Protein AF-0000000087149216 (afdb_homodimer)

Organism: NCBI:txid1816183

InterPro domains:
  IPR004628 Mannonate dehydratase [PF03786] (16-135)
  IPR004628 Mannonate dehydratase [PF03786] (144-316)
  IPR004628 Mannonate dehydratase [PIRSF016049] (10-316)
  IPR004628 Mannonate dehydratase [PTHR30387] (143-315)
  IPR036237 Xylose isomerase-like superfamily [SSF51658] (15-313)

Sequence (634 aa):
MVEPALILPPEPDERWQLAKQMGVTQAVIHPLEIGDGRTQWSFDDLLGLRNWLEDAGLEFAVLEGSVPISDRIRLGREGRDEDIETFKTFLRNCGRVGIPVVCYDWMAGIRWARTGAHVESRGGSYVTGYDDAKLRGGGDGEGITHEQLWEALEHFLEAVVPVAEEAGVKLGLHPDDPPRESVRGTPRIVTSVDAYDRVLDIYDSEYNGITFCQGNFAAMGADIPAAIRRFGDRINFVHFRDVEGDADGFVETWHDDGPTDMLAAMRAYEEVGFDGPMRPDHVPTMAGEDNSNPGYHTLGRLFAVGYMTGLLEAASEMVEPALILPPEPDERWQLAKQMGVTQAVIHPLEIGDGRTQWSFDDLLGLRNWLEDAGLEFAVLEGSVPISDRIRLGREGRDEDIETFKTFLRNCGRVGIPVVCYDWMAGIRWARTGAHVESRGGSYVTGYDDAKLRGGGDGEGITHEQLWEALEHFLEAVVPVAEEAGVKLGLHPDDPPRESVRGTPRIVTSVDAYDRVLDIYDSEYNGITFCQGNFAAMGADIPAAIRRFGDRINFVHFRDVEGDADGFVETWHDDGPTDMLAAMRAYEEVGFDGPMRPDHVPTMAGEDNSNPGYHTLGRLFAVGYMTGLLEAASE

Nearest PDB structures (foldseek):
  3ban-assembly1_B  TM=9.217E-01  e=1.720E-30  Streptococcus suis
  3ban-assembly1_A  TM=9.215E-01  e=4.952E-30  Streptococcus suis
  1tz9-assembly1_B  TM=8.980E-01  e=7.298E-28  Enterococcus faecalis V583
  4eac-assembly1_A  TM=9.128E-01  e=7.650E-27  Escherichia coli K-12
  3lmz-assembly1_A-2  TM=7.712E-01  e=2.008E-08  Parabacteroides distasonis ATCC 8503

Foldseek 3Di:
DEAAEAEDELDDDVLLVVCVVLVHQEYEYECCQPNDNAQADDLCSLLVSQVVSVVSRHHDAEHEASHQQDLCLQQVHPCNVVSLVSRLVVLLSCLVSPHQEYEHESDHDDAADWDAQAPADPPRWGATKDALVNQDDDQPAPPGDLVSSVVSLLVSCVVRLVSNVVSNHAYAYEAGHQLDQDRSNHGGQRRALVSQVVQCVSDPDLSRAHAAEPANHVQSPDQQLVSLLVRQSRHAHYAQFHWPYHSNMIITHQSVPHPHPSLSNLLSCVVSPPYGYYYPQFFIGDPPGDSPNHRRDDPRRSVVSVVSVVSNVVSVD/DEAAEAEDELDDDVLLVVCVVLVHQEYEYECCQPNDNAQADDLCSLLVSQVVSVVSRHGDAEHEASHQQDLCLQQVHPCNVVSLVRRLVVLLSCLVSPHQEYEHESDHDDAADWDAQAPADPPRWGATKDALVVQDDDQPAPPGDLVSSVVSLLVSCVSRLVSNVVSNHAYAYEAGHQLDQDRSNHGGQRRALVSQVVQCVSDPDLSRAHAAEPANHVQSPDQQLVSLLVRQSRHAHYAQFHWPYHSNMIITHQSVPHPHPSLSNLLSCVVSPPYGYYYPQFFIHDPPGDSPNHRRDDPRRSVVSVVSVVSNVVSVD

Solvent-accessible surface area (backbone atoms only — not comparable to full-atom values): 31765 Å² total; per-residue (Å²): 94,73,33,58,25,40,80,41,54,79,58,93,51,64,66,59,42,43,35,32,43,74,70,30,41,31,30,26,38,27,25,68,81,40,65,84,52,54,33,76,73,52,62,64,56,52,42,52,43,44,49,53,34,45,73,71,66,29,39,56,44,30,46,32,71,37,54,58,72,52,64,36,38,49,58,54,37,89,64,19,68,62,46,46,50,53,35,46,52,44,42,42,40,34,22,74,66,57,33,43,29,41,35,41,68,79,52,59,86,71,47,81,62,66,71,36,61,72,41,73,45,62,56,73,20,26,22,39,24,32,43,51,81,77,56,63,67,89,43,66,32,84,78,59,51,56,66,46,38,51,50,18,48,46,55,48,49,67,64,40,37,63,49,22,56,73,31,56,23,29,30,11,45,35,61,31,40,56,22,30,68,49,60,51,51,32,51,40,70,44,33,46,73,66,38,47,51,54,56,38,63,68,46,84,44,68,32,42,24,27,22,47,36,41,28,46,44,40,24,47,66,47,57,62,39,60,51,45,52,69,51,29,76,29,50,50,30,34,30,58,36,32,38,47,60,36,41,62,32,31,33,53,27,53,77,90,62,36,80,67,62,56,57,56,34,50,30,27,40,50,74,48,58,35,55,38,49,32,22,66,57,58,27,40,31,44,76,93,57,85,60,86,50,68,30,66,46,65,66,31,44,38,21,43,52,18,23,48,51,19,30,49,59,55,39,71,104,94,73,32,60,25,40,79,39,54,78,58,92,51,65,65,59,43,43,35,32,43,74,70,30,41,33,30,28,39,29,26,69,83,40,64,85,51,52,36,76,72,52,63,65,56,53,42,52,43,44,48,56,33,45,73,70,65,30,40,56,44,30,47,33,72,39,54,58,73,52,65,38,38,47,57,54,37,88,62,20,68,62,45,48,50,51,36,46,51,44,42,42,40,35,21,74,66,57,34,42,28,38,35,41,67,77,52,58,87,70,49,81,63,65,72,36,61,73,41,73,44,62,55,72,18,25,21,39,26,32,43,50,80,76,56,64,67,89,45,65,31,86,78,59,51,55,65,46,37,51,50,18,48,46,54,47,48,68,64,40,37,62,50,23,54,74,30,55,23,30,30,11,45,35,59,30,40,56,22,29,68,48,60,52,50,31,51,42,71,44,32,45,74,68,40,48,52,53,57,38,62,67,46,84,43,71,33,43,24,27,22,47,38,40,29,46,44,39,22,47,66,48,56,61,38,61,50,44,53,70,50,29,75,31,51,50,30,34,29,58,36,32,38,48,61,34,41,60,33,30,33,53,28,54,77,89,63,35,80,68,63,58,58,57,32,49,30,24,40,50,72,47,58,35,54,39,48,32,23,66,56,59,26,38,32,44,76,94,57,86,60,86,49,66,30,65,47,64,66,31,45,39,21,44,52,18,22,50,52,19,31,49,60,55,41,72,106

Radius of gyration: 28.15 Å; Cα contacts (8 Å, |Δi|>4): 1459; chains: 2; bounding box: 45×88×58 Å

Structure (mmCIF, N/CA/C/O backbone):
data_AF-0000000087149216-model_v1
#
loop_
_entity.id
_entity.type
_entity.pdbx_description
1 polymer 'mannonate dehydratase'
#
loop_
_atom_site.group_PDB
_atom_site.id
_atom_site.type_symbol
_atom_site.label_atom_id
_atom_site.label_alt_id
_atom_site.label_comp_id
_atom_site.label_asym_id
_atom_site.label_entity_id
_atom_site.label_seq_id
_atom_site.pdbx_PDB_ins_code
_atom_site.Cartn_x
_atom_site.Cartn_y
_atom_site.Cartn_z
_atom_site.occupancy
_atom_site.B_iso_or_equiv
_atom_site.auth_seq_id
_atom_site.auth_comp_id
_atom_site.auth_asym_id
_atom_site.auth_atom_id
_atom_site.pdbx_PDB_model_num
ATOM 1 N N . MET A 1 1 ? 15.547 -13.477 2.414 1 83.31 1 MET A N 1
ATOM 2 C CA . MET A 1 1 ? 14.398 -12.641 2.748 1 83.31 1 MET A CA 1
ATOM 3 C C . MET A 1 1 ? 13.422 -12.562 1.577 1 83.31 1 MET A C 1
ATOM 5 O O . MET A 1 1 ? 13.836 -12.609 0.417 1 83.31 1 MET A O 1
ATOM 9 N N . VAL A 1 2 ? 12.109 -12.508 1.821 1 90.81 2 VAL A N 1
ATOM 10 C CA . VAL A 1 2 ? 11.023 -12.438 0.843 1 90.81 2 VAL A CA 1
ATOM 11 C C . VAL A 1 2 ? 11.32 -11.336 -0.172 1 90.81 2 VAL A C 1
ATOM 13 O O . VAL A 1 2 ? 11.75 -10.242 0.198 1 90.81 2 VAL A O 1
ATOM 16 N N . GLU A 1 3 ? 11.156 -11.648 -1.416 1 92.88 3 GLU A N 1
ATOM 17 C CA . GLU A 1 3 ? 11.344 -10.68 -2.496 1 92.88 3 GLU A CA 1
ATOM 18 C C . GLU A 1 3 ? 10.016 -10.336 -3.164 1 92.88 3 GLU A C 1
ATOM 20 O O . GLU A 1 3 ? 9.508 -11.109 -3.979 1 92.88 3 GLU A O 1
ATOM 25 N N . PRO A 1 4 ? 9.562 -9.156 -2.869 1 97.06 4 PRO A N 1
ATOM 26 C CA . PRO A 1 4 ? 8.312 -8.773 -3.541 1 97.06 4 PRO A CA 1
ATOM 27 C C . PRO A 1 4 ? 8.438 -8.773 -5.062 1 97.06 4 PRO A C 1
ATOM 29 O O . PRO A 1 4 ? 9.469 -8.359 -5.602 1 97.06 4 PRO A O 1
ATOM 32 N N . ALA A 1 5 ? 7.453 -9.328 -5.75 1 98.69 5 ALA A N 1
ATOM 33 C CA . ALA A 1 5 ? 7.387 -9.422 -7.207 1 98.69 5 ALA A CA 1
ATOM 34 C C . ALA A 1 5 ? 6.043 -8.922 -7.727 1 98.69 5 ALA A C 1
ATOM 36 O O . ALA A 1 5 ? 5.094 -8.758 -6.953 1 98.69 5 ALA A O 1
ATOM 37 N N . LEU A 1 6 ? 6.008 -8.617 -8.984 1 98.5 6 LEU A N 1
ATOM 38 C CA . LEU A 1 6 ? 4.773 -8.164 -9.617 1 98.5 6 LEU A CA 1
ATOM 39 C C . LEU A 1 6 ? 4.609 -8.781 -11 1 98.5 6 LEU A C 1
ATOM 41 O O . LEU A 1 6 ? 5.582 -8.891 -11.75 1 98.5 6 LEU A O 1
ATOM 45 N N . ILE A 1 7 ? 3.377 -9.172 -11.305 1 98.06 7 ILE A N 1
ATOM 46 C CA . ILE A 1 7 ? 3.09 -9.57 -12.68 1 98.06 7 ILE A CA 1
ATOM 47 C C . ILE A 1 7 ? 3.221 -8.359 -13.602 1 98.06 7 ILE A C 1
ATOM 49 O O . ILE A 1 7 ? 2.66 -7.297 -13.328 1 98.06 7 ILE A O 1
ATOM 53 N N . LEU A 1 8 ? 4 -8.461 -14.594 1 97.81 8 LEU A N 1
ATOM 54 C CA . LEU A 1 8 ? 4.23 -7.387 -15.555 1 97.81 8 LEU A CA 1
ATOM 55 C C . LEU A 1 8 ? 3.992 -7.875 -16.984 1 97.81 8 LEU A C 1
ATOM 57 O O . LEU A 1 8 ? 4.211 -9.055 -17.281 1 97.81 8 LEU A O 1
ATOM 61 N N . PRO A 1 9 ? 3.504 -6.98 -17.875 1 96.5 9 PRO A N 1
ATOM 62 C CA . PRO A 1 9 ? 3.357 -7.379 -19.281 1 96.5 9 PRO A CA 1
ATOM 63 C C . PRO A 1 9 ? 4.695 -7.688 -19.953 1 96.5 9 PRO A C 1
ATOM 65 O O . PRO A 1 9 ? 5.734 -7.18 -19.516 1 96.5 9 PRO A O 1
ATOM 68 N N . PRO A 1 10 ? 4.637 -8.516 -20.953 1 95.06 10 PRO A N 1
ATOM 69 C CA . PRO A 1 10 ? 5.883 -8.906 -21.625 1 95.06 10 PRO A CA 1
ATOM 70 C C . PRO A 1 10 ? 6.48 -7.785 -22.469 1 95.06 10 PRO A C 1
ATOM 72 O O . PRO A 1 10 ? 7.613 -7.902 -22.938 1 95.06 10 PRO A O 1
ATOM 75 N N . GLU A 1 11 ? 5.77 -6.715 -22.625 1 93.88 11 GLU A N 1
ATOM 76 C CA . GLU A 1 11 ? 6.266 -5.516 -23.297 1 93.88 11 GLU A CA 1
ATOM 77 C C . GLU A 1 11 ? 6.301 -4.324 -22.344 1 93.88 11 GLU A C 1
ATOM 79 O O . GLU A 1 11 ? 5.441 -4.199 -21.469 1 93.88 11 GLU A O 1
ATOM 84 N N . PRO A 1 12 ? 7.297 -3.51 -22.609 1 93.25 12 PRO A N 1
ATOM 85 C CA . PRO A 1 12 ? 7.445 -2.375 -21.703 1 93.25 12 PRO A CA 1
ATOM 86 C C . PRO A 1 12 ? 6.25 -1.426 -21.75 1 93.25 12 PRO A C 1
ATOM 88 O O . PRO A 1 12 ? 5.734 -1.12 -22.828 1 93.25 12 PRO A O 1
ATOM 91 N N . ASP A 1 13 ? 5.77 -1.03 -20.609 1 93.75 13 ASP A N 1
ATOM 92 C CA . ASP A 1 13 ? 4.801 0.053 -20.469 1 93.75 13 ASP A CA 1
ATOM 93 C C . ASP A 1 13 ? 4.867 0.669 -19.062 1 93.75 13 ASP A C 1
ATOM 95 O O . ASP A 1 13 ? 5.848 0.475 -18.344 1 93.75 13 ASP A O 1
ATOM 99 N N . GLU A 1 14 ? 3.951 1.493 -18.781 1 94.94 14 GLU A N 1
ATOM 100 C CA . GLU A 1 14 ? 3.957 2.266 -17.547 1 94.94 14 GLU A CA 1
ATOM 101 C C . GLU A 1 14 ? 4.008 1.351 -16.328 1 94.94 14 GLU A C 1
ATOM 103 O O . GLU A 1 14 ? 4.547 1.726 -15.281 1 94.94 14 GLU A O 1
ATOM 108 N N . ARG A 1 15 ? 3.541 0.15 -16.438 1 97.69 15 ARG A N 1
ATOM 109 C CA . ARG A 1 15 ? 3.504 -0.795 -15.32 1 97.69 15 ARG A CA 1
ATOM 110 C C . ARG A 1 15 ? 4.914 -1.206 -14.906 1 97.69 15 ARG A C 1
ATOM 112 O O . ARG A 1 15 ? 5.152 -1.523 -13.734 1 97.69 15 ARG A O 1
ATOM 119 N N . TRP A 1 16 ? 5.824 -1.221 -15.836 1 98.25 16 TRP A N 1
ATOM 120 C CA . TRP A 1 16 ? 7.219 -1.488 -15.492 1 98.25 16 TRP A CA 1
ATOM 121 C C . TRP A 1 16 ? 7.785 -0.387 -14.609 1 98.25 16 TRP A C 1
ATOM 123 O O . TRP A 1 16 ? 8.492 -0.667 -13.633 1 98.25 16 TRP A O 1
ATOM 133 N N . GLN A 1 17 ? 7.484 0.859 -14.938 1 97.88 17 GLN A N 1
ATOM 134 C CA . GLN A 1 17 ? 7.949 1.995 -14.148 1 97.88 17 GLN A CA 1
ATOM 135 C C . GLN A 1 17 ? 7.324 1.989 -12.758 1 97.88 17 GLN A C 1
ATOM 137 O O . GLN A 1 17 ? 8.016 2.215 -11.758 1 97.88 17 GLN A O 1
ATOM 142 N N . LEU A 1 18 ? 6.051 1.743 -12.727 1 98.56 18 LEU A N 1
ATOM 143 C CA . LEU A 1 18 ? 5.336 1.711 -11.453 1 98.56 18 LEU A CA 1
ATOM 144 C C . LEU A 1 18 ? 5.934 0.66 -10.523 1 98.56 18 LEU A C 1
ATOM 146 O O . LEU A 1 18 ? 6.066 0.895 -9.32 1 98.56 18 LEU A O 1
ATOM 150 N N . ALA A 1 19 ? 6.258 -0.502 -11.109 1 98.56 19 ALA A N 1
ATOM 151 C CA . ALA A 1 19 ? 6.863 -1.555 -10.297 1 98.56 19 ALA A CA 1
ATOM 152 C C . ALA A 1 19 ? 8.156 -1.067 -9.648 1 98.56 19 ALA A C 1
ATOM 154 O O . ALA A 1 19 ? 8.312 -1.165 -8.43 1 98.56 19 ALA A O 1
ATOM 155 N N . LYS A 1 20 ? 9.016 -0.489 -10.391 1 98.38 20 LYS A N 1
ATOM 156 C CA . LYS A 1 20 ? 10.281 0.013 -9.875 1 98.38 20 LYS A CA 1
ATOM 157 C C . LYS A 1 20 ? 10.062 1.107 -8.828 1 98.38 20 LYS A C 1
ATOM 159 O O . LYS A 1 20 ? 10.781 1.178 -7.832 1 98.38 20 LYS A O 1
ATOM 164 N N . GLN A 1 21 ? 9.109 1.928 -9.086 1 98.62 21 GLN A N 1
ATOM 165 C CA . GLN A 1 21 ? 8.797 3.021 -8.172 1 98.62 21 GLN A CA 1
ATOM 166 C C . GLN A 1 21 ? 8.305 2.492 -6.832 1 98.62 21 GLN A C 1
ATOM 168 O O . GLN A 1 21 ? 8.555 3.094 -5.785 1 98.62 21 GLN A O 1
ATOM 173 N N . MET A 1 22 ? 7.668 1.366 -6.812 1 98.25 22 MET A N 1
ATOM 174 C CA . MET A 1 22 ? 7.211 0.759 -5.562 1 98.25 22 MET A CA 1
ATOM 175 C C . MET A 1 22 ? 8.328 -0.035 -4.902 1 98.25 22 MET A C 1
ATOM 177 O O . MET A 1 22 ? 8.148 -0.593 -3.818 1 98.25 22 MET A O 1
ATOM 181 N N . GLY A 1 23 ? 9.445 -0.153 -5.539 1 97.56 23 GLY A N 1
ATOM 182 C CA . GLY A 1 23 ? 10.578 -0.879 -4.992 1 97.56 23 GLY A CA 1
ATOM 183 C C . GLY A 1 23 ? 10.602 -2.342 -5.391 1 97.56 23 GLY A C 1
ATOM 184 O O . GLY A 1 23 ? 11.281 -3.152 -4.762 1 97.56 23 GLY A O 1
ATOM 185 N N . VAL A 1 24 ? 9.867 -2.697 -6.402 1 98.31 24 VAL A N 1
ATOM 186 C CA . VAL A 1 24 ? 9.789 -4.078 -6.863 1 98.31 24 VAL A CA 1
ATOM 187 C C . VAL A 1 24 ? 10.578 -4.238 -8.156 1 98.31 24 VAL A C 1
ATOM 189 O O . VAL A 1 24 ? 10.297 -3.564 -9.156 1 98.31 24 VAL A O 1
ATOM 192 N N . THR A 1 25 ? 11.539 -5.133 -8.109 1 97.75 25 THR A N 1
ATOM 193 C CA . THR A 1 25 ? 12.352 -5.312 -9.305 1 97.75 25 THR A CA 1
ATOM 194 C C . THR A 1 25 ? 12.164 -6.715 -9.883 1 97.75 25 THR A C 1
ATOM 196 O O . THR A 1 25 ? 12.633 -7.004 -10.984 1 97.75 25 THR A O 1
ATOM 199 N N . GLN A 1 26 ? 11.477 -7.586 -9.203 1 98.44 26 GLN A N 1
ATOM 200 C CA . GLN A 1 26 ? 11.234 -8.945 -9.664 1 98.44 26 GLN A CA 1
ATOM 201 C C . GLN A 1 26 ? 9.977 -9.016 -10.523 1 98.44 26 GLN A C 1
ATOM 203 O O . GLN A 1 26 ? 8.867 -8.789 -10.031 1 98.44 26 GLN A O 1
ATOM 208 N N . ALA A 1 27 ? 10.164 -9.422 -11.742 1 98.69 27 ALA A N 1
ATOM 209 C CA . ALA A 1 27 ? 9.055 -9.477 -12.695 1 98.69 27 ALA A CA 1
ATOM 210 C C . ALA A 1 27 ? 8.523 -10.898 -12.836 1 98.69 27 ALA A C 1
ATOM 212 O O . ALA A 1 27 ? 9.297 -11.836 -13.047 1 98.69 27 ALA A O 1
ATOM 213 N N . VAL A 1 28 ? 7.289 -11.039 -12.656 1 98.69 28 VAL A N 1
ATOM 214 C CA . VAL A 1 28 ? 6.574 -12.258 -13.016 1 98.69 28 VAL A CA 1
ATOM 215 C C . VAL A 1 28 ? 5.895 -12.086 -14.367 1 98.69 28 VAL A C 1
ATOM 217 O O . VAL A 1 28 ? 5.062 -11.195 -14.547 1 98.69 28 VAL A O 1
ATOM 220 N N . ILE A 1 29 ? 6.281 -12.93 -15.328 1 98.31 29 ILE A N 1
ATOM 221 C CA . ILE A 1 29 ? 5.734 -12.844 -16.672 1 98.31 29 ILE A CA 1
ATOM 222 C C . ILE A 1 29 ? 4.664 -13.914 -16.875 1 98.31 29 ILE A C 1
ATOM 224 O O . ILE A 1 29 ? 4.957 -15.109 -16.781 1 98.31 29 ILE A O 1
ATOM 228 N N . HIS A 1 30 ? 3.455 -13.492 -17.031 1 97.12 30 HIS A N 1
ATOM 229 C CA . HIS A 1 30 ? 2.287 -14.336 -17.266 1 97.12 30 HIS A CA 1
ATOM 230 C C . HIS A 1 30 ? 1.442 -13.812 -18.422 1 97.12 30 HIS A C 1
ATOM 232 O O . HIS A 1 30 ? 0.374 -13.242 -18.203 1 97.12 30 HIS A O 1
ATOM 238 N N . PRO A 1 31 ? 1.795 -14.172 -19.688 1 95.44 31 PRO A N 1
ATOM 239 C CA . PRO A 1 31 ? 1.125 -13.602 -20.844 1 95.44 31 PRO A CA 1
ATOM 240 C C . PRO A 1 31 ? -0.342 -14.016 -20.953 1 95.44 31 PRO A C 1
ATOM 242 O O . PRO A 1 31 ? -1.139 -13.328 -21.594 1 95.44 31 PRO A O 1
ATOM 245 N N . LEU A 1 32 ? -0.698 -15.086 -20.328 1 92 32 LEU A N 1
ATOM 246 C CA . LEU A 1 32 ? -2.092 -15.516 -20.328 1 92 32 LEU A CA 1
ATOM 247 C C . LEU A 1 32 ? -2.969 -14.539 -19.562 1 92 32 LEU A C 1
ATOM 249 O O . LEU A 1 32 ? -4.141 -14.352 -19.891 1 92 32 LEU A O 1
ATOM 253 N N . GLU A 1 33 ? -2.402 -13.914 -18.547 1 90.5 33 GLU A N 1
ATOM 254 C CA . GLU A 1 33 ? -3.154 -12.984 -17.703 1 90.5 33 GLU A CA 1
ATOM 255 C C . GLU A 1 33 ? -2.975 -11.539 -18.172 1 90.5 33 GLU A C 1
ATOM 257 O O . GLU A 1 33 ? -3.928 -10.758 -18.172 1 90.5 33 GLU A O 1
ATOM 262 N N . ILE A 1 34 ? -1.761 -11.219 -18.469 1 92.12 34 ILE A N 1
ATOM 263 C CA . ILE A 1 34 ? -1.456 -9.867 -18.938 1 92.12 34 ILE A CA 1
ATOM 264 C C . ILE A 1 34 ? -0.497 -9.938 -20.125 1 92.12 34 ILE A C 1
ATOM 266 O O . ILE A 1 34 ? 0.716 -10.07 -19.953 1 92.12 34 ILE A O 1
ATOM 270 N N . GLY A 1 35 ? -0.904 -9.922 -21.312 1 91.94 35 GLY A N 1
ATOM 271 C CA . GLY A 1 35 ? -0.032 -9.969 -22.469 1 91.94 35 GLY A CA 1
ATOM 272 C C . GLY A 1 35 ? -0.707 -10.555 -23.703 1 91.94 35 GLY A C 1
ATOM 273 O O . GLY A 1 35 ? -1.86 -10.234 -23.984 1 91.94 35 GLY A O 1
ATOM 274 N N . ASP A 1 36 ? 0.033 -11.406 -24.5 1 90.88 36 ASP A N 1
ATOM 275 C CA . ASP A 1 36 ? -0.438 -11.836 -25.828 1 90.88 36 ASP A CA 1
ATOM 276 C C . ASP A 1 36 ? -0.931 -13.281 -25.797 1 90.88 36 ASP A C 1
ATOM 278 O O . ASP A 1 36 ? -1.229 -13.859 -26.828 1 90.88 36 ASP A O 1
ATOM 282 N N . GLY A 1 37 ? -0.97 -13.922 -24.641 1 91.94 37 GLY A N 1
ATOM 283 C CA . GLY A 1 37 ? -1.512 -15.258 -24.469 1 91.94 37 GLY A CA 1
ATOM 284 C C . GLY A 1 37 ? -0.56 -16.344 -24.922 1 91.94 37 GLY A C 1
ATOM 285 O O . GLY A 1 37 ? -0.911 -17.531 -24.906 1 91.94 37 GLY A O 1
ATOM 286 N N . ARG A 1 38 ? 0.679 -16.062 -25.266 1 91.81 38 ARG A N 1
ATOM 287 C CA . ARG A 1 38 ? 1.639 -17.047 -25.766 1 91.81 38 ARG A CA 1
ATOM 288 C C . ARG A 1 38 ? 1.985 -18.062 -24.672 1 91.81 38 ARG A C 1
ATOM 290 O O . ARG A 1 38 ? 2.143 -17.703 -23.5 1 91.81 38 ARG A O 1
ATOM 297 N N . THR A 1 39 ? 2.168 -19.25 -25.078 1 94.06 39 THR A N 1
ATOM 298 C CA . THR A 1 39 ? 2.568 -20.328 -24.172 1 94.06 39 THR A CA 1
ATOM 299 C C . THR A 1 39 ? 3.783 -21.062 -24.703 1 94.06 39 THR A C 1
ATOM 301 O O . THR A 1 39 ? 4.305 -21.969 -24.047 1 94.06 39 THR A O 1
ATOM 304 N N . GLN A 1 40 ? 4.191 -20.75 -25.859 1 95.38 40 GLN A N 1
ATOM 305 C CA . GLN A 1 40 ? 5.391 -21.312 -26.469 1 95.38 40 GLN A CA 1
ATOM 306 C C . GLN A 1 40 ? 6.508 -20.266 -26.531 1 95.38 40 GLN A C 1
ATOM 308 O O . GLN A 1 40 ? 6.25 -19.094 -26.797 1 95.38 40 GLN A O 1
ATOM 313 N N . TRP A 1 41 ? 7.742 -20.766 -26.297 1 96.94 41 TRP A N 1
ATOM 314 C CA . TRP A 1 41 ? 8.875 -19.859 -26.188 1 96.94 41 TRP A CA 1
ATOM 315 C C . TRP A 1 41 ? 10.078 -20.406 -26.953 1 96.94 41 TRP A C 1
ATOM 317 O O . TRP A 1 41 ? 10.484 -21.547 -26.766 1 96.94 41 TRP A O 1
ATOM 327 N N . SER A 1 42 ? 10.633 -19.578 -27.844 1 97.12 42 SER A N 1
ATOM 328 C CA . SER A 1 42 ? 11.969 -19.844 -28.375 1 97.12 42 SER A CA 1
ATOM 329 C C . SER A 1 42 ? 13.047 -19.281 -27.453 1 97.12 42 SER A C 1
ATOM 331 O O . SER A 1 42 ? 12.75 -18.469 -26.578 1 97.12 42 SER A O 1
ATOM 333 N N . PHE A 1 43 ? 14.219 -19.781 -27.656 1 98.12 43 PHE A N 1
ATOM 334 C CA . PHE A 1 43 ? 15.336 -19.203 -26.922 1 98.12 43 PHE A CA 1
ATOM 335 C C . PHE A 1 43 ? 15.398 -17.688 -27.109 1 98.12 43 PHE A C 1
ATOM 337 O O . PHE A 1 43 ? 15.594 -16.938 -26.156 1 98.12 43 PHE A O 1
ATOM 344 N N . ASP A 1 44 ? 15.164 -17.266 -28.312 1 97.94 44 ASP A N 1
ATOM 345 C CA . ASP A 1 44 ? 15.273 -15.852 -28.656 1 97.94 44 ASP A CA 1
ATOM 346 C C . ASP A 1 44 ? 14.156 -15.039 -27.984 1 97.94 44 ASP A C 1
ATOM 348 O O . ASP A 1 44 ? 14.359 -13.883 -27.609 1 97.94 44 ASP A O 1
ATOM 352 N N . ASP A 1 45 ? 12.977 -15.555 -27.906 1 96.56 45 ASP A N 1
ATOM 353 C CA . ASP A 1 45 ? 11.891 -14.906 -27.188 1 96.56 45 ASP A CA 1
ATOM 354 C C . ASP A 1 45 ? 12.281 -14.617 -25.75 1 96.56 45 ASP A C 1
ATOM 356 O O . ASP A 1 45 ? 12.109 -13.5 -25.266 1 96.56 45 ASP A O 1
ATOM 360 N N . LEU A 1 46 ? 12.781 -15.68 -25.109 1 98.25 46 LEU A N 1
ATOM 361 C CA . LEU A 1 46 ? 13.156 -15.586 -23.703 1 98.25 46 LEU A CA 1
ATOM 362 C C . LEU A 1 46 ? 14.312 -14.602 -23.516 1 98.25 46 LEU A C 1
ATOM 364 O O . LEU A 1 46 ? 14.266 -13.75 -22.625 1 98.25 46 LEU A O 1
ATOM 368 N N . LEU A 1 47 ? 15.281 -14.734 -24.344 1 98.25 47 LEU A N 1
ATOM 369 C CA . LEU A 1 47 ? 16.453 -13.867 -24.281 1 98.25 47 LEU A CA 1
ATOM 370 C C . LEU A 1 47 ? 16.062 -12.414 -24.5 1 98.25 47 LEU A C 1
ATOM 372 O O . LEU A 1 47 ? 16.547 -11.523 -23.797 1 98.25 47 LEU A O 1
ATOM 376 N N . GLY A 1 48 ? 15.297 -12.18 -25.562 1 97.75 48 GLY A N 1
ATOM 377 C CA . GLY A 1 48 ? 14.852 -10.828 -25.844 1 97.75 48 GLY A CA 1
ATOM 378 C C . GLY A 1 48 ? 14.125 -10.18 -24.688 1 97.75 48 GLY A C 1
ATOM 379 O O . GLY A 1 48 ? 14.406 -9.031 -24.328 1 97.75 48 GLY A O 1
ATOM 380 N N . LEU A 1 49 ? 13.203 -10.883 -24.109 1 97.5 49 LEU A N 1
ATOM 381 C CA . LEU A 1 49 ? 12.43 -10.359 -22.984 1 97.5 49 LEU A CA 1
ATOM 382 C C . LEU A 1 49 ? 13.328 -10.133 -21.781 1 97.5 49 LEU A C 1
ATOM 384 O O . LEU A 1 49 ? 13.203 -9.109 -21.094 1 97.5 49 LEU A O 1
ATOM 388 N N . ARG A 1 50 ? 14.18 -11.094 -21.5 1 98.19 50 ARG A N 1
ATOM 389 C CA . ARG A 1 50 ? 15.141 -10.938 -20.406 1 98.19 50 ARG A CA 1
ATOM 390 C C . ARG A 1 50 ? 15.984 -9.68 -20.594 1 98.19 50 ARG A C 1
ATOM 392 O O . ARG A 1 50 ? 16.188 -8.922 -19.641 1 98.19 50 ARG A O 1
ATOM 399 N N . ASN A 1 51 ? 16.406 -9.43 -21.766 1 98.19 51 ASN A N 1
ATOM 400 C CA . ASN A 1 51 ? 17.203 -8.25 -22.062 1 98.19 51 ASN A CA 1
ATOM 401 C C . ASN A 1 51 ? 16.406 -6.965 -21.828 1 98.19 51 ASN A C 1
ATOM 403 O O . ASN A 1 51 ? 16.938 -5.992 -21.281 1 98.19 51 ASN A O 1
ATOM 407 N N . TRP A 1 52 ? 15.188 -6.957 -22.312 1 97.69 52 TRP A N 1
ATOM 408 C CA . TRP A 1 52 ? 14.344 -5.781 -22.125 1 97.69 52 TRP A CA 1
ATOM 409 C C . TRP A 1 52 ? 14.172 -5.469 -20.641 1 97.69 52 TRP A C 1
ATOM 411 O O . TRP A 1 52 ? 14.305 -4.316 -20.219 1 97.69 52 TRP A O 1
ATOM 421 N N . LEU A 1 53 ? 13.828 -6.492 -19.891 1 98.31 53 LEU A N 1
ATOM 422 C CA . LEU A 1 53 ? 13.648 -6.32 -18.453 1 98.31 53 LEU A CA 1
ATOM 423 C C . LEU A 1 53 ? 14.93 -5.809 -17.797 1 98.31 53 LEU A C 1
ATOM 425 O O . LEU A 1 53 ? 14.898 -4.84 -17.031 1 98.31 53 LEU A O 1
ATOM 429 N N . GLU A 1 54 ? 16.031 -6.441 -18.125 1 97.81 54 GLU A N 1
ATOM 430 C CA . GLU A 1 54 ? 17.312 -6.051 -17.547 1 97.81 54 GLU A CA 1
ATOM 431 C C . GLU A 1 54 ? 17.656 -4.598 -17.875 1 97.81 54 GLU A C 1
ATOM 433 O O . GLU A 1 54 ? 18.141 -3.857 -17.031 1 97.81 54 GLU A O 1
ATOM 438 N N . ASP A 1 55 ? 17.406 -4.234 -19.047 1 97.38 55 ASP A N 1
ATOM 439 C CA . ASP A 1 55 ? 17.672 -2.867 -19.5 1 97.38 55 ASP A CA 1
ATOM 440 C C . ASP A 1 55 ? 16.859 -1.861 -18.688 1 97.38 55 ASP A C 1
ATOM 442 O O . ASP A 1 55 ? 17.281 -0.723 -18.484 1 97.38 55 ASP A O 1
ATOM 446 N N . ALA A 1 56 ? 15.734 -2.291 -18.266 1 97.38 56 ALA A N 1
ATOM 447 C CA . ALA A 1 56 ? 14.844 -1.424 -17.5 1 97.38 56 ALA A CA 1
ATOM 448 C C . ALA A 1 56 ? 15.133 -1.531 -16 1 97.38 56 ALA A C 1
ATOM 450 O O . ALA A 1 56 ? 14.445 -0.908 -15.18 1 97.38 56 ALA A O 1
ATOM 451 N N . GLY A 1 57 ? 16.062 -2.314 -15.641 1 97.75 57 GLY A N 1
ATOM 452 C CA . GLY A 1 57 ? 16.391 -2.484 -14.227 1 97.75 57 GLY A CA 1
ATOM 453 C C . GLY A 1 57 ? 15.484 -3.484 -13.531 1 97.75 57 GLY A C 1
ATOM 454 O O . GLY A 1 57 ? 15.312 -3.42 -12.312 1 97.75 57 GLY A O 1
ATOM 455 N N . LEU A 1 58 ? 14.875 -4.332 -14.242 1 98.5 58 LEU A N 1
ATOM 456 C CA . LEU A 1 58 ? 14.023 -5.398 -13.719 1 98.5 58 LEU A CA 1
ATOM 457 C C . LEU A 1 58 ? 14.672 -6.762 -13.93 1 98.5 58 LEU A C 1
ATOM 459 O O . LEU A 1 58 ? 15.578 -6.902 -14.75 1 98.5 58 LEU A O 1
ATOM 463 N N . GLU A 1 59 ? 14.203 -7.695 -13.141 1 98.31 59 GLU A N 1
ATOM 464 C CA . GLU A 1 59 ? 14.695 -9.07 -13.242 1 98.31 59 GLU A CA 1
ATOM 465 C C . GLU A 1 59 ? 13.57 -10.023 -13.633 1 98.31 59 GLU A C 1
ATOM 467 O O . GLU A 1 59 ? 12.461 -9.938 -13.102 1 98.31 59 GLU A O 1
ATOM 472 N N . PHE A 1 60 ? 13.875 -10.844 -14.609 1 98.5 60 PHE A N 1
ATOM 473 C CA . PHE A 1 60 ? 12.945 -11.906 -14.961 1 98.5 60 PHE A CA 1
ATOM 474 C C . PHE A 1 60 ? 12.922 -12.984 -13.883 1 98.5 60 PHE A C 1
ATOM 476 O O . PHE A 1 60 ? 13.656 -13.969 -13.961 1 98.5 60 PHE A O 1
ATOM 483 N N . ALA A 1 61 ? 11.961 -12.883 -12.969 1 98.62 61 ALA A N 1
ATOM 484 C CA . ALA A 1 61 ? 12.023 -13.703 -11.758 1 98.62 61 ALA A CA 1
ATOM 485 C C . ALA A 1 61 ? 11.242 -15 -11.938 1 98.62 61 ALA A C 1
ATOM 487 O O . ALA A 1 61 ? 11.625 -16.047 -11.406 1 98.62 61 ALA A O 1
ATOM 488 N N . VAL A 1 62 ? 10.125 -14.906 -12.602 1 98.81 62 VAL A N 1
ATOM 489 C CA . VAL A 1 62 ? 9.25 -16.062 -12.734 1 98.81 62 VAL A CA 1
ATOM 490 C C . VAL A 1 62 ? 8.562 -16.047 -14.102 1 98.81 62 VAL A C 1
ATOM 492 O O . VAL A 1 62 ? 8.086 -15 -14.547 1 98.81 62 VAL A O 1
ATOM 495 N N . LEU A 1 63 ? 8.586 -17.094 -14.812 1 98.69 63 LEU A N 1
ATOM 496 C CA . LEU A 1 63 ? 7.641 -17.328 -15.906 1 98.69 63 LEU A CA 1
ATOM 497 C C . LEU A 1 63 ? 6.469 -18.188 -15.43 1 98.69 63 LEU A C 1
ATOM 499 O O . LEU A 1 63 ? 6.656 -19.344 -15.047 1 98.69 63 LEU A O 1
ATOM 503 N N . GLU A 1 64 ? 5.258 -17.625 -15.477 1 97.88 64 GLU A N 1
ATOM 504 C CA . GLU A 1 64 ? 4.105 -18.219 -14.812 1 97.88 64 GLU A CA 1
ATOM 505 C C . GLU A 1 64 ? 3 -18.547 -15.812 1 97.88 64 GLU A C 1
ATOM 507 O O . GLU A 1 64 ? 2.553 -17.672 -16.562 1 97.88 64 GLU A O 1
ATOM 512 N N . GLY A 1 65 ? 2.441 -19.781 -15.711 1 93.69 65 GLY A N 1
ATOM 513 C CA . GLY A 1 65 ? 1.245 -20.219 -16.422 1 93.69 65 GLY A CA 1
ATOM 514 C C . GLY A 1 65 ? 1.418 -20.234 -17.922 1 93.69 65 GLY A C 1
ATOM 515 O O . GLY A 1 65 ? 0.645 -20.875 -18.625 1 93.69 65 GLY A O 1
ATOM 516 N N . SER A 1 66 ? 2.268 -19.688 -18.547 1 92.62 66 SER A N 1
ATOM 517 C CA . SER A 1 66 ? 2.564 -19.562 -19.969 1 92.62 66 SER A CA 1
ATOM 518 C C . SER A 1 66 ? 3.703 -20.5 -20.375 1 92.62 66 SER A C 1
ATOM 520 O O . SER A 1 66 ? 4.656 -20.062 -21.031 1 92.62 66 SER A O 1
ATOM 522 N N . VAL A 1 67 ? 3.512 -21.766 -19.984 1 96.25 67 VAL A N 1
ATOM 523 C CA . VAL A 1 67 ? 4.562 -22.734 -20.219 1 96.25 67 VAL A CA 1
ATOM 524 C C . VAL A 1 67 ? 4.055 -23.828 -21.172 1 96.25 67 VAL A C 1
ATOM 526 O O . VAL A 1 67 ? 2.85 -24.062 -21.266 1 96.25 67 VAL A O 1
ATOM 529 N N . PRO A 1 68 ? 4.949 -24.469 -21.922 1 96.38 68 PRO A N 1
ATOM 530 C CA . PRO A 1 68 ? 4.527 -25.453 -22.922 1 96.38 68 PRO A CA 1
ATOM 531 C C . PRO A 1 68 ? 4.199 -26.812 -22.312 1 96.38 68 PRO A C 1
ATOM 533 O O . PRO A 1 68 ? 4.852 -27.812 -22.641 1 96.38 68 PRO A O 1
ATOM 536 N N . ILE A 1 69 ? 3.186 -26.891 -21.547 1 96.56 69 ILE A N 1
ATOM 537 C CA . ILE A 1 69 ? 2.621 -28.141 -21.031 1 96.56 69 ILE A CA 1
ATOM 538 C C . ILE A 1 69 ? 1.252 -28.375 -21.672 1 96.56 69 ILE A C 1
ATOM 540 O O . ILE A 1 69 ? 0.303 -27.625 -21.406 1 96.56 69 ILE A O 1
ATOM 544 N N . SER A 1 70 ? 1.187 -29.375 -22.484 1 94 70 SER A N 1
ATOM 545 C CA . SER A 1 70 ? -0.047 -29.656 -23.203 1 94 70 SER A CA 1
ATOM 546 C C . SER A 1 70 ? -0.966 -30.562 -22.391 1 94 70 SER A C 1
ATOM 548 O O . SER A 1 70 ? -0.535 -31.188 -21.422 1 94 70 SER A O 1
ATOM 550 N N . ASP A 1 71 ? -2.197 -30.672 -22.812 1 92.06 71 ASP A N 1
ATOM 551 C CA . ASP A 1 71 ? -3.129 -31.594 -22.172 1 92.06 71 ASP A CA 1
ATOM 552 C C . ASP A 1 71 ? -2.701 -33.031 -22.406 1 92.06 71 ASP A C 1
ATOM 554 O O . ASP A 1 71 ? -2.998 -33.938 -21.594 1 92.06 71 ASP A O 1
ATOM 558 N N . ARG A 1 72 ? -1.95 -33.281 -23.484 1 94.5 72 ARG A N 1
ATOM 559 C CA . ARG A 1 72 ? -1.409 -34.625 -23.688 1 94.5 72 ARG A CA 1
ATOM 560 C C . ARG A 1 72 ? -0.483 -35.031 -22.547 1 94.5 72 ARG A C 1
ATOM 562 O O . ARG A 1 72 ? -0.493 -36.188 -22.109 1 94.5 72 ARG A O 1
ATOM 569 N N . ILE A 1 73 ? 0.26 -34.094 -22.078 1 96.75 73 ILE A N 1
ATOM 570 C CA . ILE A 1 73 ? 1.157 -34.344 -20.953 1 96.75 73 ILE A CA 1
ATOM 571 C C . ILE A 1 73 ? 0.342 -34.594 -19.688 1 96.75 73 ILE A C 1
ATOM 573 O O . ILE A 1 73 ? 0.485 -35.625 -19.031 1 96.75 73 ILE A O 1
ATOM 577 N N . ARG A 1 74 ? -0.613 -33.719 -19.391 1 95 74 ARG A N 1
ATOM 578 C CA . ARG A 1 74 ? -1.363 -33.75 -18.141 1 95 74 ARG A CA 1
ATOM 579 C C . ARG A 1 74 ? -2.211 -35 -18.047 1 95 74 ARG A C 1
ATOM 581 O O . ARG A 1 74 ? -2.406 -35.562 -16.969 1 95 74 ARG A O 1
ATOM 588 N N . LEU A 1 75 ? -2.66 -35.469 -19.219 1 92.75 75 LEU A N 1
ATOM 589 C CA . LEU A 1 75 ? -3.604 -36.594 -19.234 1 92.75 75 LEU A CA 1
ATOM 590 C C . LEU A 1 75 ? -2.893 -37.906 -19.562 1 92.75 75 LEU A C 1
ATOM 592 O O . LEU A 1 75 ? -3.518 -38.969 -19.578 1 92.75 75 LEU A O 1
ATOM 596 N N . GLY A 1 76 ? -1.633 -37.844 -19.812 1 93.81 76 GLY A N 1
ATOM 597 C CA . GLY A 1 76 ? -0.869 -39.031 -20.125 1 93.81 76 GLY A CA 1
ATOM 598 C C . GLY A 1 76 ? -1.278 -39.688 -21.438 1 93.81 76 GLY A C 1
ATOM 599 O O . GLY A 1 76 ? -1.437 -40.906 -21.516 1 93.81 76 GLY A O 1
ATOM 600 N N . ARG A 1 77 ? -1.517 -38.875 -22.406 1 94.19 77 ARG A N 1
ATOM 601 C CA . ARG A 1 77 ? -1.974 -39.375 -23.688 1 94.19 77 ARG A CA 1
ATOM 602 C C . ARG A 1 77 ? -0.802 -39.594 -24.641 1 94.19 77 ARG A C 1
ATOM 604 O O . ARG A 1 77 ? 0.333 -39.219 -24.328 1 94.19 77 ARG A O 1
ATOM 611 N N . GLU A 1 78 ? -1.181 -40.25 -25.766 1 95.69 78 GLU A N 1
ATOM 612 C CA . GLU A 1 78 ? -0.169 -40.438 -26.812 1 95.69 78 GLU A CA 1
ATOM 613 C C . GLU A 1 78 ? 0.45 -39.125 -27.234 1 95.69 78 GLU A C 1
ATOM 615 O O . GLU A 1 78 ? -0.26 -38.125 -27.422 1 95.69 78 GLU A O 1
ATOM 620 N N . GLY A 1 79 ? 1.823 -39.094 -27.375 1 97.12 79 GLY A N 1
ATOM 621 C CA . GLY A 1 79 ? 2.525 -37.875 -27.766 1 97.12 79 GLY A CA 1
ATOM 622 C C . GLY A 1 79 ? 3.068 -37.094 -26.578 1 97.12 79 GLY A C 1
ATOM 623 O O . GLY A 1 79 ? 3.834 -36.125 -26.75 1 97.12 79 GLY A O 1
ATOM 624 N N . ARG A 1 80 ? 2.752 -37.562 -25.391 1 97.31 80 ARG A N 1
ATOM 625 C CA . ARG A 1 80 ? 3.156 -36.812 -24.188 1 97.31 80 ARG A CA 1
ATOM 626 C C . ARG A 1 80 ? 4.676 -36.75 -24.094 1 97.31 80 ARG A C 1
ATOM 628 O O . ARG A 1 80 ? 5.215 -35.719 -23.656 1 97.31 80 ARG A O 1
ATOM 635 N N . ASP A 1 81 ? 5.371 -37.75 -24.516 1 98.12 81 ASP A N 1
ATOM 636 C CA . ASP A 1 81 ? 6.824 -37.781 -24.359 1 98.12 81 ASP A CA 1
ATOM 637 C C . ASP A 1 81 ? 7.48 -36.75 -25.297 1 98.12 81 ASP A C 1
ATOM 639 O O . ASP A 1 81 ? 8.484 -36.125 -24.938 1 98.12 81 ASP A O 1
ATOM 643 N N . GLU A 1 82 ? 6.895 -36.656 -26.5 1 98.19 82 GLU A N 1
ATOM 644 C CA . GLU A 1 82 ? 7.379 -35.625 -27.391 1 98.19 82 GLU A CA 1
ATOM 645 C C . GLU A 1 82 ? 7.152 -34.25 -26.812 1 98.19 82 GLU A C 1
ATOM 647 O O . GLU A 1 82 ? 8.016 -33.375 -26.906 1 98.19 82 GLU A O 1
ATOM 652 N N . ASP A 1 83 ? 5.992 -34.031 -26.312 1 98.06 83 ASP A N 1
ATOM 653 C CA . ASP A 1 83 ? 5.668 -32.75 -25.672 1 98.06 83 ASP A CA 1
ATOM 654 C C . ASP A 1 83 ? 6.57 -32.5 -24.469 1 98.06 83 ASP A C 1
ATOM 656 O O . ASP A 1 83 ? 6.957 -31.359 -24.219 1 98.06 83 ASP A O 1
ATOM 660 N N . ILE A 1 84 ? 6.871 -33.531 -23.719 1 98.69 84 ILE A N 1
ATOM 661 C CA . ILE A 1 84 ? 7.746 -33.406 -22.562 1 98.69 84 ILE A CA 1
ATOM 662 C C . ILE A 1 84 ? 9.141 -32.969 -23.016 1 98.69 84 ILE A C 1
ATOM 664 O O . ILE A 1 84 ? 9.805 -32.188 -22.344 1 98.69 84 ILE A O 1
ATOM 668 N N . GLU A 1 85 ? 9.57 -33.5 -24.141 1 98.56 85 GLU A N 1
ATOM 669 C CA . GLU A 1 85 ? 10.867 -33.094 -24.672 1 98.56 85 GLU A CA 1
ATOM 670 C C . GLU A 1 85 ? 10.875 -31.594 -25 1 98.56 85 GLU A C 1
ATOM 672 O O . GLU A 1 85 ? 11.875 -30.906 -24.797 1 98.56 85 GLU A O 1
ATOM 677 N N . THR A 1 86 ? 9.773 -31.156 -25.516 1 98.25 86 THR A N 1
ATOM 678 C CA . THR A 1 86 ? 9.633 -29.719 -25.781 1 98.25 86 THR A CA 1
ATOM 679 C C . THR A 1 86 ? 9.75 -28.922 -24.484 1 98.25 86 THR A C 1
ATOM 681 O O . THR A 1 86 ? 10.414 -27.891 -24.453 1 98.25 86 THR A O 1
ATOM 684 N N . PHE A 1 87 ? 9.125 -29.359 -23.469 1 98.56 87 PHE A N 1
ATOM 685 C CA . PHE A 1 87 ? 9.18 -28.688 -22.172 1 98.56 87 PHE A CA 1
ATOM 686 C C . PHE A 1 87 ? 10.602 -28.703 -21.625 1 98.56 87 PHE A C 1
ATOM 688 O O . PHE A 1 87 ? 11.07 -27.703 -21.062 1 98.56 87 PHE A O 1
ATOM 695 N N . LYS A 1 88 ? 11.305 -29.875 -21.766 1 98.75 88 LYS A N 1
ATOM 696 C CA . LYS A 1 88 ? 12.688 -29.969 -21.328 1 98.75 88 LYS A CA 1
ATOM 697 C C . LYS A 1 88 ? 13.57 -28.938 -22.031 1 98.75 88 LYS A C 1
ATOM 699 O O . LYS A 1 88 ? 14.406 -28.297 -21.391 1 98.75 88 LYS A O 1
ATOM 704 N N . THR A 1 89 ? 13.367 -28.812 -23.297 1 98.62 89 THR A N 1
ATOM 705 C CA . THR A 1 89 ? 14.117 -27.828 -24.047 1 98.62 89 THR A CA 1
ATOM 706 C C . THR A 1 89 ? 13.812 -26.422 -23.547 1 98.62 89 THR A C 1
ATOM 708 O O . THR A 1 89 ? 14.719 -25.594 -23.391 1 98.62 89 THR A O 1
ATOM 711 N N . PHE A 1 90 ? 12.578 -26.125 -23.328 1 98.5 90 PHE A N 1
ATOM 712 C CA . PHE A 1 90 ? 12.141 -24.859 -22.75 1 98.5 90 PHE A CA 1
ATOM 713 C C . PHE A 1 90 ? 12.844 -24.594 -21.438 1 98.5 90 PHE A C 1
ATOM 715 O O . PHE A 1 90 ? 13.367 -23.5 -21.219 1 98.5 90 PHE A O 1
ATOM 722 N N . LEU A 1 91 ? 12.938 -25.578 -20.531 1 98.69 91 LEU A N 1
ATOM 723 C CA . LEU A 1 91 ? 13.594 -25.422 -19.25 1 98.69 91 LEU A CA 1
ATOM 724 C C . LEU A 1 91 ? 15.07 -25.078 -19.422 1 98.69 91 LEU A C 1
ATOM 726 O O . LEU A 1 91 ? 15.594 -24.203 -18.734 1 98.69 91 LEU A O 1
ATOM 730 N N . ARG A 1 92 ? 15.703 -25.859 -20.297 1 98.75 92 ARG A N 1
ATOM 731 C CA . ARG A 1 92 ? 17.109 -25.594 -20.562 1 98.75 92 ARG A CA 1
ATOM 732 C C . ARG A 1 92 ? 17.328 -24.172 -21.047 1 98.75 92 ARG A C 1
ATOM 734 O O . ARG A 1 92 ? 18.281 -23.5 -20.656 1 98.75 92 ARG A O 1
ATOM 741 N N . ASN A 1 93 ? 16.422 -23.719 -21.922 1 98.75 93 ASN A N 1
ATOM 742 C CA . ASN A 1 93 ? 16.516 -22.344 -22.406 1 98.75 93 ASN A CA 1
ATOM 743 C C . ASN A 1 93 ? 16.312 -21.328 -21.297 1 98.75 93 ASN A C 1
ATOM 745 O O . ASN A 1 93 ? 17.016 -20.312 -21.234 1 98.75 93 ASN A O 1
ATOM 749 N N . CYS A 1 94 ? 15.336 -21.562 -20.391 1 98.75 94 CYS A N 1
ATOM 750 C CA . CYS A 1 94 ? 15.141 -20.703 -19.234 1 98.75 94 CYS A CA 1
ATOM 751 C C . CYS A 1 94 ? 16.422 -20.594 -18.406 1 98.75 94 CYS A C 1
ATOM 753 O O . CYS A 1 94 ? 16.828 -19.5 -18.031 1 98.75 94 CYS A O 1
ATOM 755 N N . GLY A 1 95 ? 16.984 -21.719 -18.156 1 98.75 95 GLY A N 1
ATOM 756 C CA . GLY A 1 95 ? 18.234 -21.75 -17.422 1 98.75 95 GLY A CA 1
ATOM 757 C C . GLY A 1 95 ? 19.344 -20.953 -18.078 1 98.75 95 GLY A C 1
ATOM 758 O O . GLY A 1 95 ? 20.062 -20.188 -17.422 1 98.75 95 GLY A O 1
ATOM 759 N N . ARG A 1 96 ? 19.469 -21.156 -19.359 1 98.44 96 ARG A N 1
ATOM 760 C CA . ARG A 1 96 ? 20.516 -20.484 -20.125 1 98.44 96 ARG A CA 1
ATOM 761 C C . ARG A 1 96 ? 20.359 -18.969 -20.062 1 98.44 96 ARG A C 1
ATOM 763 O O . ARG A 1 96 ? 21.344 -18.219 -20.062 1 98.44 96 ARG A O 1
ATOM 770 N N . VAL A 1 97 ? 19.109 -18.516 -20.062 1 98.12 97 VAL A N 1
ATOM 771 C CA . VAL A 1 97 ? 18.844 -17.078 -20.078 1 98.12 97 VAL A CA 1
ATOM 772 C C . VAL A 1 97 ? 18.828 -16.547 -18.641 1 98.12 97 VAL A C 1
ATOM 774 O O . VAL A 1 97 ? 18.922 -15.344 -18.422 1 98.12 97 VAL A O 1
ATOM 777 N N . GLY A 1 98 ? 18.719 -17.375 -17.672 1 98.12 98 GLY A N 1
ATOM 778 C CA . GLY A 1 98 ? 18.812 -16.969 -16.281 1 98.12 98 GLY A CA 1
ATOM 779 C C . GLY A 1 98 ? 17.469 -16.797 -15.617 1 98.12 98 GLY A C 1
ATOM 780 O O . GLY A 1 98 ? 17.328 -16 -14.68 1 98.12 98 GLY A O 1
ATOM 781 N N . ILE A 1 99 ? 16.438 -17.344 -16.094 1 98.5 99 ILE A N 1
ATOM 782 C CA . ILE A 1 99 ? 15.133 -17.359 -15.438 1 98.5 99 ILE A CA 1
ATOM 783 C C . ILE A 1 99 ? 15.109 -18.438 -14.352 1 98.5 99 ILE A C 1
ATOM 785 O O . ILE A 1 99 ? 15.18 -19.625 -14.656 1 98.5 99 ILE A O 1
ATOM 789 N N . PRO A 1 100 ? 14.93 -18.062 -13.141 1 98.56 100 PRO A N 1
ATOM 790 C CA . PRO A 1 100 ? 15.219 -19.016 -12.07 1 98.56 100 PRO A CA 1
ATOM 791 C C . PRO A 1 100 ? 14.008 -19.875 -11.695 1 98.56 100 PRO A C 1
ATOM 793 O O . PRO A 1 100 ? 14.156 -20.938 -11.086 1 98.56 100 PRO A O 1
ATOM 796 N N . VAL A 1 101 ? 12.797 -19.406 -11.938 1 98.81 101 VAL A N 1
ATOM 797 C CA . VAL A 1 101 ? 11.609 -20.094 -11.453 1 98.81 101 VAL A CA 1
ATOM 798 C C . VAL A 1 101 ? 10.57 -20.188 -12.578 1 98.81 101 VAL A C 1
ATOM 800 O O . VAL A 1 101 ? 10.328 -19.219 -13.281 1 98.81 101 VAL A O 1
ATOM 803 N N . VAL A 1 102 ? 10.039 -21.328 -12.781 1 98.88 102 VAL A N 1
ATOM 804 C CA . VAL A 1 102 ? 8.906 -21.578 -13.664 1 98.88 102 VAL A CA 1
ATOM 805 C C . VAL A 1 102 ? 7.719 -22.078 -12.852 1 98.88 102 VAL A C 1
ATOM 807 O O . VAL A 1 102 ? 7.84 -23.062 -12.109 1 98.88 102 VAL A O 1
ATOM 810 N N . CYS A 1 103 ? 6.617 -21.375 -12.93 1 98.75 103 CYS A N 1
ATOM 811 C CA . CYS A 1 103 ? 5.375 -21.781 -12.281 1 98.75 103 CYS A CA 1
ATOM 812 C C . CYS A 1 103 ? 4.445 -22.469 -13.273 1 98.75 103 CYS A C 1
ATOM 814 O O . CYS A 1 103 ? 4.176 -21.938 -14.352 1 98.75 103 CYS A O 1
ATOM 816 N N . TYR A 1 104 ? 4.004 -23.625 -12.914 1 98 104 TYR A N 1
ATOM 817 C CA . TYR A 1 104 ? 3.107 -24.391 -13.773 1 98 104 TYR A CA 1
ATOM 818 C C . TYR A 1 104 ? 1.93 -24.938 -12.977 1 98 104 TYR A C 1
ATOM 820 O O . TYR A 1 104 ? 1.856 -24.75 -11.758 1 98 104 TYR A O 1
ATOM 828 N N . ASP A 1 105 ? 0.941 -25.406 -13.633 1 96.56 105 ASP A N 1
ATOM 829 C CA . ASP A 1 105 ? -0.207 -26.047 -13 1 96.56 105 ASP A CA 1
ATOM 830 C C . ASP A 1 105 ? -0.525 -27.391 -13.664 1 96.56 105 ASP A C 1
ATOM 832 O O . ASP A 1 105 ? 0.067 -27.734 -14.688 1 96.56 105 ASP A O 1
ATOM 836 N N . TRP A 1 106 ? -1.368 -28.141 -13.016 1 96.81 106 TRP A N 1
ATOM 837 C CA . TRP A 1 106 ? -1.726 -29.453 -13.547 1 96.81 106 TRP A CA 1
ATOM 838 C C . TRP A 1 106 ? -3.232 -29.562 -13.758 1 96.81 106 TRP A C 1
ATOM 840 O O . TRP A 1 106 ? -3.811 -30.641 -13.586 1 96.81 106 TRP A O 1
ATOM 850 N N . MET A 1 107 ? -3.865 -28.422 -13.961 1 92.62 107 MET A N 1
ATOM 851 C CA . MET A 1 107 ? -5.301 -28.359 -14.219 1 92.62 107 MET A CA 1
ATOM 852 C C . MET A 1 107 ? -5.605 -28.703 -15.672 1 92.62 107 MET A C 1
ATOM 854 O O . MET A 1 107 ? -5.281 -27.922 -16.578 1 92.62 107 MET A O 1
ATOM 858 N N . ALA A 1 108 ? -6.215 -29.844 -15.852 1 86.69 108 ALA A N 1
ATOM 859 C CA . ALA A 1 108 ? -6.602 -30.234 -17.203 1 86.69 108 ALA A CA 1
ATOM 860 C C . ALA A 1 108 ? -7.957 -29.656 -17.578 1 86.69 108 ALA A C 1
ATOM 862 O O . ALA A 1 108 ? -8.867 -29.594 -16.75 1 86.69 108 ALA A O 1
ATOM 863 N N . GLY A 1 109 ? -8.133 -29.297 -18.75 1 81.19 109 GLY A N 1
ATOM 864 C CA . GLY A 1 109 ? -9.391 -28.703 -19.172 1 81.19 109 GLY A CA 1
ATOM 865 C C . GLY A 1 109 ? -9.578 -27.281 -18.703 1 81.19 109 GLY A C 1
ATOM 866 O O . GLY A 1 109 ? -8.852 -26.375 -19.125 1 81.19 109 GLY A O 1
ATOM 867 N N . ILE A 1 110 ? -10.5 -27.188 -17.734 1 80.31 110 ILE A N 1
ATOM 868 C CA . ILE A 1 110 ? -10.742 -25.875 -17.156 1 80.31 110 ILE A CA 1
ATOM 869 C C . ILE A 1 110 ? -9.641 -25.531 -16.156 1 80.31 110 ILE A C 1
ATOM 871 O O . ILE A 1 110 ? -9.492 -26.219 -15.141 1 80.31 110 ILE A O 1
ATOM 875 N N . ARG A 1 111 ? -8.945 -24.516 -16.422 1 83.19 111 ARG A N 1
ATOM 876 C CA . ARG A 1 111 ? -7.836 -24.141 -15.539 1 83.19 111 ARG A CA 1
ATOM 877 C C . ARG A 1 111 ? -8.344 -23.359 -14.328 1 83.19 111 ARG A C 1
ATOM 879 O O . ARG A 1 111 ? -9.07 -23.891 -13.5 1 83.19 111 ARG A O 1
ATOM 886 N N . TRP A 1 112 ? -8.047 -22.062 -14.258 1 82.25 112 TRP A N 1
ATOM 887 C CA . TRP A 1 112 ? -8.547 -21.25 -13.148 1 82.25 112 TRP A CA 1
ATOM 888 C C . TRP A 1 112 ? -10 -20.875 -13.375 1 82.25 112 TRP A C 1
ATOM 890 O O . TRP A 1 112 ? -10.312 -20.125 -14.305 1 82.25 112 TRP A O 1
ATOM 900 N N . ALA A 1 113 ? -10.852 -21.438 -12.547 1 85.31 113 ALA A N 1
ATOM 901 C CA . ALA A 1 113 ? -12.281 -21.219 -12.773 1 85.31 113 ALA A CA 1
ATOM 902 C C . ALA A 1 113 ? -12.797 -20.047 -11.93 1 85.31 113 ALA A C 1
ATOM 904 O O . ALA A 1 113 ? -12.562 -20 -10.719 1 85.31 113 ALA A O 1
ATOM 905 N N . ARG A 1 114 ? -13.359 -19.125 -12.555 1 91.06 114 ARG A N 1
ATOM 906 C CA . ARG A 1 114 ? -14.07 -18.031 -11.898 1 91.06 114 ARG A CA 1
ATOM 907 C C . ARG A 1 114 ? -15.477 -17.891 -12.469 1 91.06 114 ARG A C 1
ATOM 909 O O . ARG A 1 114 ? -15.68 -17.984 -13.68 1 91.06 114 ARG A O 1
ATOM 916 N N . THR A 1 115 ? -16.391 -17.703 -11.586 1 93.38 115 THR A N 1
ATOM 917 C CA . THR A 1 115 ? -17.781 -17.578 -12.008 1 93.38 115 THR A CA 1
ATOM 918 C C . THR A 1 115 ? -18.312 -16.172 -11.766 1 93.38 115 THR A C 1
ATOM 920 O O . THR A 1 115 ? -19.438 -15.852 -12.125 1 93.38 115 THR A O 1
ATOM 923 N N . GLY A 1 116 ? -17.594 -15.359 -11.156 1 93.94 116 GLY A N 1
ATOM 924 C CA . GLY A 1 116 ? -17.922 -13.961 -10.922 1 93.94 116 GLY A CA 1
ATOM 925 C C . GLY A 1 116 ? -16.734 -13.031 -11.07 1 93.94 116 GLY A C 1
ATOM 926 O O . GLY A 1 116 ? -15.641 -13.336 -10.617 1 93.94 116 GLY A O 1
ATOM 927 N N . ALA A 1 117 ? -17 -11.922 -11.75 1 93.56 117 ALA A N 1
ATOM 928 C CA . ALA A 1 117 ? -15.938 -10.938 -11.945 1 93.56 117 ALA A CA 1
ATOM 929 C C . ALA A 1 117 ? -16.344 -9.578 -11.375 1 93.56 117 ALA A C 1
ATOM 931 O O . ALA A 1 117 ? -15.516 -8.664 -11.289 1 93.56 117 ALA A O 1
ATOM 932 N N . HIS A 1 118 ? -17.594 -9.414 -10.953 1 95.75 118 HIS A N 1
ATOM 933 C CA . HIS A 1 118 ? -18.141 -8.148 -10.461 1 95.75 118 HIS A CA 1
ATOM 934 C C . HIS A 1 118 ? -18.703 -8.289 -9.055 1 95.75 118 HIS A C 1
ATOM 936 O O . HIS A 1 118 ? -19.719 -7.684 -8.727 1 95.75 118 HIS A O 1
ATOM 942 N N . VAL A 1 119 ? -18.078 -9.195 -8.328 1 97.38 119 VAL A N 1
ATOM 943 C CA . VAL A 1 119 ? -18.516 -9.312 -6.938 1 97.38 119 VAL A CA 1
ATOM 944 C C . VAL A 1 119 ? -18.125 -8.047 -6.172 1 97.38 119 VAL A C 1
ATOM 946 O O . VAL A 1 119 ? -16.953 -7.68 -6.117 1 97.38 119 VAL A O 1
ATOM 949 N N . GLU A 1 120 ? -19.141 -7.395 -5.613 1 97.69 120 GLU A N 1
ATOM 950 C CA . GLU A 1 120 ? -18.875 -6.156 -4.891 1 97.69 120 GLU A CA 1
ATOM 951 C C . GLU A 1 120 ? -18.125 -6.426 -3.592 1 97.69 120 GLU A C 1
ATOM 953 O O . GLU A 1 120 ? -18.406 -7.398 -2.891 1 97.69 120 GLU A O 1
ATOM 958 N N . SER A 1 121 ? -17.172 -5.613 -3.307 1 97.81 121 SER A N 1
ATOM 959 C CA . SER A 1 121 ? -16.375 -5.672 -2.094 1 97.81 121 SER A CA 1
ATOM 960 C C . SER A 1 121 ? -16.234 -4.297 -1.452 1 97.81 121 SER A C 1
ATOM 962 O O . S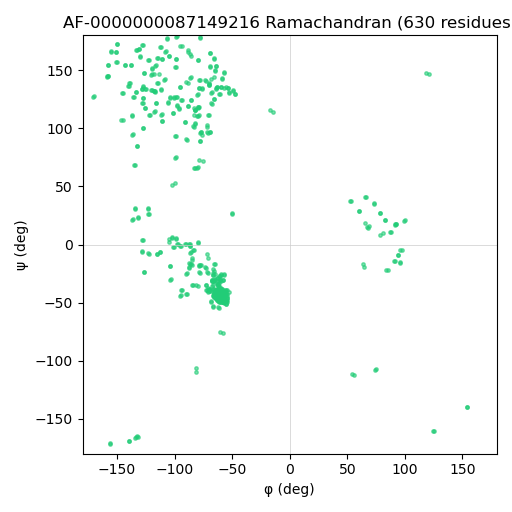ER A 1 121 ? -17.031 -3.396 -1.726 1 97.81 121 SER A O 1
ATOM 964 N N . ARG A 1 122 ? -15.352 -4.141 -0.554 1 97.5 122 ARG A N 1
ATOM 965 C CA . ARG A 1 122 ? -15.188 -2.943 0.263 1 97.5 122 ARG A CA 1
ATOM 966 C C . ARG A 1 122 ? -15.219 -1.686 -0.599 1 97.5 122 ARG A C 1
ATOM 968 O O . ARG A 1 122 ? -14.516 -1.605 -1.61 1 97.5 122 ARG A O 1
ATOM 975 N N . GLY A 1 123 ? -16.047 -0.722 -0.194 1 96.94 123 GLY A N 1
ATOM 976 C CA . GLY A 1 123 ? -16.094 0.584 -0.832 1 96.94 123 GLY A CA 1
ATOM 977 C C . GLY A 1 123 ? -16.641 0.535 -2.248 1 96.94 123 GLY A C 1
ATOM 978 O O . GLY A 1 123 ? -16.359 1.421 -3.057 1 96.94 123 GLY A O 1
ATOM 979 N N . GLY A 1 124 ? -17.234 -0.521 -2.604 1 97.12 124 GLY A N 1
ATOM 980 C CA . GLY A 1 124 ? -17.797 -0.633 -3.943 1 97.12 124 GLY A CA 1
ATOM 981 C C . GLY A 1 124 ? -16.797 -1.15 -4.961 1 97.12 124 GLY A C 1
ATOM 982 O O . GLY A 1 124 ? -17.062 -1.112 -6.168 1 97.12 124 GLY A O 1
ATOM 983 N N . SER A 1 125 ? -15.664 -1.625 -4.547 1 98.31 125 SER A N 1
ATOM 984 C CA . SER A 1 125 ? -14.711 -2.273 -5.441 1 98.31 125 SER A CA 1
ATOM 985 C C . SER A 1 125 ? -15.234 -3.621 -5.93 1 98.31 125 SER A C 1
ATOM 987 O O . SER A 1 125 ? -16.234 -4.125 -5.414 1 98.31 125 SER A O 1
ATOM 989 N N . TYR A 1 126 ? -14.57 -4.117 -6.984 1 98.5 126 TYR A N 1
ATOM 990 C CA . TYR A 1 126 ? -14.984 -5.422 -7.496 1 98.5 126 TYR A CA 1
ATOM 991 C C . TYR A 1 126 ? -13.875 -6.453 -7.309 1 98.5 126 TYR A C 1
ATOM 993 O O . TYR A 1 126 ? -12.695 -6.148 -7.496 1 98.5 126 TYR A O 1
ATOM 1001 N N . VAL A 1 127 ? -14.312 -7.641 -6.91 1 98.38 127 VAL A N 1
ATOM 1002 C CA . VAL A 1 127 ? -13.406 -8.781 -6.832 1 98.38 127 VAL A CA 1
ATOM 1003 C C . VAL A 1 127 ? -13.992 -9.961 -7.598 1 98.38 127 VAL A C 1
ATOM 1005 O O . VAL A 1 127 ? -15.125 -9.898 -8.07 1 98.38 127 VAL A O 1
ATOM 1008 N N . THR A 1 128 ? -13.18 -10.969 -7.738 1 97.75 128 THR A N 1
ATOM 1009 C CA . THR A 1 128 ? -13.633 -12.172 -8.438 1 97.75 128 THR A CA 1
ATOM 1010 C C . THR A 1 128 ? -14.055 -13.25 -7.445 1 97.75 128 THR A C 1
ATOM 1012 O O . THR A 1 128 ? -13.727 -13.172 -6.258 1 97.75 128 THR A O 1
ATOM 1015 N N . GLY A 1 129 ? -14.844 -14.172 -7.926 1 97.69 129 GLY A N 1
ATOM 1016 C CA . GLY A 1 129 ? -15.305 -15.266 -7.094 1 97.69 129 GLY A CA 1
ATOM 1017 C C . GLY A 1 129 ? -15.586 -16.531 -7.879 1 97.69 129 GLY A C 1
ATOM 1018 O O . GLY A 1 129 ? -15.555 -16.531 -9.109 1 97.69 129 GLY A O 1
ATOM 1019 N N . TYR A 1 130 ? -15.711 -17.578 -7.195 1 96.94 130 TYR A N 1
ATOM 1020 C CA . TYR A 1 130 ? -16.047 -18.906 -7.727 1 96.94 130 TYR A CA 1
ATOM 1021 C C . TYR A 1 130 ? -17.219 -19.5 -6.973 1 96.94 130 TYR A C 1
ATOM 1023 O O . TYR A 1 130 ? -17.297 -19.422 -5.746 1 96.94 13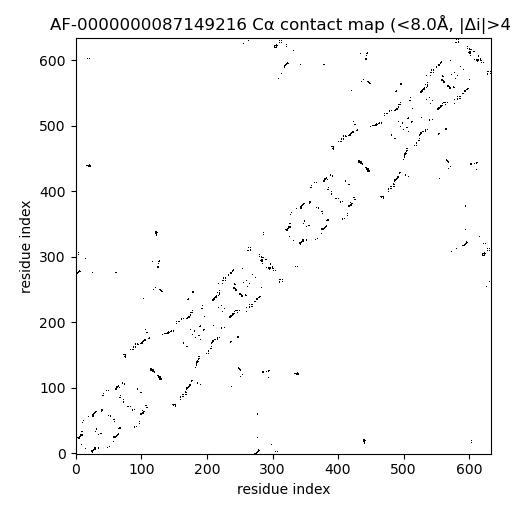0 TYR A O 1
ATOM 1031 N N . ASP A 1 131 ? -18.125 -20.016 -7.68 1 96.31 131 ASP A N 1
ATOM 1032 C CA . ASP A 1 131 ? -19.266 -20.766 -7.164 1 96.31 131 ASP A CA 1
ATOM 1033 C C . ASP A 1 131 ? -19.516 -22.016 -7.996 1 96.31 131 ASP A C 1
ATOM 1035 O O . ASP A 1 131 ? -20.016 -21.938 -9.125 1 96.31 131 ASP A O 1
ATOM 1039 N N . ASP A 1 132 ? -19.266 -23.094 -7.375 1 94 132 ASP A N 1
ATOM 1040 C CA . ASP A 1 132 ? -19.359 -24.359 -8.102 1 94 132 ASP A CA 1
ATOM 1041 C C . ASP A 1 132 ? -20.781 -24.609 -8.586 1 94 132 ASP A C 1
ATOM 1043 O O . ASP A 1 132 ? -20.984 -25.266 -9.617 1 94 132 ASP A O 1
ATOM 1047 N N . ALA A 1 133 ? -21.734 -24.188 -7.871 1 92.88 133 ALA A N 1
ATOM 1048 C CA . ALA A 1 133 ? -23.125 -24.375 -8.242 1 92.88 133 ALA A CA 1
ATOM 1049 C C . ALA A 1 133 ? -23.438 -23.719 -9.594 1 92.88 133 ALA A C 1
ATOM 1051 O O . ALA A 1 133 ? -24.328 -24.188 -10.32 1 92.88 133 ALA A O 1
ATOM 1052 N N . LYS A 1 134 ? -22.688 -22.75 -9.922 1 91.5 134 LYS A N 1
ATOM 1053 C CA . LYS A 1 134 ? -22.906 -22.031 -11.172 1 91.5 134 LYS A CA 1
ATOM 1054 C C . LYS A 1 134 ? -22.219 -22.734 -12.344 1 91.5 134 LYS A C 1
ATOM 1056 O O . LYS A 1 134 ? -22.422 -22.375 -13.5 1 91.5 134 LYS A O 1
ATOM 1061 N N . LEU A 1 135 ? -21.328 -23.562 -12.133 1 83.94 135 LEU A N 1
ATOM 1062 C CA . LEU A 1 135 ? -20.609 -24.297 -13.172 1 83.94 135 LEU A CA 1
ATOM 1063 C C . LEU A 1 135 ? -21.203 -25.688 -13.375 1 83.94 135 LEU A C 1
ATOM 1065 O O . LEU A 1 135 ? -20.734 -26.453 -14.227 1 83.94 135 LEU A O 1
ATOM 1069 N N . ARG A 1 136 ? -22.281 -26 -12.578 1 73.25 136 ARG A N 1
ATOM 1070 C CA . ARG A 1 136 ? -22.906 -27.312 -12.641 1 73.25 136 ARG A CA 1
ATOM 1071 C C . ARG A 1 136 ? -23.594 -27.531 -13.977 1 73.25 136 ARG A C 1
ATOM 1073 O O . ARG A 1 136 ? -24.125 -26.594 -14.562 1 73.25 136 ARG A O 1
ATOM 1080 N N . GLY A 1 137 ? -23.297 -28.703 -14.555 1 66.38 137 GLY A N 1
ATOM 1081 C CA . GLY A 1 137 ? -23.922 -29.156 -15.781 1 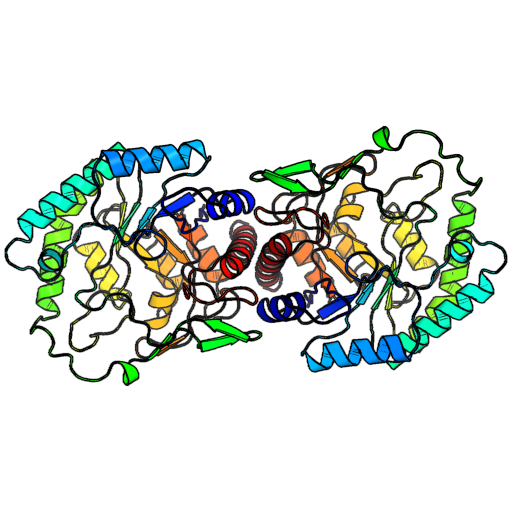66.38 137 GLY A CA 1
ATOM 1082 C C . GLY A 1 137 ? -22.938 -29.359 -16.922 1 66.38 137 GLY A C 1
ATOM 1083 O O . GLY A 1 137 ? -21.828 -28.844 -16.875 1 66.38 137 GLY A O 1
ATOM 1084 N N . GLY A 1 138 ? -23.094 -30.297 -17.859 1 62.09 138 GLY A N 1
ATOM 1085 C CA . GLY A 1 138 ? -22.516 -30.547 -19.156 1 62.09 138 GLY A CA 1
ATOM 1086 C C . GLY A 1 138 ? -21.203 -31.328 -19.094 1 62.09 138 GLY A C 1
ATOM 1087 O O . GLY A 1 138 ? -20.609 -31.641 -20.125 1 62.09 138 GLY A O 1
ATOM 1088 N N . GLY A 1 139 ? -20.562 -31.25 -17.891 1 58.22 139 GLY A N 1
ATOM 1089 C CA . GLY A 1 139 ? -19.188 -31.766 -17.984 1 58.22 139 GLY A CA 1
ATOM 1090 C C . GLY A 1 139 ? -19.125 -33.281 -18.016 1 58.22 139 GLY A C 1
ATOM 1091 O O . GLY A 1 139 ? -19.734 -33.938 -17.188 1 58.22 139 GLY A O 1
ATOM 1092 N N . ASP A 1 140 ? -19.094 -33.781 -19.172 1 57.72 140 ASP A N 1
ATOM 1093 C CA . ASP A 1 140 ? -18.828 -35.219 -19.281 1 57.72 140 ASP A CA 1
ATOM 1094 C C . ASP A 1 140 ? -17.344 -35.5 -19.031 1 57.72 140 ASP A C 1
ATOM 1096 O O . ASP A 1 140 ? -16.5 -35.156 -19.844 1 57.72 140 ASP A O 1
ATOM 1100 N N . GLY A 1 141 ? -16.969 -35.375 -17.891 1 60.56 141 GLY A N 1
ATOM 1101 C CA . GLY A 1 141 ? -15.586 -35.781 -17.625 1 60.56 141 GLY A CA 1
ATOM 1102 C C . GLY A 1 141 ? -15.016 -36.656 -18.734 1 60.56 141 GLY A C 1
ATOM 1103 O O . GLY A 1 141 ? -15.766 -37.281 -19.5 1 60.56 141 GLY A O 1
ATOM 1104 N N . GLU A 1 142 ? -13.992 -36.219 -19.453 1 62.03 142 GLU A N 1
ATOM 1105 C CA . GLU A 1 142 ? -13.344 -36.938 -20.547 1 62.03 142 GLU A CA 1
ATOM 1106 C C . GLU A 1 142 ? -12.969 -38.375 -20.125 1 62.03 142 GLU A C 1
ATOM 1108 O O . GLU A 1 142 ? -12.023 -38.938 -20.656 1 62.03 142 GLU A O 1
ATOM 1113 N N . GLY A 1 143 ? -13.766 -38.812 -19.188 1 76.19 143 GLY A N 1
ATOM 1114 C CA . GLY A 1 143 ? -13.453 -40.188 -18.781 1 76.19 143 GLY A CA 1
ATOM 1115 C C . GLY A 1 143 ? -12.094 -40.312 -18.125 1 76.19 143 GLY A C 1
ATOM 1116 O O . GLY A 1 143 ? -11.492 -41.375 -18.141 1 76.19 143 GLY A O 1
ATOM 1117 N N . ILE A 1 144 ? -11.492 -39.312 -17.656 1 86.12 144 ILE A N 1
ATOM 1118 C CA . ILE A 1 144 ? -10.18 -39.312 -17.016 1 86.12 144 ILE A CA 1
ATOM 1119 C C . ILE A 1 144 ? -10.336 -39.531 -15.516 1 86.12 144 ILE A C 1
ATOM 1121 O O . ILE A 1 144 ? -11.25 -38.969 -14.898 1 86.12 144 ILE A O 1
ATOM 1125 N N . THR A 1 145 ? -9.375 -40.375 -14.898 1 92.25 145 THR A N 1
ATOM 1126 C CA . THR A 1 145 ? -9.43 -40.656 -13.469 1 92.25 145 THR A CA 1
ATOM 1127 C C . THR A 1 145 ? -8.344 -39.875 -12.727 1 92.25 145 THR A C 1
ATOM 1129 O O . THR A 1 145 ? -7.395 -39.406 -13.336 1 92.25 145 THR A O 1
ATOM 1132 N N . HIS A 1 146 ? -8.539 -39.781 -11.43 1 95.81 146 HIS A N 1
ATOM 1133 C CA . HIS A 1 146 ? -7.512 -39.188 -10.586 1 95.81 146 HIS A CA 1
ATOM 1134 C C . HIS A 1 146 ? -6.18 -39.906 -10.734 1 95.81 146 HIS A C 1
ATOM 1136 O O . HIS A 1 146 ? -5.129 -39.281 -10.828 1 95.81 146 HIS A O 1
ATOM 1142 N N . GLU A 1 147 ? -6.262 -41.188 -10.727 1 95.88 147 GLU A N 1
ATOM 1143 C CA . GLU A 1 147 ? -5.059 -42.031 -10.812 1 95.88 147 GLU A CA 1
ATOM 1144 C C . GLU A 1 147 ? -4.293 -41.75 -12.102 1 95.88 147 GLU A C 1
ATOM 1146 O O . GLU A 1 147 ? -3.061 -41.719 -12.109 1 95.88 147 GLU A O 1
ATOM 1151 N N . GLN A 1 148 ? -5.004 -41.594 -13.156 1 94.69 148 GLN A N 1
ATOM 1152 C CA . GLN A 1 148 ? -4.367 -41.312 -14.43 1 94.69 148 GLN A CA 1
ATOM 1153 C C . GLN A 1 148 ? -3.615 -39.969 -14.359 1 94.69 148 GLN A C 1
ATOM 1155 O O . GLN A 1 148 ? -2.52 -39.844 -14.914 1 94.69 148 GLN A O 1
ATOM 1160 N N . LEU A 1 149 ? -4.227 -39 -13.727 1 96.5 149 LEU A N 1
ATOM 1161 C CA . LEU A 1 149 ? -3.582 -37.719 -13.586 1 96.5 149 LEU A CA 1
ATOM 1162 C C . LEU A 1 149 ? -2.332 -37.812 -12.719 1 96.5 149 LEU A C 1
ATOM 1164 O O . LEU A 1 149 ? -1.305 -37.219 -13.023 1 96.5 149 LEU A O 1
ATOM 1168 N N . TRP A 1 150 ? -2.391 -38.562 -11.648 1 97.94 150 TRP A N 1
ATOM 1169 C CA . TRP A 1 150 ? -1.238 -38.781 -10.781 1 97.94 150 TRP A CA 1
ATOM 1170 C C . TRP A 1 150 ? -0.108 -39.469 -11.531 1 97.94 150 TRP A C 1
ATOM 1172 O O . TRP A 1 150 ? 1.058 -39.094 -11.406 1 97.94 150 TRP A O 1
ATOM 1182 N N . GLU A 1 151 ? -0.476 -40.469 -12.258 1 97.88 151 GLU A N 1
ATOM 1183 C CA . GLU A 1 151 ? 0.53 -41.219 -13.031 1 97.88 151 GLU A CA 1
ATOM 1184 C C . GLU A 1 151 ? 1.215 -40.281 -14.047 1 97.88 151 GLU A C 1
ATOM 1186 O O . GLU A 1 151 ? 2.428 -40.375 -14.25 1 97.88 151 GLU A O 1
ATOM 1191 N N . ALA A 1 152 ? 0.357 -39.531 -14.672 1 98 152 ALA A N 1
ATOM 1192 C CA . ALA A 1 152 ? 0.902 -38.594 -15.648 1 98 152 ALA A CA 1
ATOM 1193 C C . ALA A 1 152 ? 1.842 -37.594 -14.984 1 98 152 ALA A C 1
ATOM 1195 O O . ALA A 1 152 ? 2.904 -37.281 -15.523 1 98 152 ALA A O 1
ATOM 1196 N N . LEU A 1 153 ? 1.465 -37.062 -13.828 1 98.56 153 LEU A N 1
ATOM 1197 C CA . LEU A 1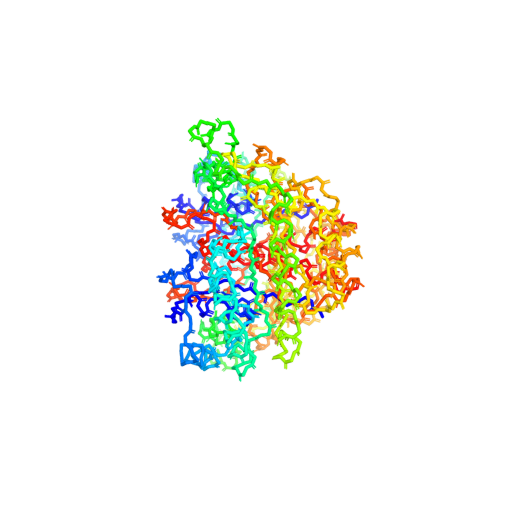 153 ? 2.293 -36.094 -13.094 1 98.56 153 LEU A CA 1
ATOM 1198 C C . LEU A 1 153 ? 3.605 -36.75 -12.664 1 98.56 153 LEU A C 1
ATOM 1200 O O . LEU A 1 153 ? 4.668 -36.125 -12.773 1 98.56 153 LEU A O 1
ATOM 1204 N N . GLU A 1 154 ? 3.49 -37.938 -12.141 1 98.62 154 GLU A N 1
ATOM 1205 C CA . GLU A 1 154 ? 4.688 -38.656 -11.734 1 98.62 154 GLU A CA 1
ATOM 1206 C C . GLU A 1 154 ? 5.648 -38.844 -12.906 1 98.62 154 GLU A C 1
ATOM 1208 O O . GLU A 1 154 ? 6.848 -38.594 -12.773 1 98.62 154 GLU A O 1
ATOM 1213 N N . HIS A 1 155 ? 5.094 -39.281 -14.031 1 98.62 155 HIS A N 1
ATOM 1214 C CA . HIS A 1 155 ? 5.895 -39.469 -15.242 1 98.62 155 HIS A CA 1
ATOM 1215 C C . HIS A 1 155 ? 6.566 -38.156 -15.656 1 98.62 155 HIS A C 1
ATOM 1217 O O . HIS A 1 155 ? 7.75 -38.156 -16 1 98.62 155 HIS A O 1
ATOM 1223 N N . PHE A 1 156 ? 5.848 -37.125 -15.625 1 98.75 156 PHE A N 1
ATOM 1224 C CA . PHE A 1 156 ? 6.332 -35.812 -15.992 1 98.75 156 PHE A CA 1
ATOM 1225 C C . PHE A 1 156 ? 7.469 -35.375 -15.078 1 98.75 156 PHE A C 1
ATOM 1227 O O . PHE A 1 156 ? 8.539 -35 -15.555 1 98.75 156 PHE A O 1
ATOM 1234 N N . LEU A 1 157 ? 7.262 -35.375 -13.734 1 98.88 157 LEU A N 1
ATOM 1235 C CA . LEU A 1 157 ? 8.234 -34.906 -12.773 1 98.88 157 LEU A CA 1
ATOM 1236 C C . LEU A 1 157 ? 9.516 -35.719 -12.82 1 98.88 157 LEU A C 1
ATOM 1238 O O . LEU A 1 157 ? 10.617 -35.188 -12.734 1 98.88 157 LEU A O 1
ATOM 1242 N N . GLU A 1 158 ? 9.383 -37 -12.961 1 98.69 158 GLU A N 1
ATOM 1243 C CA . GLU A 1 158 ? 10.555 -37.875 -13.062 1 98.69 158 GLU A CA 1
ATOM 1244 C C . GLU A 1 158 ? 11.391 -37.531 -14.297 1 98.69 158 GLU A C 1
ATOM 1246 O O . GLU A 1 158 ? 12.617 -37.656 -14.281 1 98.69 158 GLU A O 1
ATOM 1251 N N . ALA A 1 159 ? 10.688 -37.156 -15.312 1 98.75 159 ALA A N 1
ATOM 1252 C CA . ALA A 1 159 ? 11.367 -36.875 -16.562 1 98.75 159 ALA A CA 1
ATOM 1253 C C . ALA A 1 159 ? 11.969 -35.469 -16.531 1 98.75 159 ALA A C 1
ATOM 1255 O O . ALA A 1 159 ? 13.031 -35.219 -17.109 1 98.75 159 ALA A O 1
ATOM 1256 N N . VAL A 1 160 ? 11.312 -34.5 -15.883 1 98.75 160 VAL A N 1
ATOM 1257 C CA . VAL A 1 160 ? 11.633 -33.125 -16.125 1 98.75 160 VAL A CA 1
ATOM 1258 C C . VAL A 1 160 ? 12.477 -32.562 -14.984 1 98.75 160 VAL A C 1
ATOM 1260 O O . VAL A 1 160 ? 13.266 -31.641 -15.18 1 98.75 160 VAL A O 1
ATOM 1263 N N . VAL A 1 161 ? 12.352 -33.031 -13.734 1 98.88 161 VAL A N 1
ATOM 1264 C CA . VAL A 1 161 ? 13.016 -32.438 -12.578 1 98.88 161 VAL A CA 1
ATOM 1265 C C . VAL A 1 161 ? 14.531 -32.531 -12.727 1 98.88 161 VAL A C 1
ATOM 1267 O O . VAL A 1 161 ? 15.266 -31.594 -12.438 1 98.88 161 VAL A O 1
ATOM 1270 N N . PRO A 1 162 ? 15.062 -33.719 -13.188 1 98.81 162 PRO A N 1
ATOM 1271 C CA . PRO A 1 162 ? 16.516 -33.75 -13.422 1 98.81 162 PRO A CA 1
ATOM 1272 C C . PRO A 1 162 ? 16.984 -32.688 -14.375 1 98.81 162 PRO A C 1
ATOM 1274 O O . PRO A 1 162 ? 18.078 -32.125 -14.203 1 98.81 162 PRO A O 1
ATOM 1277 N N . VAL A 1 163 ? 16.25 -32.406 -15.406 1 98.88 163 VAL A N 1
ATOM 1278 C CA . VAL A 1 163 ? 16.578 -31.359 -16.359 1 98.88 163 VAL A CA 1
ATOM 1279 C C . VAL A 1 163 ? 16.516 -30 -15.672 1 98.88 163 VAL A C 1
ATOM 1281 O O . VAL A 1 163 ? 17.344 -29.125 -15.922 1 98.88 163 VAL A O 1
ATOM 1284 N N . ALA A 1 164 ? 15.484 -29.781 -14.844 1 98.88 164 ALA A N 1
ATOM 1285 C CA . ALA A 1 164 ? 15.352 -28.562 -14.055 1 98.88 164 ALA A CA 1
ATOM 1286 C C . ALA A 1 164 ? 16.578 -28.344 -13.172 1 98.88 164 ALA A C 1
ATOM 1288 O O . ALA A 1 164 ? 17.094 -27.234 -13.078 1 98.88 164 ALA A O 1
ATOM 1289 N N . GLU A 1 165 ? 17.062 -29.406 -12.547 1 98.75 165 GLU A N 1
ATOM 1290 C CA . GLU A 1 165 ? 18.281 -29.359 -11.727 1 98.75 165 GLU A CA 1
ATOM 1291 C C . GLU A 1 165 ? 19.484 -28.938 -12.547 1 98.75 165 GLU A C 1
ATOM 1293 O O . GLU A 1 165 ? 20.234 -28.031 -12.148 1 98.75 165 GLU A O 1
ATOM 1298 N N . GLU A 1 166 ? 19.578 -29.609 -13.617 1 98.56 166 GLU A N 1
ATOM 1299 C CA . GLU A 1 166 ? 20.719 -29.328 -14.492 1 98.56 166 GLU A CA 1
ATOM 1300 C C . GLU A 1 166 ? 20.688 -27.875 -14.984 1 98.56 166 GLU A C 1
ATOM 1302 O O . GLU A 1 166 ? 21.734 -27.219 -15.062 1 98.56 166 GLU A O 1
ATOM 1307 N N . ALA A 1 167 ? 19.531 -27.391 -15.328 1 98.69 167 ALA A N 1
ATOM 1308 C CA . ALA A 1 167 ? 19.344 -26.047 -15.891 1 98.69 167 ALA A CA 1
ATOM 1309 C C . ALA A 1 167 ? 19.375 -24.984 -14.805 1 98.69 167 ALA A C 1
ATOM 1311 O O . ALA A 1 167 ? 19.531 -23.797 -15.094 1 98.69 167 ALA A O 1
ATOM 1312 N N . GLY A 1 168 ? 19.188 -25.375 -13.555 1 98.69 168 GLY A N 1
ATOM 1313 C CA . GLY A 1 168 ? 19.094 -24.422 -12.461 1 98.69 168 GLY A CA 1
ATOM 1314 C C . GLY A 1 168 ? 17.781 -23.656 -12.453 1 98.69 168 GLY A C 1
ATOM 1315 O O . GLY A 1 168 ? 17.766 -22.453 -12.195 1 98.69 168 GLY A O 1
ATOM 1316 N N . VAL A 1 169 ? 16.719 -24.266 -12.812 1 98.88 169 VAL A N 1
ATOM 1317 C CA . VAL A 1 169 ? 15.398 -23.641 -12.867 1 98.88 169 VAL A CA 1
ATOM 1318 C C . VAL A 1 169 ? 14.461 -24.344 -11.883 1 98.88 169 VAL A C 1
ATOM 1320 O O . VAL A 1 169 ? 14.117 -25.516 -12.07 1 98.88 169 VAL A O 1
ATOM 1323 N N . LYS A 1 170 ? 14.031 -23.641 -10.867 1 98.88 170 LYS A N 1
ATOM 1324 C CA . LYS A 1 170 ? 13.094 -24.203 -9.898 1 98.88 170 LYS A CA 1
ATOM 1325 C C . LYS A 1 170 ? 11.68 -24.266 -10.461 1 98.88 170 LYS A C 1
ATOM 1327 O O . LYS A 1 170 ? 11.227 -23.328 -11.109 1 98.88 170 LYS A O 1
ATOM 1332 N N . LEU A 1 171 ? 11.062 -25.391 -10.258 1 98.88 171 LEU A N 1
ATOM 1333 C CA . LEU A 1 171 ? 9.664 -25.547 -10.641 1 98.88 171 LEU A CA 1
ATOM 1334 C C . LEU A 1 171 ? 8.742 -25.281 -9.461 1 98.88 171 LEU A C 1
ATOM 1336 O O . LEU A 1 171 ? 9.047 -25.656 -8.328 1 98.88 171 LEU A O 1
ATOM 1340 N N . GLY A 1 172 ? 7.691 -24.562 -9.633 1 98.81 172 GLY A N 1
ATOM 1341 C CA . GLY A 1 172 ? 6.633 -24.359 -8.656 1 98.81 172 GLY A CA 1
ATOM 1342 C C . GLY A 1 172 ? 5.27 -24.781 -9.156 1 98.81 172 GLY A C 1
ATOM 1343 O O . GLY A 1 172 ? 4.711 -24.172 -10.07 1 98.81 172 GLY A O 1
ATOM 1344 N N . LEU A 1 173 ? 4.742 -25.828 -8.594 1 98.81 173 LEU A N 1
ATOM 1345 C CA . LEU A 1 173 ? 3.428 -26.312 -8.984 1 98.81 173 LEU A CA 1
ATOM 1346 C C . LEU A 1 173 ? 2.324 -25.531 -8.289 1 98.81 173 LEU A C 1
ATOM 1348 O O . LEU A 1 173 ? 2.258 -25.484 -7.059 1 98.81 173 LEU A O 1
ATOM 1352 N N . HIS A 1 174 ? 1.54 -24.844 -9.023 1 98.44 174 HIS A N 1
ATOM 1353 C CA . HIS A 1 174 ? 0.371 -24.156 -8.508 1 98.44 174 HIS A CA 1
ATOM 1354 C C . HIS A 1 174 ? -0.744 -25.125 -8.148 1 98.44 174 HIS A C 1
ATOM 1356 O O . HIS A 1 174 ? -0.994 -26.078 -8.875 1 98.44 174 HIS A O 1
ATOM 1362 N N . PRO A 1 175 ? -1.444 -24.906 -7.082 1 97.88 175 PRO A N 1
ATOM 1363 C CA . PRO A 1 175 ? -2.574 -25.781 -6.758 1 97.88 175 PRO A CA 1
ATOM 1364 C C . PRO A 1 175 ? -3.709 -25.688 -7.773 1 97.88 175 PRO A C 1
ATOM 1366 O O . PRO A 1 175 ? -3.777 -24.719 -8.539 1 97.88 175 PRO A O 1
ATOM 1369 N N . ASP A 1 176 ? -4.52 -26.734 -7.727 1 96.88 176 ASP A N 1
ATOM 1370 C CA . ASP A 1 176 ? -5.754 -26.641 -8.508 1 96.88 176 ASP A CA 1
ATOM 1371 C C . ASP A 1 176 ? -6.645 -25.5 -7.996 1 96.88 176 ASP A C 1
ATOM 1373 O O . ASP A 1 176 ? -6.785 -25.312 -6.789 1 96.88 176 ASP A O 1
ATOM 1377 N N . ASP A 1 177 ? -7.168 -24.75 -8.852 1 95.88 177 ASP A N 1
ATOM 1378 C CA . ASP A 1 177 ? -7.992 -23.578 -8.547 1 95.88 177 ASP A CA 1
ATOM 1379 C C . ASP A 1 177 ? -9.328 -23.641 -9.281 1 95.88 177 ASP A C 1
ATOM 1381 O O . ASP A 1 177 ? -9.406 -23.297 -10.469 1 95.88 177 ASP A O 1
ATOM 1385 N N . PRO A 1 178 ? -10.383 -24.047 -8.609 1 96.19 178 PRO A N 1
ATOM 1386 C CA . PRO A 1 178 ? -10.492 -24.297 -7.168 1 96.19 178 PRO A CA 1
ATOM 1387 C C . PRO A 1 178 ? -9.914 -25.641 -6.754 1 96.19 178 PRO A C 1
ATOM 1389 O O . PRO A 1 178 ? -9.773 -26.547 -7.586 1 96.19 178 PRO A O 1
ATOM 1392 N N . PRO A 1 179 ? -9.602 -25.688 -5.48 1 97.19 179 PRO A N 1
ATOM 1393 C CA . PRO A 1 179 ? -9.039 -26.938 -4.984 1 97.19 179 PRO A CA 1
ATOM 1394 C C . PRO A 1 179 ? -10.109 -27.969 -4.648 1 97.19 179 PRO A C 1
ATOM 1396 O O . PRO A 1 179 ? -10.211 -28.406 -3.496 1 97.19 179 PRO A O 1
ATOM 1399 N N . ARG A 1 180 ? -10.789 -28.406 -5.695 1 94.44 180 ARG A N 1
ATOM 1400 C CA . ARG A 1 180 ? -11.844 -29.406 -5.594 1 94.44 180 ARG A CA 1
ATOM 1401 C C . ARG A 1 180 ? -11.391 -30.734 -6.184 1 94.44 180 ARG A C 1
ATOM 1403 O O . ARG A 1 180 ? -10.391 -30.797 -6.898 1 94.44 180 ARG A O 1
ATOM 1410 N N . GLU A 1 181 ? -12.234 -31.75 -5.824 1 93 181 GLU A N 1
ATOM 1411 C CA . GLU A 1 181 ? -11.93 -33.062 -6.344 1 93 181 GLU A CA 1
ATOM 1412 C C . GLU A 1 181 ? -12.117 -33.125 -7.859 1 93 181 GLU A C 1
ATOM 1414 O O . GLU A 1 181 ? -11.469 -33.938 -8.539 1 93 181 GLU A O 1
ATOM 1419 N N . SER A 1 182 ? -13.016 -32.344 -8.312 1 91.75 182 SER A N 1
ATOM 1420 C CA . SER A 1 182 ? -13.258 -32.25 -9.742 1 91.75 182 SER A CA 1
ATOM 1421 C C . SER A 1 182 ? -13.953 -30.922 -10.094 1 91.75 182 SER A C 1
ATOM 1423 O O . SER A 1 182 ? -14.578 -30.297 -9.234 1 91.75 182 SER A O 1
ATOM 1425 N N . VAL A 1 183 ? -13.766 -30.484 -11.289 1 90 183 VAL A N 1
ATOM 1426 C CA . VAL A 1 183 ? -14.477 -29.344 -11.867 1 90 183 VAL A CA 1
ATOM 1427 C C . VAL A 1 183 ? -15.125 -29.766 -13.188 1 90 183 VAL A C 1
ATOM 1429 O O . VAL A 1 183 ? -14.445 -30.188 -14.117 1 90 183 VAL A O 1
ATOM 1432 N N . ARG A 1 184 ? -16.391 -29.703 -13.242 1 87.88 184 ARG A N 1
ATOM 1433 C CA . ARG A 1 184 ? -17.188 -30.125 -14.398 1 87.88 184 ARG A CA 1
ATOM 1434 C C . ARG A 1 184 ? -16.828 -31.562 -14.797 1 87.88 184 ARG A C 1
ATOM 1436 O O . ARG A 1 184 ? -16.625 -31.844 -15.984 1 87.88 184 ARG A O 1
ATOM 1443 N N . GLY A 1 185 ? -16.594 -32.344 -13.867 1 84.56 185 GLY A N 1
ATOM 1444 C CA . GLY A 1 185 ? -16.375 -33.75 -14.102 1 84.56 185 GLY A CA 1
ATOM 1445 C C . GLY A 1 185 ? -14.906 -34.094 -14.32 1 84.56 185 GLY A C 1
ATOM 1446 O O . GLY A 1 185 ? -14.531 -35.281 -14.273 1 84.56 185 GLY A O 1
ATOM 1447 N N . THR A 1 186 ? -14.078 -33.188 -14.547 1 88.12 186 THR A N 1
ATOM 1448 C CA . THR A 1 186 ? -12.648 -33.438 -14.719 1 88.12 186 THR A CA 1
ATOM 1449 C C . THR A 1 186 ? -11.938 -33.469 -13.375 1 88.12 186 THR A C 1
ATOM 1451 O O . THR A 1 186 ? -12.016 -32.5 -12.594 1 88.12 186 THR A O 1
ATOM 1454 N N . PRO A 1 187 ? -11.273 -34.531 -13.141 1 92.88 187 PRO A N 1
ATOM 1455 C CA . PRO A 1 187 ? -10.633 -34.688 -11.828 1 92.88 187 PRO A CA 1
ATOM 1456 C C . PRO A 1 187 ? -9.539 -33.656 -11.594 1 92.88 187 PRO A C 1
ATOM 1458 O O . PRO A 1 187 ? -8.906 -33.188 -12.547 1 92.88 187 PRO A O 1
ATOM 1461 N N . ARG A 1 188 ? -9.336 -33.281 -10.336 1 94.94 188 ARG A N 1
ATOM 1462 C CA . ARG A 1 188 ? -8.227 -32.469 -9.836 1 94.94 188 ARG A CA 1
ATOM 1463 C C . ARG A 1 188 ? -7.422 -33.25 -8.789 1 94.94 188 ARG A C 1
ATOM 1465 O O . ARG A 1 188 ? -7.98 -34 -8.008 1 94.94 188 ARG A O 1
ATOM 1472 N N . ILE A 1 189 ? -6.148 -33.031 -8.742 1 96.88 189 ILE A N 1
ATOM 1473 C CA . ILE A 1 189 ? -5.375 -33.906 -7.871 1 96.88 189 ILE A CA 1
ATOM 1474 C C . ILE A 1 189 ? -4.547 -33.062 -6.898 1 96.88 189 ILE A C 1
ATOM 1476 O O . ILE A 1 189 ? -4.184 -33.531 -5.816 1 96.88 189 ILE A O 1
ATOM 1480 N N . VAL A 1 190 ? -4.207 -31.812 -7.18 1 97.94 190 VAL A N 1
ATOM 1481 C CA . VAL A 1 190 ? -3.412 -30.969 -6.293 1 97.94 190 VAL A CA 1
ATOM 1482 C C . VAL A 1 190 ? -4.332 -30.047 -5.508 1 97.94 190 VAL A C 1
ATOM 1484 O O . VAL A 1 190 ? -4.367 -28.828 -5.762 1 97.94 190 VAL A O 1
ATOM 1487 N N . THR A 1 191 ? -5.043 -30.594 -4.492 1 97.69 191 THR A N 1
ATOM 1488 C CA . THR A 1 191 ? -6.188 -29.906 -3.902 1 97.69 191 THR A CA 1
ATOM 1489 C C . THR A 1 191 ? -6.051 -29.828 -2.385 1 97.69 191 THR A C 1
ATOM 1491 O O . THR A 1 191 ? -6.988 -29.438 -1.691 1 97.69 191 THR A O 1
ATOM 1494 N N . SER A 1 192 ? -4.914 -30.297 -1.866 1 97.94 192 SER A N 1
ATOM 1495 C CA . SER A 1 192 ? -4.727 -30.328 -0.419 1 97.94 192 SER A CA 1
ATOM 1496 C C . SER A 1 192 ? -3.248 -30.312 -0.051 1 97.94 192 SER A C 1
ATOM 1498 O O . SER A 1 192 ? -2.387 -30.516 -0.908 1 97.94 192 SER A O 1
ATOM 1500 N N . VAL A 1 193 ? -2.971 -30.031 1.226 1 98.19 193 VAL A N 1
ATOM 1501 C CA . VAL A 1 193 ? -1.611 -30.047 1.757 1 98.19 193 VAL A CA 1
ATOM 1502 C C . VAL A 1 193 ? -1.009 -31.438 1.584 1 98.19 193 VAL A C 1
ATOM 1504 O O . VAL A 1 193 ? 0.148 -31.578 1.179 1 98.19 193 VAL A O 1
ATOM 1507 N N . ASP A 1 194 ? -1.789 -32.469 1.825 1 97.94 194 ASP A N 1
ATOM 1508 C CA . ASP A 1 194 ? -1.316 -33.844 1.682 1 97.94 194 ASP A CA 1
ATOM 1509 C C . ASP A 1 194 ? -0.984 -34.156 0.225 1 97.94 194 ASP A C 1
ATOM 1511 O O . ASP A 1 194 ? -0.057 -34.906 -0.053 1 97.94 194 ASP A O 1
ATOM 1515 N N . ALA A 1 195 ? -1.807 -33.656 -0.671 1 98.25 195 ALA A N 1
ATOM 1516 C CA . ALA A 1 195 ? -1.517 -33.875 -2.09 1 98.25 195 ALA A CA 1
ATOM 1517 C C . ALA A 1 195 ? -0.145 -33.312 -2.451 1 98.25 195 ALA A C 1
ATOM 1519 O O . ALA A 1 195 ? 0.587 -33.906 -3.246 1 98.25 195 ALA A O 1
ATOM 1520 N N . TYR A 1 196 ? 0.213 -32.156 -1.87 1 98.44 196 TYR A N 1
ATOM 1521 C CA . TYR A 1 196 ? 1.518 -31.562 -2.131 1 98.44 196 TYR A CA 1
ATOM 1522 C C . TYR A 1 196 ? 2.639 -32.438 -1.582 1 98.44 196 TYR A C 1
ATOM 1524 O O . TYR A 1 196 ? 3.705 -32.531 -2.191 1 98.44 196 TYR A O 1
ATOM 1532 N N . ASP A 1 197 ? 2.41 -33.031 -0.42 1 98.25 197 ASP A N 1
ATOM 1533 C CA . ASP A 1 197 ? 3.402 -33.969 0.084 1 98.25 197 ASP A CA 1
ATOM 1534 C C . ASP A 1 197 ? 3.662 -35.094 -0.926 1 98.25 197 ASP A C 1
ATOM 1536 O O . ASP A 1 197 ? 4.812 -35.469 -1.159 1 98.25 197 ASP A O 1
ATOM 1540 N N . ARG A 1 198 ? 2.584 -35.594 -1.446 1 98.38 198 ARG A N 1
ATOM 1541 C CA . ARG A 1 198 ? 2.719 -36.656 -2.449 1 98.38 198 ARG A CA 1
ATOM 1542 C C . ARG A 1 198 ? 3.506 -36.156 -3.658 1 98.38 198 ARG A C 1
ATOM 1544 O O . ARG A 1 198 ? 4.359 -36.875 -4.184 1 98.38 198 ARG A O 1
ATOM 1551 N N . VAL A 1 199 ? 3.213 -34.938 -4.117 1 98.75 199 VAL A N 1
ATOM 1552 C CA . VAL A 1 199 ? 3.906 -34.344 -5.254 1 98.75 199 VAL A CA 1
ATOM 1553 C C . VAL A 1 199 ? 5.402 -34.25 -4.961 1 98.75 199 VAL A C 1
ATOM 1555 O O . VAL A 1 199 ? 6.227 -34.656 -5.789 1 98.75 199 VAL A O 1
ATOM 1558 N N . LEU A 1 200 ? 5.77 -33.719 -3.801 1 98.69 200 LEU A N 1
ATOM 1559 C CA . LEU A 1 200 ? 7.164 -33.5 -3.434 1 98.69 200 LEU A CA 1
ATOM 1560 C C . LEU A 1 200 ? 7.902 -34.812 -3.27 1 98.69 200 LEU A C 1
ATOM 1562 O O . LEU A 1 200 ? 9.109 -34.906 -3.512 1 98.69 200 LEU A O 1
ATOM 1566 N N . ASP A 1 201 ? 7.176 -35.875 -2.947 1 98.06 201 ASP A N 1
ATOM 1567 C CA . ASP A 1 201 ? 7.762 -37.188 -2.738 1 98.06 201 ASP A CA 1
ATOM 1568 C C . ASP A 1 201 ? 8.07 -37.875 -4.066 1 98.06 201 ASP A C 1
ATOM 1570 O O . ASP A 1 201 ? 8.859 -38.812 -4.117 1 98.06 201 ASP A O 1
ATOM 1574 N N . ILE A 1 202 ? 7.395 -37.5 -5.102 1 98.31 202 ILE A N 1
ATOM 1575 C CA . ILE A 1 202 ? 7.633 -38.094 -6.41 1 98.31 202 ILE A CA 1
ATOM 1576 C C . ILE A 1 202 ? 9.102 -37.969 -6.785 1 98.31 202 ILE A C 1
ATOM 1578 O O . ILE A 1 202 ? 9.711 -38.875 -7.324 1 98.31 202 ILE A O 1
ATOM 1582 N N . TYR A 1 203 ? 9.594 -36.812 -6.539 1 98.31 203 TYR A N 1
ATOM 1583 C CA . TYR A 1 203 ? 11 -36.531 -6.781 1 98.31 203 TYR A CA 1
ATOM 1584 C C . TYR A 1 203 ? 11.547 -35.531 -5.746 1 98.31 203 TYR A C 1
ATOM 1586 O O . TYR A 1 203 ? 11.25 -34.344 -5.801 1 98.31 203 TYR A O 1
ATOM 1594 N N . ASP A 1 204 ? 12.367 -36.031 -4.812 1 97.88 204 ASP A N 1
ATOM 1595 C CA . ASP A 1 204 ? 12.883 -35.219 -3.713 1 97.88 204 ASP A CA 1
ATOM 1596 C C . ASP A 1 204 ? 14 -34.312 -4.188 1 97.88 204 ASP A C 1
ATOM 1598 O O . ASP A 1 204 ? 15.141 -34.75 -4.344 1 97.88 204 ASP A O 1
ATOM 1602 N N . SER A 1 205 ? 13.648 -33.125 -4.469 1 98.31 205 SER A N 1
ATOM 1603 C CA . SER A 1 205 ? 14.562 -32.094 -4.961 1 98.31 205 SER A CA 1
ATOM 1604 C C . SER A 1 205 ? 14 -30.703 -4.719 1 98.31 205 SER A C 1
ATOM 1606 O O . SER A 1 205 ? 12.797 -30.484 -4.848 1 98.31 205 SER A O 1
ATOM 1608 N N . GLU A 1 206 ? 14.859 -29.719 -4.41 1 97.31 206 GLU A N 1
ATOM 1609 C CA . GLU A 1 206 ? 14.422 -28.344 -4.262 1 97.31 206 GLU A CA 1
ATOM 1610 C C . GLU A 1 206 ? 13.906 -27.766 -5.582 1 97.31 206 GLU A C 1
ATOM 1612 O O . GLU A 1 206 ? 13.242 -26.734 -5.605 1 97.31 206 GLU A O 1
ATOM 1617 N N . TYR A 1 207 ? 14.227 -28.406 -6.68 1 98.62 207 TYR A N 1
ATOM 1618 C CA . TYR A 1 207 ? 13.781 -27.969 -7.996 1 98.62 207 TYR A CA 1
ATOM 1619 C C . TYR A 1 207 ? 12.391 -28.5 -8.312 1 98.62 207 TYR A C 1
ATOM 1621 O O . TYR A 1 207 ? 11.781 -28.141 -9.32 1 98.62 207 TYR A O 1
ATOM 1629 N N . ASN A 1 208 ? 11.93 -29.422 -7.551 1 98.81 208 ASN A N 1
ATOM 1630 C CA . ASN A 1 208 ? 10.531 -29.812 -7.457 1 98.81 208 ASN A CA 1
ATOM 1631 C C . ASN A 1 208 ? 9.844 -29.172 -6.25 1 98.81 208 ASN A C 1
ATOM 1633 O O . ASN A 1 208 ? 9.906 -29.688 -5.141 1 98.81 208 ASN A O 1
ATOM 1637 N N . GLY A 1 209 ? 9.211 -28 -6.508 1 98.69 209 GLY A N 1
ATOM 1638 C CA . GLY A 1 209 ? 8.648 -27.266 -5.391 1 98.69 209 GLY A CA 1
ATOM 1639 C C . GLY A 1 209 ? 7.227 -26.797 -5.633 1 98.69 209 GLY A C 1
ATOM 1640 O O . GLY A 1 209 ? 6.555 -27.281 -6.543 1 98.69 209 GLY A O 1
ATOM 1641 N N . ILE A 1 210 ? 6.852 -25.859 -4.75 1 98.19 210 ILE A N 1
ATOM 1642 C CA . ILE A 1 210 ? 5.461 -25.438 -4.648 1 98.19 210 ILE A CA 1
ATOM 1643 C C . ILE A 1 210 ? 5.344 -23.969 -5.008 1 98.19 210 ILE A C 1
ATOM 1645 O O . ILE A 1 210 ? 6.191 -23.156 -4.617 1 98.19 210 ILE A O 1
ATOM 1649 N N . THR A 1 211 ? 4.383 -23.641 -5.875 1 98.69 211 THR A N 1
ATOM 1650 C CA . THR A 1 211 ? 3.85 -22.281 -5.824 1 98.69 211 THR A CA 1
ATOM 1651 C C . THR A 1 211 ? 2.789 -22.156 -4.734 1 98.69 211 THR A C 1
ATOM 1653 O O . THR A 1 211 ? 1.669 -22.641 -4.891 1 98.69 211 THR A O 1
ATOM 1656 N N . PHE A 1 212 ? 3.164 -21.578 -3.697 1 98.81 212 PHE A N 1
ATOM 1657 C CA . PHE A 1 212 ? 2.262 -21.469 -2.557 1 98.81 212 PHE A CA 1
ATOM 1658 C C . PHE A 1 212 ? 1.24 -20.359 -2.783 1 98.81 212 PHE A C 1
ATOM 1660 O O . PHE A 1 212 ? 1.448 -19.219 -2.359 1 98.81 212 PHE A O 1
ATOM 1667 N N . CYS A 1 213 ? 0.161 -20.75 -3.377 1 98.44 213 CYS A N 1
ATOM 1668 C CA . CYS A 1 213 ? -0.951 -19.828 -3.549 1 98.44 213 CYS A CA 1
ATOM 1669 C C . CYS A 1 213 ? -1.819 -19.766 -2.299 1 98.44 213 CYS A C 1
ATOM 1671 O O . CYS A 1 213 ? -2.736 -20.578 -2.141 1 98.44 213 CYS A O 1
ATOM 1673 N N . GLN A 1 214 ? -1.677 -18.812 -1.544 1 98.5 214 GLN A N 1
ATOM 1674 C CA . GLN A 1 214 ? -2.295 -18.703 -0.226 1 98.5 214 GLN A CA 1
ATOM 1675 C C . GLN A 1 214 ? -3.814 -18.797 -0.322 1 98.5 214 GLN A C 1
ATOM 1677 O O . GLN A 1 214 ? -4.461 -19.422 0.521 1 98.5 214 GLN A O 1
ATOM 1682 N N . GLY A 1 215 ? -4.367 -18.109 -1.288 1 97.62 215 GLY A N 1
ATOM 1683 C CA . GLY A 1 215 ? -5.812 -18.141 -1.428 1 97.62 215 GLY A CA 1
ATOM 1684 C C . GLY A 1 215 ? -6.359 -19.547 -1.645 1 97.62 215 GLY A C 1
ATOM 1685 O O . GLY A 1 215 ? -7.371 -19.922 -1.047 1 97.62 215 GLY A O 1
ATOM 1686 N N . ASN A 1 216 ? -5.676 -20.297 -2.496 1 97.5 216 ASN A N 1
ATOM 1687 C CA . ASN A 1 216 ? -6.133 -21.656 -2.76 1 97.5 216 ASN A CA 1
ATOM 1688 C C . ASN A 1 216 ? -5.891 -22.578 -1.562 1 97.5 216 ASN A C 1
ATOM 1690 O O . ASN A 1 216 ? -6.695 -23.469 -1.282 1 97.5 216 ASN A O 1
ATOM 1694 N N . PHE A 1 217 ? -4.711 -22.375 -0.951 1 98.5 217 PHE A N 1
ATOM 1695 C CA . PHE A 1 217 ? -4.461 -23.125 0.271 1 98.5 217 PHE A CA 1
ATOM 1696 C C . PHE A 1 217 ? -5.523 -22.828 1.321 1 98.5 217 PHE A C 1
ATOM 1698 O O . PHE A 1 217 ? -5.977 -23.719 2.031 1 98.5 217 PHE A O 1
ATOM 1705 N N . ALA A 1 218 ? -5.949 -21.562 1.459 1 98.12 218 ALA A N 1
ATOM 1706 C CA . ALA A 1 218 ? -7.031 -21.203 2.371 1 98.12 218 ALA A CA 1
ATOM 1707 C C . ALA A 1 218 ? -8.336 -21.891 1.973 1 98.12 218 ALA A C 1
ATOM 1709 O O . ALA A 1 218 ? -9.047 -22.422 2.826 1 98.12 218 ALA A O 1
ATOM 1710 N N . ALA A 1 219 ? -8.625 -21.891 0.704 1 97.62 219 ALA A N 1
ATOM 1711 C CA . ALA A 1 219 ? -9.859 -22.484 0.2 1 97.62 219 ALA A CA 1
ATOM 1712 C C . ALA A 1 219 ? -9.898 -23.984 0.474 1 97.62 219 ALA A C 1
ATOM 1714 O O . ALA A 1 219 ? -10.977 -24.562 0.604 1 97.62 219 ALA A O 1
ATOM 1715 N N . MET A 1 220 ? -8.773 -24.641 0.542 1 96.56 220 MET A N 1
ATOM 1716 C CA . MET A 1 220 ? -8.773 -26.062 0.825 1 96.56 220 MET A CA 1
ATOM 1717 C C . MET A 1 220 ? -8.773 -26.328 2.328 1 96.56 220 MET A C 1
ATOM 1719 O O . MET A 1 220 ? -8.797 -27.484 2.764 1 96.56 220 MET A O 1
ATOM 1723 N N . GLY A 1 221 ? -8.781 -25.234 3.178 1 97 221 GLY A N 1
ATOM 1724 C CA . GLY A 1 221 ? -8.945 -25.344 4.621 1 97 221 GLY A CA 1
ATOM 1725 C C . GLY A 1 221 ? -7.621 -25.438 5.363 1 97 221 GLY A C 1
ATOM 1726 O O . GLY A 1 221 ? -7.59 -25.797 6.543 1 97 221 GLY A O 1
ATOM 1727 N N . ALA A 1 222 ? -6.574 -25.062 4.73 1 98.06 222 ALA A N 1
ATOM 1728 C CA . ALA A 1 222 ? -5.258 -25.172 5.352 1 98.06 222 ALA A CA 1
ATOM 1729 C C . ALA A 1 222 ? -5.023 -24.047 6.352 1 98.06 222 ALA A C 1
ATOM 1731 O O . ALA A 1 222 ? -5.496 -22.922 6.156 1 98.06 222 ALA A O 1
ATOM 1732 N N . ASP A 1 223 ? -4.387 -24.406 7.445 1 98.19 223 ASP A N 1
ATOM 1733 C CA . ASP A 1 223 ? -3.746 -23.375 8.266 1 98.19 223 ASP A CA 1
ATOM 1734 C C . ASP A 1 223 ? -2.52 -22.797 7.559 1 98.19 223 ASP A C 1
ATOM 1736 O O . ASP A 1 223 ? -1.48 -23.453 7.477 1 98.19 223 ASP A O 1
ATOM 1740 N N . ILE A 1 224 ? -2.594 -21.578 7.164 1 98.69 224 ILE A N 1
ATOM 1741 C CA . ILE A 1 224 ? -1.642 -21.016 6.211 1 98.69 224 ILE A CA 1
ATOM 1742 C C . ILE A 1 224 ? -0.254 -20.953 6.848 1 98.69 224 ILE A C 1
ATOM 1744 O O . ILE A 1 224 ? 0.709 -21.5 6.305 1 98.69 224 ILE A O 1
ATOM 1748 N N . PRO A 1 225 ? -0.056 -20.328 8.055 1 98.69 225 PRO A N 1
ATOM 1749 C CA . PRO A 1 225 ? 1.285 -20.312 8.641 1 98.69 225 PRO A CA 1
ATOM 1750 C C . PRO A 1 225 ? 1.844 -21.719 8.883 1 98.69 225 PRO A C 1
ATOM 1752 O O . PRO A 1 225 ? 3.027 -21.953 8.641 1 98.69 225 PRO A O 1
ATOM 1755 N N . ALA A 1 226 ? 1.024 -22.625 9.297 1 98.62 226 ALA A N 1
ATOM 1756 C CA . ALA A 1 226 ? 1.476 -23.984 9.547 1 98.62 226 ALA A CA 1
ATOM 1757 C C . ALA A 1 226 ? 1.907 -24.656 8.242 1 98.62 226 ALA A C 1
ATOM 1759 O O . ALA A 1 226 ? 2.908 -25.391 8.219 1 98.62 226 ALA A O 1
ATOM 1760 N N . ALA A 1 227 ? 1.116 -24.453 7.168 1 98.75 227 ALA A N 1
ATOM 1761 C CA . ALA A 1 227 ? 1.459 -25.031 5.875 1 98.75 227 ALA A CA 1
ATOM 1762 C C . ALA A 1 227 ? 2.785 -24.484 5.359 1 98.75 227 ALA A C 1
ATOM 1764 O O . ALA A 1 227 ? 3.596 -25.219 4.797 1 98.75 227 ALA A O 1
ATOM 1765 N N . ILE A 1 228 ? 3.014 -23.172 5.547 1 98.69 228 ILE A N 1
ATOM 1766 C CA . ILE A 1 228 ? 4.266 -22.547 5.141 1 98.69 228 ILE A CA 1
ATOM 1767 C C . ILE A 1 228 ? 5.438 -23.219 5.859 1 98.69 228 ILE A C 1
ATOM 1769 O O . ILE A 1 228 ? 6.438 -23.578 5.23 1 98.69 228 ILE A O 1
ATOM 1773 N N . ARG A 1 229 ? 5.293 -23.438 7.141 1 98.38 229 ARG A N 1
ATOM 1774 C CA . ARG A 1 229 ? 6.352 -24.062 7.93 1 98.38 229 ARG A CA 1
ATOM 1775 C C . ARG A 1 229 ? 6.566 -25.516 7.516 1 98.38 229 ARG A C 1
ATOM 1777 O O . ARG A 1 229 ? 7.699 -26 7.516 1 98.38 229 ARG A O 1
ATOM 1784 N N . ARG A 1 230 ? 5.5 -26.125 7.176 1 98.12 230 ARG A N 1
ATOM 1785 C CA . ARG A 1 230 ? 5.57 -27.531 6.777 1 98.12 230 ARG A CA 1
ATOM 1786 C C . ARG A 1 230 ? 6.383 -27.703 5.5 1 98.12 230 ARG A C 1
ATOM 1788 O O . ARG A 1 230 ? 7.234 -28.594 5.41 1 98.12 230 ARG A O 1
ATOM 1795 N N . PHE A 1 231 ? 6.137 -26.875 4.5 1 98.38 231 PHE A N 1
ATOM 1796 C CA . PHE A 1 231 ? 6.77 -27.047 3.199 1 98.38 231 PHE A CA 1
ATOM 1797 C C . PHE A 1 231 ? 8.156 -26.406 3.184 1 98.38 231 PHE A C 1
ATOM 1799 O O . PHE A 1 231 ? 9.055 -26.891 2.494 1 98.38 231 PHE A O 1
ATOM 1806 N N . GLY A 1 232 ? 8.297 -25.266 3.908 1 96.62 232 GLY A N 1
ATOM 1807 C CA . GLY A 1 232 ? 9.602 -24.656 4.152 1 96.62 232 GLY A CA 1
ATOM 1808 C C . GLY A 1 232 ? 10.367 -24.359 2.879 1 96.62 232 GLY A C 1
ATOM 1809 O O . GLY A 1 232 ? 9.906 -23.609 2.029 1 96.62 232 GLY A O 1
ATOM 1810 N N . ASP A 1 233 ? 11.438 -25.062 2.682 1 96.38 233 ASP A N 1
ATOM 1811 C CA . ASP A 1 233 ? 12.383 -24.766 1.61 1 96.38 233 ASP A CA 1
ATOM 1812 C C . ASP A 1 233 ? 11.875 -25.297 0.271 1 96.38 233 ASP A C 1
ATOM 1814 O O . ASP A 1 233 ? 12.523 -25.109 -0.761 1 96.38 233 ASP A O 1
ATOM 1818 N N . ARG A 1 234 ? 10.68 -25.891 0.282 1 98.31 234 ARG A N 1
ATOM 1819 C CA . ARG A 1 234 ? 10.117 -26.406 -0.962 1 98.31 234 ARG A CA 1
ATOM 1820 C C . ARG A 1 234 ? 9.188 -25.375 -1.604 1 98.31 234 ARG A C 1
ATOM 1822 O O . ARG A 1 234 ? 8.641 -25.625 -2.686 1 98.31 234 ARG A O 1
ATOM 1829 N N . ILE A 1 235 ? 9.008 -24.266 -0.98 1 98.69 235 ILE A N 1
ATOM 1830 C CA . ILE A 1 235 ? 8.25 -23.172 -1.593 1 98.69 235 ILE A CA 1
ATOM 1831 C C . ILE A 1 235 ? 9.148 -22.375 -2.535 1 98.69 235 ILE A C 1
ATOM 1833 O O . ILE A 1 235 ? 10.117 -21.766 -2.098 1 98.69 235 ILE A O 1
ATOM 1837 N N . ASN A 1 236 ? 8.805 -22.406 -3.795 1 98.69 236 ASN A N 1
ATOM 1838 C CA . ASN A 1 236 ? 9.641 -21.75 -4.793 1 98.69 236 ASN A CA 1
ATOM 1839 C C . ASN A 1 236 ? 9.039 -20.422 -5.258 1 98.69 236 ASN A C 1
ATOM 1841 O O . ASN A 1 236 ? 9.734 -19.594 -5.84 1 98.69 236 ASN A O 1
ATOM 1845 N N . PHE A 1 237 ? 7.816 -20.219 -5.051 1 98.81 237 PHE A N 1
ATOM 1846 C CA . PHE A 1 237 ? 7.078 -19.031 -5.488 1 98.81 237 PHE A CA 1
ATOM 1847 C C . PHE A 1 237 ? 5.828 -18.844 -4.633 1 98.81 237 PHE A C 1
ATOM 1849 O O . PHE A 1 237 ? 5.199 -19.812 -4.207 1 98.81 237 PHE A O 1
ATOM 1856 N N . VAL A 1 238 ? 5.418 -17.562 -4.34 1 98.88 238 VAL A N 1
ATOM 1857 C CA . VAL A 1 238 ? 4.277 -17.328 -3.457 1 98.88 238 VAL A CA 1
ATOM 1858 C C . VAL A 1 238 ? 3.279 -16.406 -4.145 1 98.88 238 VAL A C 1
ATOM 1860 O O . VAL A 1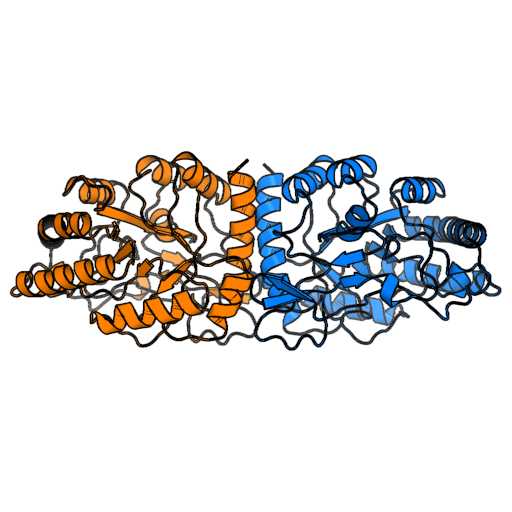 238 ? 3.66 -15.367 -4.691 1 98.88 238 VAL A O 1
ATOM 1863 N N . HIS A 1 239 ? 2.066 -16.859 -4.203 1 98.69 239 HIS A N 1
ATOM 1864 C CA . HIS A 1 239 ? 0.925 -15.984 -4.418 1 98.69 239 HIS A CA 1
ATOM 1865 C C . HIS A 1 239 ? 0.347 -15.5 -3.094 1 98.69 239 HIS A C 1
ATOM 1867 O O . HIS A 1 239 ? -0.34 -16.25 -2.398 1 98.69 239 HIS A O 1
ATOM 1873 N N . PHE A 1 240 ? 0.632 -14.219 -2.801 1 98.75 240 PHE A N 1
ATOM 1874 C CA . PHE A 1 240 ? 0.196 -13.633 -1.539 1 98.75 240 PHE A CA 1
ATOM 1875 C C . PHE A 1 240 ? -1.188 -13.008 -1.682 1 98.75 240 PHE A C 1
ATOM 1877 O O . PHE A 1 240 ? -1.312 -11.836 -2.049 1 98.75 240 PHE A O 1
ATOM 1884 N N . ARG A 1 241 ? -2.178 -13.766 -1.431 1 98.25 241 ARG A N 1
ATOM 1885 C CA . ARG A 1 241 ? -3.572 -13.352 -1.537 1 98.25 241 ARG A CA 1
ATOM 1886 C C . ARG A 1 241 ? -4.449 -14.117 -0.549 1 98.25 241 ARG A C 1
ATOM 1888 O O . ARG A 1 241 ? -3.979 -15.039 0.12 1 98.25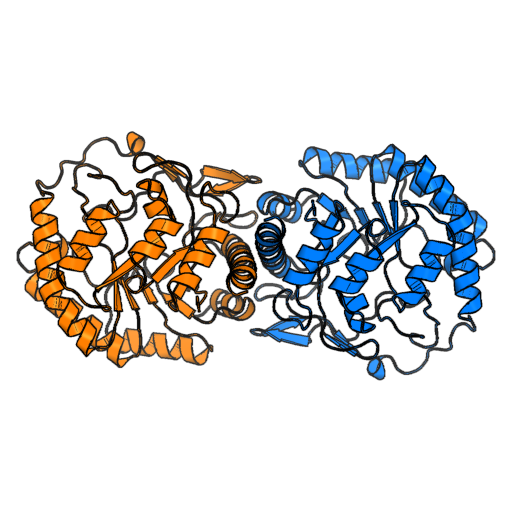 241 ARG A O 1
ATOM 1895 N N . ASP A 1 242 ? -5.719 -13.68 -0.48 1 98.12 242 ASP A N 1
ATOM 1896 C CA . ASP A 1 242 ? -6.641 -14.32 0.454 1 98.12 242 ASP A CA 1
ATOM 1897 C C . ASP A 1 242 ? -8.047 -14.414 -0.138 1 98.12 242 ASP A C 1
ATOM 1899 O O . ASP A 1 242 ? -8.375 -13.695 -1.085 1 98.12 242 ASP A O 1
ATOM 1903 N N . VAL A 1 243 ? -8.781 -15.367 0.332 1 98.38 243 VAL A N 1
ATOM 1904 C CA . VAL A 1 243 ? -10.164 -15.555 -0.099 1 98.38 243 VAL A CA 1
ATOM 1905 C C . VAL A 1 243 ? -11.039 -15.875 1.108 1 98.38 243 VAL A C 1
ATOM 1907 O O . VAL A 1 243 ? -10.555 -16.375 2.123 1 98.38 243 VAL A O 1
ATOM 1910 N N . GLU A 1 244 ? -12.273 -15.57 1.002 1 98.25 244 GLU A N 1
ATOM 1911 C CA . GLU A 1 244 ? -13.305 -16.016 1.937 1 98.25 244 GLU A CA 1
ATOM 1912 C C . GLU A 1 244 ? -14.148 -17.141 1.333 1 98.25 244 GLU A C 1
ATOM 1914 O O . GLU A 1 244 ? -14.711 -16.984 0.249 1 98.25 244 GLU A O 1
ATOM 1919 N N . GLY A 1 245 ? -14.219 -18.156 2.018 1 98.12 245 GLY A N 1
ATOM 1920 C CA . GLY A 1 245 ? -14.961 -19.297 1.509 1 98.12 245 GLY A CA 1
ATOM 1921 C C . GLY A 1 245 ? -14.141 -20.578 1.471 1 98.12 245 GLY A C 1
ATOM 1922 O O . GLY A 1 245 ? -13.164 -20.719 2.215 1 98.12 245 GLY A O 1
ATOM 1923 N N . ASP A 1 246 ? -14.594 -21.531 0.675 1 97.94 246 ASP A N 1
ATOM 1924 C CA . ASP A 1 246 ? -13.953 -22.828 0.597 1 97.94 246 ASP A CA 1
ATOM 1925 C C . ASP A 1 246 ? -13.891 -23.328 -0.845 1 97.94 246 ASP A C 1
ATOM 1927 O O . ASP A 1 246 ? -14.062 -22.547 -1.785 1 97.94 246 ASP A O 1
ATOM 1931 N N . ALA A 1 247 ? -13.547 -24.578 -1.062 1 97.06 247 ALA A N 1
ATOM 1932 C CA . ALA A 1 247 ? -13.289 -25.156 -2.379 1 97.06 247 ALA A CA 1
ATOM 1933 C C . ALA A 1 247 ? -14.539 -25.094 -3.254 1 97.06 247 ALA A C 1
ATOM 1935 O O . ALA A 1 247 ? -14.445 -25.031 -4.48 1 97.06 247 ALA A O 1
ATOM 1936 N N . ASP A 1 248 ? -15.711 -25.094 -2.635 1 96.31 248 ASP A N 1
ATOM 1937 C CA . ASP A 1 248 ? -16.953 -25.109 -3.395 1 96.31 248 ASP A CA 1
ATOM 1938 C C . ASP A 1 248 ? -17.406 -23.688 -3.748 1 96.31 248 ASP A C 1
ATOM 1940 O O . ASP A 1 248 ? -18.25 -23.5 -4.621 1 96.31 248 ASP A O 1
ATOM 1944 N N . GLY A 1 249 ? -16.875 -22.75 -3 1 97.25 249 GLY A N 1
ATOM 1945 C CA . GLY A 1 249 ? -17.219 -21.359 -3.209 1 97.25 249 GLY A CA 1
ATOM 1946 C C . GLY A 1 249 ? -16.359 -20.406 -2.418 1 97.25 249 GLY A C 1
ATOM 1947 O O . GLY A 1 249 ? -16.172 -20.562 -1.21 1 97.25 249 GLY A O 1
ATOM 1948 N N . PHE A 1 250 ? -15.789 -19.469 -3.143 1 98 250 PHE A N 1
ATOM 1949 C CA . PHE A 1 250 ? -14.984 -18.469 -2.451 1 98 250 PHE A CA 1
ATOM 1950 C C . PHE A 1 250 ? -15.016 -17.141 -3.201 1 98 250 PHE A C 1
ATOM 1952 O O . PHE A 1 250 ? -15.375 -17.094 -4.379 1 98 250 PHE A O 1
ATOM 1959 N N . VAL A 1 251 ? -14.758 -16.062 -2.529 1 98.19 251 VAL A N 1
ATOM 1960 C CA . VAL A 1 251 ? -14.617 -14.711 -3.082 1 98.19 251 VAL A CA 1
ATOM 1961 C C . VAL A 1 251 ? -13.266 -14.125 -2.668 1 98.19 251 VAL A C 1
ATOM 1963 O O . VAL A 1 251 ? -12.828 -14.305 -1.527 1 98.19 251 VAL A O 1
ATOM 1966 N N . GLU A 1 252 ? -12.594 -13.539 -3.627 1 98.25 252 GLU A N 1
ATOM 1967 C CA . GLU A 1 252 ? -11.344 -12.844 -3.322 1 98.25 252 GLU A CA 1
ATOM 1968 C C . GLU A 1 252 ? -11.57 -11.734 -2.303 1 98.25 252 GLU A C 1
ATOM 1970 O O . GLU A 1 252 ? -12.602 -11.055 -2.33 1 98.25 252 GLU A O 1
ATOM 1975 N N . THR A 1 253 ? -10.641 -11.547 -1.436 1 98.38 253 THR A N 1
ATOM 1976 C CA . THR A 1 253 ? -10.719 -10.445 -0.488 1 98.38 253 THR A CA 1
ATOM 1977 C C . THR A 1 253 ? -9.594 -9.445 -0.729 1 98.38 253 THR A C 1
ATOM 1979 O O . THR A 1 253 ? -8.633 -9.742 -1.437 1 98.38 253 THR A O 1
ATOM 1982 N N . TRP A 1 254 ? -9.82 -8.258 -0.22 1 98.44 254 TRP A N 1
ATOM 1983 C CA . TRP A 1 254 ? -8.648 -7.402 -0.076 1 98.44 254 TRP A CA 1
ATOM 1984 C C . TRP A 1 254 ? -7.582 -8.078 0.78 1 98.44 254 TRP A C 1
ATOM 1986 O O . TRP A 1 254 ? -7.902 -8.852 1.688 1 98.44 254 TRP A O 1
ATOM 1996 N N . HIS A 1 255 ? -6.309 -7.781 0.48 1 98.31 255 HIS A N 1
ATOM 1997 C CA . HIS A 1 255 ? -5.195 -8.43 1.16 1 98.31 255 HIS A CA 1
ATOM 1998 C C . HIS A 1 255 ? -5.266 -8.211 2.668 1 98.31 255 HIS A C 1
ATOM 2000 O O . HIS A 1 255 ? -4.84 -9.07 3.443 1 98.31 255 HIS A O 1
ATOM 2006 N N . ASP A 1 256 ? -5.824 -7.074 3.072 1 97.94 256 ASP A N 1
ATOM 2007 C CA . ASP A 1 256 ? -5.879 -6.742 4.492 1 97.94 256 ASP A CA 1
ATOM 2008 C C . ASP A 1 256 ? -7.242 -7.086 5.086 1 97.94 256 ASP A C 1
ATOM 2010 O O . ASP A 1 256 ? -7.523 -6.754 6.238 1 97.94 256 ASP A O 1
ATOM 2014 N N . ASP A 1 257 ? -8.125 -7.703 4.328 1 97.69 257 ASP A N 1
ATOM 2015 C CA . ASP A 1 257 ? -9.5 -7.863 4.789 1 97.69 257 ASP A CA 1
ATOM 2016 C C . ASP A 1 257 ? -10 -9.289 4.551 1 97.69 257 ASP A C 1
ATOM 2018 O O . ASP A 1 257 ? -11.156 -9.492 4.176 1 97.69 257 ASP A O 1
ATOM 2022 N N . GLY A 1 258 ? -9.141 -10.266 4.594 1 97.62 258 GLY A N 1
ATOM 2023 C CA . GLY A 1 258 ? -9.5 -11.672 4.512 1 97.62 258 GLY A CA 1
ATOM 2024 C C . GLY A 1 258 ? -9.391 -12.391 5.84 1 97.62 258 GLY A C 1
ATOM 2025 O O . GLY A 1 258 ? -9.039 -11.789 6.855 1 97.62 258 GLY A O 1
ATOM 2026 N N . PRO A 1 259 ? -9.75 -13.664 5.848 1 97.69 259 PRO A N 1
ATOM 2027 C CA . PRO A 1 259 ? -9.773 -14.422 7.098 1 97.69 259 PRO A CA 1
ATOM 2028 C C . PRO A 1 259 ? -8.375 -14.852 7.547 1 97.69 259 PRO A C 1
ATOM 2030 O O . PRO A 1 259 ? -8.188 -15.25 8.703 1 97.69 259 PRO A O 1
ATOM 2033 N N . THR A 1 260 ? -7.383 -14.844 6.699 1 98.06 260 THR A N 1
ATOM 2034 C CA . THR A 1 260 ? -6.039 -15.312 7.027 1 98.06 260 THR A CA 1
ATOM 2035 C C . THR A 1 260 ? -5.277 -14.258 7.82 1 98.06 260 THR A C 1
ATOM 2037 O O . THR A 1 260 ? -5.352 -13.062 7.504 1 98.06 260 THR A O 1
ATOM 2040 N N . ASP A 1 261 ? -4.602 -14.68 8.891 1 97.44 261 ASP A N 1
ATOM 2041 C CA . ASP A 1 261 ? -3.639 -13.805 9.555 1 97.44 261 ASP A CA 1
ATOM 2042 C C . ASP A 1 261 ? -2.408 -13.586 8.68 1 97.44 261 ASP A C 1
ATOM 2044 O O . ASP A 1 261 ? -1.453 -14.359 8.734 1 97.44 261 ASP A O 1
ATOM 2048 N N . MET A 1 262 ? -2.393 -12.508 7.965 1 98.19 262 MET A N 1
ATOM 2049 C CA . MET A 1 262 ? -1.389 -12.273 6.93 1 98.19 262 MET A CA 1
ATOM 2050 C C . MET A 1 262 ? -0.031 -11.961 7.551 1 98.19 262 MET A C 1
ATOM 2052 O O . MET A 1 262 ? 1.009 -12.273 6.965 1 98.19 262 MET A O 1
ATOM 2056 N N . LEU A 1 263 ? -0.046 -11.289 8.664 1 98.06 263 LEU A N 1
ATOM 2057 C CA . LEU A 1 263 ? 1.211 -11.039 9.359 1 98.06 263 LEU A CA 1
ATOM 2058 C C . LEU A 1 263 ? 1.855 -12.344 9.812 1 98.06 263 LEU A C 1
ATOM 2060 O O . LEU A 1 263 ? 3.062 -12.531 9.641 1 98.06 263 LEU A O 1
ATOM 2064 N N . ALA A 1 264 ? 1.07 -13.195 10.414 1 98.06 264 ALA A N 1
ATOM 2065 C CA . ALA A 1 264 ? 1.587 -14.5 10.82 1 98.06 264 ALA A CA 1
ATOM 2066 C C . ALA A 1 264 ? 2.141 -15.266 9.617 1 98.06 264 ALA A C 1
ATOM 2068 O O . ALA A 1 264 ? 3.152 -15.961 9.734 1 98.06 264 ALA A O 1
ATOM 2069 N N . ALA A 1 265 ? 1.436 -15.172 8.492 1 98.38 265 ALA A N 1
ATOM 2070 C CA . ALA A 1 265 ? 1.924 -15.82 7.281 1 98.38 265 ALA A CA 1
ATOM 2071 C C . ALA A 1 265 ? 3.279 -15.25 6.863 1 98.38 265 ALA A C 1
ATOM 2073 O O . ALA A 1 265 ? 4.211 -16 6.582 1 98.38 265 ALA A O 1
ATOM 2074 N N . MET A 1 266 ? 3.352 -13.922 6.832 1 98.31 266 MET A N 1
ATOM 2075 C CA . MET A 1 266 ? 4.605 -13.281 6.449 1 98.31 266 MET A CA 1
ATOM 2076 C C . MET A 1 266 ? 5.738 -13.703 7.375 1 98.31 266 MET A C 1
ATOM 2078 O O . MET A 1 266 ? 6.848 -13.984 6.922 1 98.31 266 MET A O 1
ATOM 2082 N N . ARG A 1 267 ? 5.484 -13.773 8.641 1 97.62 267 ARG A N 1
ATOM 2083 C CA . ARG A 1 267 ? 6.473 -14.203 9.617 1 97.62 267 ARG A CA 1
ATOM 2084 C C . ARG A 1 267 ? 6.898 -15.648 9.367 1 97.62 267 ARG A C 1
ATOM 2086 O O . ARG A 1 267 ? 8.07 -15.992 9.523 1 97.62 267 ARG A O 1
ATOM 2093 N N . ALA A 1 268 ? 5.934 -16.484 9.023 1 98.38 268 ALA A N 1
ATOM 2094 C CA . ALA A 1 268 ? 6.242 -17.875 8.734 1 98.38 268 ALA A CA 1
ATOM 2095 C C . ALA A 1 268 ? 7.211 -18 7.566 1 98.38 268 ALA A C 1
ATOM 2097 O O . ALA A 1 268 ? 8.141 -18.812 7.594 1 98.38 268 ALA A O 1
ATOM 2098 N N . TYR A 1 269 ? 6.961 -17.203 6.504 1 98.38 269 TYR A N 1
ATOM 2099 C CA . TYR A 1 269 ? 7.883 -17.203 5.375 1 98.38 269 TYR A CA 1
ATOM 2100 C C . TYR A 1 269 ? 9.289 -16.828 5.824 1 98.38 269 TYR A C 1
ATOM 2102 O O . TYR A 1 269 ? 10.273 -17.438 5.387 1 98.38 269 TYR A O 1
ATOM 2110 N N . GLU A 1 270 ? 9.398 -15.805 6.641 1 96.94 270 GLU A N 1
ATOM 2111 C CA . GLU A 1 270 ? 10.703 -15.398 7.156 1 96.94 270 GLU A CA 1
ATOM 2112 C C . GLU A 1 270 ? 11.328 -16.5 8 1 96.94 270 GLU A C 1
ATOM 2114 O O . GLU A 1 270 ? 12.539 -16.734 7.93 1 96.94 270 GLU A O 1
ATOM 2119 N N . GLU A 1 271 ? 10.57 -17.078 8.844 1 96.94 271 GLU A N 1
ATOM 2120 C CA . GLU A 1 271 ? 11.031 -18.125 9.742 1 96.94 271 GLU A CA 1
ATOM 2121 C C . GLU A 1 271 ? 11.656 -19.281 8.969 1 96.94 271 GLU A C 1
ATOM 2123 O O . GLU A 1 271 ? 12.68 -19.844 9.391 1 96.94 271 GLU A O 1
ATOM 2128 N N . VAL A 1 272 ? 11.039 -19.656 7.812 1 97.5 272 VAL A N 1
ATOM 2129 C CA . VAL A 1 272 ? 11.531 -20.828 7.082 1 97.5 272 VAL A CA 1
ATOM 2130 C C . VAL A 1 272 ? 12.648 -20.406 6.129 1 97.5 272 VAL A C 1
ATOM 2132 O O . VAL A 1 272 ? 13.195 -21.234 5.398 1 97.5 272 VAL A O 1
ATOM 2135 N N . GLY A 1 273 ? 12.938 -19.141 6.121 1 96.62 273 GLY A N 1
ATOM 2136 C CA . GLY A 1 273 ? 14.039 -18.641 5.316 1 96.62 273 GLY A CA 1
ATOM 2137 C C . GLY A 1 273 ? 13.695 -18.516 3.844 1 96.62 273 GLY A C 1
ATOM 2138 O O . GLY A 1 273 ? 14.578 -18.625 2.986 1 96.62 273 GLY A O 1
ATOM 2139 N N . PHE A 1 274 ? 12.422 -18.328 3.551 1 97.31 274 PHE A N 1
ATOM 2140 C CA . PHE A 1 274 ? 12.016 -18.156 2.162 1 97.31 274 PHE A CA 1
ATOM 2141 C C . PHE A 1 274 ? 12.672 -16.922 1.552 1 97.31 274 PHE A C 1
ATOM 2143 O O . PHE A 1 274 ? 12.555 -15.828 2.094 1 97.31 274 PHE A O 1
ATOM 2150 N N . ASP A 1 275 ? 13.266 -17.062 0.43 1 94.56 275 ASP A N 1
ATOM 2151 C CA . ASP A 1 275 ? 13.945 -15.961 -0.24 1 94.56 275 ASP A CA 1
ATOM 2152 C C . ASP A 1 275 ? 13.539 -15.883 -1.711 1 94.56 275 ASP A C 1
ATOM 2154 O O . ASP A 1 275 ? 14.289 -15.352 -2.535 1 94.56 275 ASP A O 1
ATOM 2158 N N . GLY A 1 276 ? 12.43 -16.406 -2.076 1 95.81 276 GLY A N 1
ATOM 2159 C CA . GLY A 1 276 ? 11.938 -16.406 -3.445 1 95.81 276 GLY A CA 1
ATOM 2160 C C . GLY A 1 276 ? 10.938 -15.297 -3.721 1 95.81 276 GLY A C 1
ATOM 2161 O O . GLY A 1 276 ? 10.68 -14.461 -2.859 1 95.81 276 GLY A O 1
ATOM 2162 N N . PRO A 1 277 ? 10.453 -15.227 -4.961 1 98.25 277 PRO A N 1
ATOM 2163 C CA . PRO A 1 277 ? 9.5 -14.188 -5.371 1 98.25 277 PRO A CA 1
ATOM 2164 C C . PRO A 1 277 ? 8.117 -14.383 -4.75 1 98.25 277 PRO A C 1
ATOM 2166 O O . PRO A 1 277 ? 7.652 -15.516 -4.609 1 98.25 277 PRO A O 1
ATOM 2169 N N . MET A 1 278 ? 7.559 -13.305 -4.312 1 98.69 278 MET A N 1
ATOM 2170 C CA . MET A 1 278 ? 6.195 -13.234 -3.787 1 98.69 278 MET A CA 1
ATOM 2171 C C . MET A 1 278 ? 5.398 -12.133 -4.477 1 98.69 278 MET A C 1
ATOM 2173 O O . MET A 1 278 ? 5.832 -10.984 -4.516 1 98.69 278 MET A O 1
ATOM 2177 N N . ARG A 1 279 ? 4.336 -12.43 -5.078 1 98.56 279 ARG A N 1
ATOM 2178 C CA . ARG A 1 279 ? 3.531 -11.398 -5.723 1 98.56 279 ARG A CA 1
ATOM 2179 C C . ARG A 1 279 ? 2.127 -11.344 -5.125 1 98.56 279 ARG A C 1
ATOM 2181 O O . ARG A 1 279 ? 1.612 -12.359 -4.648 1 98.56 279 ARG A O 1
ATOM 2188 N N . PRO A 1 280 ? 1.533 -10.102 -5.18 1 97.75 280 PRO A N 1
ATOM 2189 C CA . PRO A 1 280 ? 0.092 -10.078 -4.922 1 97.75 280 PRO A CA 1
ATOM 2190 C C . PRO A 1 280 ? -0.725 -10.68 -6.062 1 97.75 280 PRO A C 1
ATOM 2192 O O . PRO A 1 280 ? -0.6 -10.242 -7.211 1 97.75 280 PRO A O 1
ATOM 2195 N N . ASP A 1 281 ? -1.202 -11.789 -5.996 1 94.75 281 ASP A N 1
ATOM 2196 C CA . ASP A 1 281 ? -1.837 -12.523 -7.086 1 94.75 281 ASP A CA 1
ATOM 2197 C C . ASP A 1 281 ? -3.055 -11.773 -7.621 1 94.75 281 ASP A C 1
ATOM 2199 O O . ASP A 1 281 ? -2.947 -11.016 -8.586 1 94.75 281 ASP A O 1
ATOM 2203 N N . HIS A 1 282 ? -4.199 -11.742 -6.953 1 96.5 282 HIS A N 1
ATOM 2204 C CA . HIS A 1 2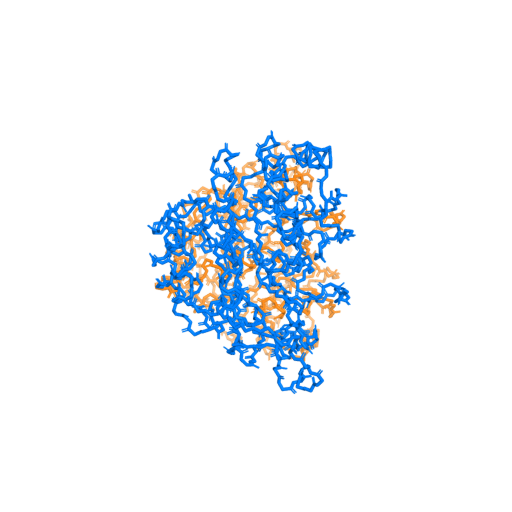82 ? -5.41 -11.07 -7.41 1 96.5 282 HIS A CA 1
ATOM 2205 C C . HIS A 1 282 ? -5.73 -9.859 -6.539 1 96.5 282 HIS A C 1
ATOM 2207 O O . HIS A 1 282 ? -5.711 -9.953 -5.309 1 96.5 282 HIS A O 1
ATOM 2213 N N . VAL A 1 283 ? -6.012 -8.789 -7.238 1 97.94 283 VAL A N 1
ATOM 2214 C CA . VAL A 1 283 ? -6.34 -7.547 -6.547 1 97.94 283 VAL A CA 1
ATOM 2215 C C . VAL A 1 283 ? -7.723 -7.062 -6.977 1 97.94 283 VAL A C 1
ATOM 2217 O O . VAL A 1 283 ? -8.219 -7.445 -8.039 1 97.94 283 VAL A O 1
ATOM 2220 N N . PRO A 1 284 ? -8.352 -6.23 -6.16 1 98.38 284 PRO A N 1
ATOM 2221 C CA . PRO A 1 284 ? -9.641 -5.672 -6.574 1 98.38 284 PRO A CA 1
ATOM 2222 C C . PRO A 1 284 ? -9.516 -4.684 -7.73 1 98.38 284 PRO A C 1
ATOM 2224 O O . PRO A 1 284 ? -8.461 -4.074 -7.914 1 98.38 284 PRO A O 1
ATOM 2227 N N . THR A 1 285 ? -10.641 -4.59 -8.523 1 98.44 285 THR A N 1
ATOM 2228 C CA . THR A 1 285 ? -10.82 -3.461 -9.43 1 98.44 285 THR A CA 1
ATOM 2229 C C . THR A 1 285 ? -11.328 -2.234 -8.68 1 98.44 285 THR A C 1
ATOM 2231 O O . THR A 1 285 ? -12.32 -2.309 -7.957 1 98.44 285 THR A O 1
ATOM 2234 N N . MET A 1 286 ? -10.656 -1.161 -8.898 1 98.5 286 MET A N 1
ATOM 2235 C CA . MET A 1 286 ? -10.977 0.028 -8.109 1 98.5 286 MET A CA 1
ATOM 2236 C C . MET A 1 286 ? -11.586 1.111 -8.992 1 98.5 286 MET A C 1
ATOM 2238 O O . MET A 1 286 ? -11.625 0.976 -10.219 1 98.5 286 MET A O 1
ATOM 2242 N N . ALA A 1 287 ? -12.094 2.141 -8.289 1 97.81 287 ALA A N 1
ATOM 2243 C CA . ALA A 1 287 ? -12.664 3.281 -9 1 97.81 287 ALA A CA 1
ATOM 2244 C C . ALA A 1 287 ? -11.68 3.854 -10.008 1 97.81 287 ALA A C 1
ATOM 2246 O O . ALA A 1 287 ? -10.5 4.039 -9.703 1 97.81 287 ALA A O 1
ATOM 2247 N N . GLY A 1 288 ? -12.203 4.125 -11.195 1 96.38 288 GLY A N 1
ATOM 2248 C CA . GLY A 1 288 ? -11.359 4.625 -12.273 1 96.38 288 GLY A CA 1
ATOM 2249 C C . GLY A 1 288 ? -10.867 3.531 -13.203 1 96.38 288 GLY A C 1
ATOM 2250 O O . GLY A 1 288 ? -10.383 3.814 -14.297 1 96.38 288 GLY A O 1
ATOM 2251 N N . GLU A 1 289 ? -10.945 2.281 -12.82 1 97.31 289 GLU A N 1
ATOM 2252 C CA . GLU A 1 289 ? -10.625 1.13 -13.664 1 97.31 289 GLU A CA 1
ATOM 2253 C C . GLU A 1 289 ? -11.883 0.511 -14.266 1 97.31 289 GLU A C 1
ATOM 2255 O O . GLU A 1 289 ? -12.953 0.56 -13.656 1 97.31 289 GLU A O 1
ATOM 2260 N N . ASP A 1 290 ? -11.766 -0.127 -15.414 1 96.31 290 ASP A N 1
ATOM 2261 C CA . ASP A 1 290 ? -12.961 -0.542 -16.141 1 96.31 290 ASP A CA 1
ATOM 2262 C C . ASP A 1 290 ? -13.227 -2.035 -15.961 1 96.31 290 ASP A C 1
ATOM 2264 O O . ASP A 1 290 ? -14.078 -2.605 -16.641 1 96.31 290 ASP A O 1
ATOM 2268 N N . ASN A 1 291 ? -12.508 -2.703 -15.148 1 96.88 291 ASN A N 1
ATOM 2269 C CA . ASN A 1 291 ? -12.641 -4.121 -14.836 1 96.88 291 ASN A CA 1
ATOM 2270 C C . ASN A 1 291 ? -12.461 -4.988 -16.078 1 96.88 291 ASN A C 1
ATOM 2272 O O . ASN A 1 291 ? -13.062 -6.059 -16.188 1 96.88 291 ASN A O 1
ATOM 2276 N N . SER A 1 292 ? -11.68 -4.566 -17.078 1 95.62 292 SER A N 1
ATOM 2277 C CA . SER A 1 292 ? -11.406 -5.324 -18.297 1 95.62 292 SER A CA 1
ATOM 2278 C C . SER A 1 292 ? -10.461 -6.488 -18.016 1 95.62 292 SER A C 1
ATOM 2280 O O . SER A 1 292 ? -10.367 -7.422 -18.812 1 95.62 292 SER A O 1
ATOM 2282 N N . ASN A 1 293 ? -9.773 -6.441 -16.969 1 94.94 293 ASN A N 1
ATOM 2283 C CA . ASN A 1 293 ? -8.867 -7.504 -16.531 1 94.94 293 ASN A CA 1
ATOM 2284 C C . ASN A 1 293 ? -9.023 -7.789 -15.039 1 94.94 293 ASN A C 1
ATOM 2286 O O . ASN A 1 293 ? -8.094 -7.594 -14.266 1 94.94 293 ASN A O 1
ATOM 2290 N N . PRO A 1 294 ? -10.18 -8.344 -14.695 1 96.12 294 PRO A N 1
ATOM 2291 C CA . PRO A 1 294 ? -10.484 -8.562 -13.281 1 96.12 294 PRO A CA 1
ATOM 2292 C C . PRO A 1 294 ? -9.383 -9.328 -12.555 1 96.12 294 PRO A C 1
ATOM 2294 O O . PRO A 1 294 ? -8.906 -10.359 -13.039 1 96.12 294 PRO A O 1
ATOM 2297 N N . GLY A 1 295 ? -8.977 -8.797 -11.422 1 95.88 295 GLY A N 1
ATOM 2298 C CA . GLY A 1 295 ? -7.961 -9.414 -10.586 1 95.88 295 GLY A CA 1
ATOM 2299 C C . GLY A 1 295 ? -6.559 -8.906 -10.859 1 95.88 295 GLY A C 1
ATOM 2300 O O . GLY A 1 295 ? -5.637 -9.148 -10.078 1 95.88 295 GLY A O 1
ATOM 2301 N N . TYR A 1 296 ? -6.465 -8.117 -11.961 1 95.81 296 TYR A N 1
ATOM 2302 C CA . TYR A 1 296 ? -5.098 -7.855 -12.398 1 95.81 296 TYR A CA 1
ATOM 2303 C C . TYR A 1 296 ? -4.918 -6.387 -12.766 1 95.81 296 TYR A C 1
ATOM 2305 O O . TYR A 1 296 ? -4.02 -6.035 -13.531 1 95.81 296 TYR A O 1
ATOM 2313 N N . HIS A 1 297 ? -5.777 -5.477 -12.258 1 96.31 297 HIS A N 1
ATOM 2314 C CA . HIS A 1 297 ? -5.617 -4.051 -12.516 1 96.31 297 HIS A CA 1
ATOM 2315 C C . HIS A 1 297 ? -4.527 -3.453 -11.633 1 96.31 297 HIS A C 1
ATOM 2317 O O . HIS A 1 297 ? -3.891 -4.164 -10.852 1 96.31 297 HIS A O 1
ATOM 2323 N N . THR A 1 298 ? -4.277 -2.184 -11.82 1 96.69 298 THR A N 1
ATOM 2324 C CA . THR A 1 298 ? -3.057 -1.561 -11.32 1 96.69 298 THR A CA 1
ATOM 2325 C C . THR A 1 298 ? -3.256 -1.033 -9.898 1 96.69 298 THR A C 1
ATOM 2327 O O . THR A 1 298 ? -2.393 -1.207 -9.039 1 96.69 298 THR A O 1
ATOM 2330 N N . LEU A 1 299 ? -4.352 -0.406 -9.578 1 98.12 299 LEU A N 1
ATOM 2331 C CA . LEU A 1 299 ? -4.516 0.348 -8.336 1 98.12 299 LEU A CA 1
ATOM 2332 C C . LEU A 1 299 ? -4.496 -0.582 -7.129 1 98.12 299 LEU A C 1
ATOM 2334 O O . LEU A 1 299 ? -3.852 -0.285 -6.121 1 98.12 299 LEU A O 1
ATOM 2338 N N . GLY A 1 300 ? -5.211 -1.724 -7.254 1 98.31 300 GLY A N 1
ATOM 2339 C CA . GLY A 1 300 ? -5.18 -2.697 -6.172 1 98.31 300 GLY A CA 1
ATOM 2340 C C . GLY A 1 300 ? -3.789 -3.23 -5.887 1 98.31 300 GLY A C 1
ATOM 2341 O O . GLY A 1 300 ? -3.465 -3.553 -4.742 1 98.31 300 GLY A O 1
ATOM 2342 N N . ARG A 1 301 ? -2.971 -3.295 -6.93 1 98.12 301 ARG A N 1
ATOM 2343 C CA . ARG A 1 301 ? -1.599 -3.77 -6.773 1 98.12 301 ARG A CA 1
ATOM 2344 C C . ARG A 1 301 ? -0.761 -2.773 -5.98 1 98.12 301 ARG A C 1
ATOM 2346 O O . ARG A 1 301 ? 0.098 -3.17 -5.188 1 98.12 301 ARG A O 1
ATOM 2353 N N . LEU A 1 302 ? -0.954 -1.467 -6.242 1 98.44 302 LEU A N 1
ATOM 2354 C CA . LEU A 1 302 ? -0.228 -0.448 -5.492 1 98.44 302 LEU A CA 1
ATOM 2355 C C . LEU A 1 302 ? -0.492 -0.583 -3.996 1 98.44 302 LEU A C 1
ATOM 2357 O O . LEU A 1 302 ? 0.445 -0.607 -3.195 1 98.44 302 LEU A O 1
ATOM 2361 N N . PHE A 1 303 ? -1.748 -0.741 -3.652 1 98.69 303 PHE A N 1
ATOM 2362 C CA . PHE A 1 303 ? -2.131 -0.928 -2.258 1 98.69 303 PHE A CA 1
ATOM 2363 C C . PHE A 1 303 ? -1.53 -2.211 -1.697 1 98.69 303 PHE A C 1
ATOM 2365 O O . PHE A 1 303 ? -0.971 -2.215 -0.599 1 98.69 303 PHE A O 1
ATOM 2372 N N . ALA A 1 304 ? -1.663 -3.295 -2.447 1 98.75 304 ALA A N 1
ATOM 2373 C CA . ALA A 1 304 ? -1.213 -4.605 -1.983 1 98.75 304 ALA A CA 1
ATOM 2374 C C . ALA A 1 304 ? 0.292 -4.613 -1.734 1 98.75 304 ALA A C 1
ATOM 2376 O O . ALA A 1 304 ? 0.76 -5.164 -0.734 1 98.75 304 ALA A O 1
ATOM 2377 N N . VAL A 1 305 ? 1.056 -4.027 -2.643 1 98.69 305 VAL A N 1
ATOM 2378 C CA . VAL A 1 305 ? 2.506 -3.986 -2.48 1 98.69 305 VAL A CA 1
ATOM 2379 C C . VAL A 1 305 ? 2.865 -3.148 -1.256 1 98.69 305 VAL A C 1
ATOM 2381 O O . VAL A 1 305 ? 3.76 -3.514 -0.489 1 98.69 305 VAL A O 1
ATOM 2384 N N . GLY A 1 306 ? 2.184 -1.988 -1.078 1 98.56 306 GLY A N 1
ATOM 2385 C CA . GLY A 1 306 ? 2.379 -1.234 0.15 1 98.56 306 GLY A CA 1
ATOM 2386 C C . GLY A 1 306 ? 2.117 -2.053 1.4 1 98.56 306 GLY A C 1
ATOM 2387 O O . GLY A 1 306 ? 2.939 -2.072 2.318 1 98.56 306 GLY A O 1
ATOM 2388 N N . TYR A 1 307 ? 0.995 -2.744 1.447 1 98.62 307 TYR A N 1
ATOM 2389 C CA . TYR A 1 307 ? 0.597 -3.592 2.564 1 98.62 307 TYR A CA 1
ATOM 2390 C C . TYR A 1 307 ? 1.649 -4.66 2.844 1 98.62 307 TYR A C 1
ATOM 2392 O O . TYR A 1 307 ? 2.07 -4.84 3.988 1 98.62 307 TYR A O 1
ATOM 2400 N N . MET A 1 308 ? 2.111 -5.316 1.784 1 98.56 308 MET A N 1
ATOM 2401 C CA . MET A 1 308 ? 3.141 -6.344 1.897 1 98.56 308 MET A CA 1
ATOM 2402 C C . MET A 1 308 ? 4.434 -5.762 2.455 1 98.56 308 MET A C 1
ATOM 2404 O O . MET A 1 308 ? 5.09 -6.383 3.293 1 98.56 308 MET A O 1
ATOM 2408 N N . THR A 1 309 ? 4.793 -4.598 1.959 1 98.12 309 THR A N 1
ATOM 2409 C CA . THR A 1 309 ? 6.016 -3.936 2.404 1 98.12 309 THR A CA 1
ATOM 2410 C C . THR A 1 309 ? 5.965 -3.654 3.902 1 98.12 309 THR A C 1
ATOM 2412 O O . THR A 1 309 ? 6.949 -3.875 4.613 1 98.12 309 THR A O 1
ATOM 2415 N N . GLY A 1 310 ? 4.812 -3.166 4.391 1 98 310 GLY A N 1
ATOM 2416 C CA . GLY A 1 310 ? 4.641 -2.945 5.816 1 98 310 GLY A CA 1
ATOM 2417 C C . GLY A 1 310 ? 4.746 -4.219 6.633 1 98 310 GLY A C 1
ATOM 2418 O O . GLY A 1 310 ? 5.406 -4.238 7.676 1 98 310 GLY A O 1
ATOM 2419 N N . LEU A 1 311 ? 4.105 -5.27 6.176 1 98 311 LEU A N 1
ATOM 2420 C CA . LEU A 1 311 ? 4.156 -6.551 6.871 1 98 311 LEU A CA 1
ATOM 2421 C C . LEU A 1 311 ? 5.586 -7.082 6.926 1 98 311 LEU A C 1
ATOM 2423 O O . LEU A 1 311 ? 6.012 -7.625 7.949 1 98 311 LEU A O 1
ATOM 2427 N N . LEU A 1 312 ? 6.25 -6.98 5.793 1 97.19 312 LEU A N 1
ATOM 2428 C CA . LEU A 1 312 ? 7.609 -7.5 5.691 1 97.19 312 LEU A CA 1
ATOM 2429 C C . LEU A 1 312 ? 8.531 -6.805 6.684 1 97.19 312 LEU A C 1
ATOM 2431 O O . LEU A 1 312 ? 9.406 -7.441 7.281 1 97.19 312 LEU A O 1
ATOM 2435 N N . GLU A 1 313 ? 8.375 -5.48 6.812 1 95.44 313 GLU A N 1
ATOM 2436 C CA . GLU A 1 313 ? 9.164 -4.727 7.777 1 95.44 313 GLU A CA 1
ATOM 2437 C C . GLU A 1 313 ? 8.969 -5.27 9.195 1 95.44 313 GLU A C 1
ATOM 2439 O O . GLU A 1 313 ? 9.93 -5.383 9.961 1 95.44 313 GLU A O 1
ATOM 2444 N N . ALA A 1 314 ? 7.793 -5.574 9.492 1 93.69 314 ALA A N 1
ATOM 2445 C CA . ALA A 1 314 ? 7.461 -6.082 10.82 1 93.69 314 ALA A CA 1
ATOM 2446 C C . ALA A 1 314 ? 7.969 -7.508 11.008 1 93.69 314 ALA A C 1
ATOM 2448 O O . ALA A 1 314 ? 8.445 -7.867 12.094 1 93.69 314 ALA A O 1
ATOM 2449 N N . ALA A 1 315 ? 7.855 -8.312 9.969 1 93.38 315 ALA A N 1
ATOM 2450 C CA . ALA A 1 315 ? 8.227 -9.719 10.039 1 93.38 315 ALA A CA 1
ATOM 2451 C C . ALA A 1 315 ? 9.734 -9.891 10.125 1 93.38 315 ALA A C 1
ATOM 2453 O O . ALA A 1 315 ? 10.227 -10.906 10.617 1 93.38 315 ALA A O 1
ATOM 2454 N N . SER A 1 316 ? 10.484 -8.969 9.664 1 86.88 316 SER A N 1
ATOM 2455 C CA . SER A 1 316 ? 11.938 -9.07 9.602 1 86.88 316 SER A CA 1
ATOM 2456 C C . SER A 1 316 ? 12.586 -8.633 10.906 1 86.88 316 SER A C 1
ATOM 2458 O O . SER A 1 316 ? 13.805 -8.695 11.055 1 86.88 316 SER A O 1
ATOM 2460 N N . GLU A 1 317 ? 11.859 -8.109 11.883 1 82 317 GLU A N 1
ATOM 2461 C CA . GLU A 1 317 ? 12.398 -7.734 13.188 1 82 317 GLU A CA 1
ATOM 2462 C C . GLU A 1 317 ? 12.656 -8.961 14.055 1 82 317 GLU A C 1
ATOM 2464 O O . GLU A 1 317 ? 11.859 -9.906 14.055 1 82 317 GLU A O 1
ATOM 2469 N N . MET B 1 1 ? -7.109 3.273 18.953 1 83.44 1 MET B N 1
ATOM 2470 C CA . MET B 1 1 ? -6.238 2.775 17.891 1 83.44 1 MET B CA 1
ATOM 2471 C C . MET B 1 1 ? -6.148 3.777 16.75 1 83.44 1 MET B C 1
ATOM 2473 O O . MET B 1 1 ? -7.109 4.496 16.469 1 83.44 1 MET B O 1
ATOM 2477 N N . VAL B 1 2 ? -4.996 3.91 16.094 1 90.88 2 VAL B N 1
ATOM 2478 C CA . VAL B 1 2 ? -4.711 4.812 14.977 1 90.88 2 VAL B CA 1
ATOM 2479 C C . VAL B 1 2 ? -5.805 4.691 13.914 1 90.88 2 VAL B C 1
ATOM 2481 O O . VAL B 1 2 ? -6.223 3.582 13.578 1 90.88 2 VAL B O 1
ATOM 2484 N N . GLU B 1 3 ? -6.293 5.801 13.469 1 93.06 3 GLU B N 1
ATOM 2485 C CA . GLU B 1 3 ? -7.301 5.84 12.414 1 93.06 3 GLU B CA 1
ATOM 2486 C C . GLU B 1 3 ? -6.719 6.414 11.125 1 93.06 3 GLU B C 1
ATOM 2488 O O . GLU B 1 3 ? -6.57 7.633 10.992 1 93.06 3 GLU B O 1
ATOM 2493 N N . PRO B 1 4 ? -6.512 5.527 10.195 1 97.12 4 PRO B N 1
ATOM 2494 C CA . PRO B 1 4 ? -6.012 6.055 8.922 1 97.12 4 PRO B CA 1
ATOM 2495 C C . PRO B 1 4 ? -6.961 7.066 8.289 1 97.12 4 PRO B C 1
ATOM 2497 O O . PRO B 1 4 ? -8.18 6.891 8.336 1 97.12 4 PRO B O 1
ATOM 2500 N N . ALA B 1 5 ? -6.422 8.172 7.797 1 98.69 5 ALA B N 1
ATOM 2501 C CA . ALA B 1 5 ? -7.16 9.25 7.145 1 98.69 5 ALA B CA 1
ATOM 2502 C C . ALA B 1 5 ? -6.527 9.625 5.809 1 98.69 5 ALA B C 1
ATOM 2504 O O . ALA B 1 5 ? -5.391 9.227 5.523 1 98.69 5 ALA B O 1
ATOM 2505 N N . LEU B 1 6 ? -7.281 10.297 5.008 1 98.5 6 LEU B N 1
ATOM 2506 C CA . LEU B 1 6 ? -6.781 10.742 3.715 1 98.5 6 LEU B CA 1
ATOM 2507 C C . LEU B 1 6 ? -7.262 12.156 3.406 1 98.5 6 LEU B C 1
ATOM 2509 O O . LEU B 1 6 ? -8.414 12.5 3.678 1 98.5 6 LEU B O 1
ATOM 2513 N N . ILE B 1 7 ? -6.355 12.961 2.846 1 98.06 7 ILE B N 1
ATOM 2514 C CA . ILE B 1 7 ? -6.789 14.25 2.32 1 98.06 7 ILE B CA 1
ATOM 2515 C C . ILE B 1 7 ? -7.723 14.039 1.133 1 98.06 7 ILE B C 1
ATOM 2517 O O . ILE B 1 7 ? -7.41 13.266 0.22 1 98.06 7 ILE B O 1
ATOM 2521 N N . LEU B 1 8 ? -8.867 14.586 1.175 1 97.81 8 LEU B N 1
ATOM 2522 C CA . LEU B 1 8 ? -9.867 14.461 0.118 1 97.81 8 LEU B CA 1
ATOM 2523 C C . LEU B 1 8 ? -10.344 15.836 -0.341 1 97.81 8 LEU B C 1
ATOM 2525 O O . LEU B 1 8 ? -10.375 16.781 0.449 1 97.81 8 LEU B O 1
ATOM 2529 N N . PRO B 1 9 ? -10.688 15.977 -1.636 1 96.5 9 PRO B N 1
ATOM 2530 C CA . PRO B 1 9 ? -11.25 17.25 -2.098 1 96.5 9 PRO B CA 1
ATOM 2531 C C . PRO B 1 9 ? -12.594 17.562 -1.446 1 96.5 9 PRO B C 1
ATOM 2533 O O . PRO B 1 9 ? -13.312 16.656 -1.029 1 96.5 9 PRO B O 1
ATOM 2536 N N . PRO B 1 10 ? -12.883 18.828 -1.362 1 95.06 10 PRO B N 1
ATOM 2537 C CA . PRO B 1 10 ? -14.133 19.219 -0.705 1 95.06 10 PRO B CA 1
ATOM 2538 C C . PRO B 1 10 ? -15.367 18.875 -1.534 1 95.06 10 PRO B C 1
ATOM 2540 O O . PRO B 1 10 ? -16.5 18.922 -1.025 1 95.06 10 PRO B O 1
ATOM 2543 N N . GLU B 1 11 ? -15.195 18.516 -2.764 1 93.75 11 GLU B N 1
ATOM 2544 C CA . GLU B 1 11 ? -16.281 18.031 -3.619 1 93.75 11 GLU B CA 1
ATOM 2545 C C . GLU B 1 11 ? -16.078 16.562 -3.977 1 93.75 11 GLU B C 1
ATOM 2547 O O . GLU B 1 11 ? -14.953 16.109 -4.152 1 93.75 11 GLU B O 1
ATOM 2552 N N . PRO B 1 12 ? -17.234 15.914 -4.09 1 93.19 12 PRO B N 1
ATOM 2553 C CA . PRO B 1 12 ? -17.125 14.477 -4.363 1 93.19 12 PRO B CA 1
ATOM 2554 C C . PRO B 1 12 ? -16.469 14.18 -5.707 1 93.19 12 PRO B C 1
ATOM 2556 O O . PRO B 1 12 ? -16.75 14.852 -6.703 1 93.19 12 PRO B O 1
ATOM 2559 N N . ASP B 1 13 ? -15.562 13.25 -5.727 1 93.69 13 ASP B N 1
ATOM 2560 C CA . ASP B 1 13 ? -15.008 12.672 -6.949 1 93.69 13 ASP B CA 1
ATOM 2561 C C . ASP B 1 13 ? -14.445 11.273 -6.691 1 93.69 13 ASP B C 1
ATOM 2563 O O . ASP B 1 13 ? -14.758 10.656 -5.672 1 93.69 13 ASP B O 1
ATOM 2567 N N . GLU B 1 14 ? -13.789 10.758 -7.645 1 94.88 14 GLU B N 1
ATOM 2568 C CA . GLU B 1 14 ? -13.312 9.375 -7.598 1 94.88 14 GLU B CA 1
ATOM 2569 C C . GLU B 1 14 ? -12.43 9.141 -6.379 1 94.88 14 GLU B C 1
ATOM 2571 O O . GLU B 1 14 ? -12.367 8.031 -5.852 1 94.88 14 GLU B O 1
ATOM 2576 N N . ARG B 1 15 ? -11.805 10.141 -5.859 1 97.69 15 ARG B N 1
ATOM 2577 C CA . ARG B 1 15 ? -10.906 10.031 -4.719 1 97.69 15 ARG B CA 1
ATOM 2578 C C . ARG B 1 15 ? -11.672 9.648 -3.455 1 97.69 15 ARG B C 1
ATOM 2580 O O . ARG B 1 15 ? -11.125 9 -2.559 1 97.69 15 ARG B O 1
ATOM 2587 N N . TRP B 1 16 ? -12.898 10.055 -3.363 1 98.25 16 TRP B N 1
ATOM 2588 C CA . TRP B 1 16 ? -13.734 9.641 -2.242 1 98.25 16 TRP B CA 1
ATOM 2589 C C . TRP B 1 16 ? -13.977 8.133 -2.27 1 98.25 16 TRP B C 1
ATOM 2591 O O . TRP B 1 16 ? -13.914 7.473 -1.232 1 98.25 16 TRP B O 1
ATOM 2601 N N . GLN B 1 17 ? -14.25 7.594 -3.447 1 97.81 17 GLN B N 1
ATOM 2602 C CA . GLN B 1 17 ? -14.477 6.16 -3.602 1 97.81 17 GLN B CA 1
ATOM 2603 C C . GLN B 1 17 ? -13.203 5.371 -3.305 1 97.81 17 GLN B C 1
ATOM 2605 O O . GLN B 1 17 ? -13.25 4.352 -2.613 1 97.81 17 GLN B O 1
ATOM 2610 N N . LEU B 1 18 ? -12.125 5.852 -3.836 1 98.56 18 LEU B N 1
ATOM 2611 C CA . LEU B 1 18 ? -10.844 5.184 -3.625 1 98.56 18 LEU B CA 1
ATOM 2612 C C . LEU B 1 18 ? -10.516 5.098 -2.137 1 98.56 18 LEU B C 1
ATOM 2614 O O . LEU B 1 18 ? -10.016 4.074 -1.666 1 98.56 18 LEU B O 1
ATOM 2618 N N . ALA B 1 19 ? -10.789 6.211 -1.43 1 98.5 19 ALA B N 1
ATOM 2619 C CA . ALA B 1 19 ? -10.539 6.207 0.008 1 98.5 19 ALA B CA 1
ATOM 2620 C C . ALA B 1 19 ? -11.312 5.086 0.698 1 98.5 19 ALA B C 1
ATOM 2622 O O . ALA B 1 19 ? -10.727 4.273 1.418 1 98.5 19 ALA B O 1
ATOM 2623 N N . LYS B 1 20 ? -12.555 4.98 0.438 1 98.38 20 LYS B N 1
ATOM 2624 C CA . LYS B 1 20 ? -13.398 3.953 1.042 1 98.38 20 LYS B CA 1
ATOM 2625 C C . LYS B 1 20 ? -12.93 2.557 0.646 1 98.38 20 LYS B C 1
ATOM 2627 O O . LYS B 1 20 ? -12.953 1.633 1.462 1 98.38 20 LYS B O 1
ATOM 2632 N N . GLN B 1 21 ? -12.539 2.42 -0.565 1 98.62 21 GLN B N 1
ATOM 2633 C CA . GLN B 1 21 ? -12.07 1.131 -1.066 1 98.62 21 GLN B CA 1
ATOM 2634 C C . GLN B 1 21 ? -10.789 0.696 -0.362 1 98.62 21 GLN B C 1
ATOM 2636 O O . GLN B 1 21 ? -10.562 -0.498 -0.154 1 98.62 21 GLN B O 1
ATOM 2641 N N . MET B 1 22 ? -9.984 1.607 0.073 1 98.25 22 MET B N 1
ATOM 2642 C CA . MET B 1 22 ? -8.766 1.279 0.811 1 98.25 22 MET B CA 1
ATOM 2643 C C . MET B 1 22 ? -9.07 1.068 2.291 1 98.25 22 MET B C 1
ATOM 2645 O O . MET B 1 22 ? -8.172 0.755 3.074 1 98.25 22 MET B O 1
ATOM 2649 N N . GLY B 1 23 ? -10.273 1.291 2.695 1 97.56 23 GLY B N 1
ATOM 2650 C CA . GLY B 1 23 ? -10.672 1.103 4.082 1 97.56 23 GLY B CA 1
ATOM 2651 C C . GLY B 1 23 ? -10.531 2.359 4.918 1 97.56 23 GLY B C 1
ATOM 2652 O O . GLY B 1 23 ? -10.508 2.293 6.148 1 97.56 23 GLY B O 1
ATOM 2653 N N . VAL B 1 24 ? -10.422 3.5 4.277 1 98.31 24 VAL B N 1
ATOM 2654 C CA . VAL B 1 24 ? -10.258 4.77 4.977 1 98.31 24 VAL B CA 1
ATOM 2655 C C . VAL B 1 24 ? -11.562 5.562 4.93 1 98.31 24 VAL B C 1
ATOM 2657 O O . VAL B 1 24 ? -12.078 5.859 3.848 1 98.31 24 VAL B O 1
ATOM 2660 N N . THR B 1 25 ? -12.047 5.883 6.102 1 97.75 25 THR B N 1
ATOM 2661 C CA . THR B 1 25 ? -13.312 6.609 6.133 1 97.75 25 THR B CA 1
ATOM 2662 C C . THR B 1 25 ? -13.117 8.008 6.719 1 97.75 25 THR B C 1
ATOM 2664 O O . THR B 1 25 ? -14.023 8.836 6.672 1 97.75 25 THR B O 1
ATOM 2667 N N . GLN B 1 26 ? -11.961 8.312 7.246 1 98.44 26 GLN B N 1
ATOM 2668 C CA . GLN B 1 26 ? -11.672 9.617 7.832 1 98.44 26 GLN B CA 1
ATOM 2669 C C . GLN B 1 26 ? -11.148 10.586 6.777 1 98.44 26 GLN B C 1
ATOM 2671 O O . GLN B 1 26 ? -10.07 10.375 6.219 1 98.44 26 GLN B O 1
ATOM 2676 N N . ALA B 1 27 ? -11.867 11.648 6.602 1 98.69 27 ALA B N 1
ATOM 2677 C CA . ALA B 1 27 ? -11.516 12.625 5.582 1 98.69 27 ALA B CA 1
ATOM 2678 C C . ALA B 1 27 ? -10.805 13.828 6.199 1 98.69 27 ALA B C 1
ATOM 2680 O O . ALA B 1 27 ? -11.281 14.406 7.176 1 98.69 27 ALA B O 1
ATOM 2681 N N . VAL B 1 28 ? -9.695 14.125 5.688 1 98.69 28 VAL B N 1
ATOM 2682 C CA . VAL B 1 28 ? -9.016 15.391 5.965 1 98.69 28 VAL B CA 1
ATOM 2683 C C . VAL B 1 28 ? -9.281 16.391 4.84 1 98.69 28 VAL B C 1
ATOM 2685 O O . VAL B 1 28 ? -8.961 16.125 3.68 1 98.69 28 VAL B O 1
ATOM 2688 N N . ILE B 1 29 ? -9.891 17.516 5.195 1 98.31 29 ILE B N 1
ATOM 2689 C CA . ILE B 1 29 ? -10.242 18.531 4.203 1 98.31 29 ILE B CA 1
ATOM 2690 C C . ILE B 1 29 ? -9.227 19.672 4.25 1 98.31 29 ILE B C 1
ATOM 2692 O O . ILE B 1 29 ? -9.086 20.344 5.277 1 98.31 29 ILE B O 1
ATOM 2696 N N . HIS B 1 30 ? -8.484 19.812 3.205 1 97.19 30 HIS B N 1
ATOM 2697 C CA . HIS B 1 30 ? -7.473 20.859 3.025 1 97.19 30 HIS B CA 1
ATOM 2698 C C . HIS B 1 30 ? -7.602 21.516 1.657 1 97.19 30 HIS B C 1
ATOM 2700 O O . HIS B 1 30 ? -6.797 21.266 0.76 1 97.19 30 HIS B O 1
ATOM 2706 N N . PRO B 1 31 ? -8.5 22.531 1.517 1 95.5 31 PRO B N 1
ATOM 2707 C CA . PRO B 1 31 ? -8.789 23.125 0.205 1 95.5 31 PRO B CA 1
ATOM 2708 C C . PRO B 1 31 ? -7.582 23.859 -0.387 1 95.5 31 PRO B C 1
ATOM 2710 O O . PRO B 1 31 ? -7.492 24.016 -1.606 1 95.5 31 PRO B O 1
ATOM 2713 N N . LEU B 1 32 ? -6.66 24.266 0.433 1 92.5 32 LEU B N 1
ATOM 2714 C CA . LEU B 1 32 ? -5.465 24.938 -0.063 1 92.5 32 LEU B CA 1
ATOM 2715 C C . LEU B 1 32 ? -4.59 23.984 -0.861 1 92.5 32 LEU B C 1
ATOM 2717 O O . LEU B 1 32 ? -3.918 24.391 -1.811 1 92.5 32 LEU B O 1
ATOM 2721 N N . GLU B 1 33 ? -4.605 22.703 -0.492 1 90.81 33 GLU B N 1
ATOM 2722 C CA . GLU B 1 33 ? -3.779 21.703 -1.157 1 90.81 33 GLU B CA 1
ATOM 2723 C C . GLU B 1 33 ? -4.555 20.984 -2.262 1 90.81 33 GLU B C 1
ATOM 2725 O O . GLU B 1 33 ? -4.008 20.703 -3.326 1 90.81 33 GLU B O 1
ATOM 2730 N N . ILE B 1 34 ? -5.766 20.656 -1.938 1 92.06 34 ILE B N 1
ATOM 2731 C CA . ILE B 1 34 ? -6.609 19.969 -2.908 1 92.06 34 ILE B CA 1
ATOM 2732 C C . ILE B 1 34 ? -8.016 20.562 -2.887 1 92.06 34 ILE B C 1
ATOM 2734 O O . ILE B 1 34 ? -8.844 20.188 -2.059 1 92.06 34 ILE B O 1
ATOM 2738 N N . GLY B 1 35 ? -8.359 21.469 -3.67 1 91.94 35 GLY B N 1
ATOM 2739 C CA . GLY B 1 35 ? -9.688 22.062 -3.695 1 91.94 35 GLY B CA 1
ATOM 2740 C C . GLY B 1 35 ? -9.703 23.484 -4.223 1 91.94 35 GLY B C 1
ATOM 2741 O O . GLY B 1 35 ? -9.039 23.797 -5.215 1 91.94 35 GLY B O 1
ATOM 2742 N N . ASP B 1 36 ? -10.523 24.406 -3.586 1 90.88 36 ASP B N 1
ATOM 2743 C CA . ASP B 1 36 ? -10.805 25.719 -4.156 1 90.88 36 ASP B CA 1
ATOM 2744 C C . ASP B 1 36 ? -10.031 26.812 -3.43 1 90.88 36 ASP B C 1
ATOM 2746 O O . ASP B 1 36 ? -10.242 28 -3.678 1 90.88 36 ASP B O 1
ATOM 2750 N N . GLY B 1 37 ? -9.211 26.5 -2.471 1 92 37 GLY B N 1
ATOM 2751 C CA . GLY B 1 37 ? -8.344 27.453 -1.781 1 92 37 GLY B CA 1
ATOM 2752 C C . GLY B 1 37 ? -9.062 28.234 -0.703 1 92 37 GLY B C 1
ATOM 2753 O O . GLY B 1 37 ? -8.492 29.156 -0.12 1 92 37 GLY B O 1
ATOM 2754 N N . ARG B 1 38 ? -10.234 27.875 -0.365 1 93.25 38 ARG B N 1
ATOM 2755 C CA . ARG B 1 38 ? -11.016 28.625 0.624 1 93.25 38 ARG B CA 1
ATOM 2756 C C . ARG B 1 38 ? -10.398 28.5 2.012 1 93.25 38 ARG B C 1
ATOM 2758 O O . ARG B 1 38 ? -9.93 27.422 2.396 1 93.25 38 ARG B O 1
ATOM 2765 N N . THR B 1 39 ? -10.453 29.594 2.75 1 94.25 39 THR B N 1
ATOM 2766 C CA . THR B 1 39 ? -9.977 29.594 4.129 1 94.25 39 THR B CA 1
ATOM 2767 C C . THR B 1 39 ? -11.039 30.156 5.074 1 94.25 39 THR B C 1
ATOM 2769 O O . THR B 1 39 ? -10.852 30.156 6.289 1 94.25 39 THR B O 1
ATOM 2772 N N . GLN B 1 40 ? -12.102 30.625 4.539 1 95.56 40 GLN B N 1
ATOM 2773 C CA . GLN B 1 40 ? -13.242 31.094 5.316 1 95.56 40 GLN B CA 1
ATOM 2774 C C . GLN B 1 40 ? -14.43 30.156 5.191 1 95.56 40 GLN B C 1
ATOM 2776 O O . GLN B 1 40 ? -14.68 29.609 4.117 1 95.56 40 GLN B O 1
ATOM 2781 N N . TRP B 1 41 ? -15.125 30 6.336 1 97.06 41 TRP B N 1
ATOM 2782 C CA . TRP B 1 41 ? -16.203 29.016 6.391 1 97.06 41 TRP B CA 1
ATOM 2783 C C . TRP B 1 41 ? -17.438 29.594 7.07 1 97.06 41 TRP B C 1
ATOM 2785 O O . TRP B 1 41 ? -17.344 30.141 8.172 1 97.06 41 TRP B O 1
ATOM 2795 N N . SER B 1 42 ? -18.578 29.5 6.402 1 97.19 42 SER B N 1
ATOM 2796 C CA . SER B 1 42 ? -19.844 29.703 7.094 1 97.19 42 SER B CA 1
ATOM 2797 C C . SER B 1 42 ? -20.328 28.391 7.727 1 97.19 42 SER B C 1
ATOM 2799 O O . SER B 1 42 ? -19.812 27.312 7.418 1 97.19 42 SER B O 1
ATOM 2801 N N . PHE B 1 43 ? -21.25 28.547 8.625 1 98.19 43 PHE B N 1
ATOM 2802 C CA . PHE B 1 43 ? -21.859 27.359 9.195 1 98.19 43 PHE B CA 1
ATOM 2803 C C . PHE B 1 43 ? -22.422 26.453 8.102 1 98.19 43 PHE B C 1
ATOM 2805 O O . PHE B 1 43 ? -22.234 25.234 8.141 1 98.19 43 PHE B O 1
ATOM 2812 N N . ASP B 1 44 ? -23 27.047 7.117 1 97.88 44 ASP B N 1
ATOM 2813 C CA . ASP B 1 44 ? -23.641 26.281 6.051 1 97.88 44 ASP B CA 1
ATOM 2814 C C . ASP B 1 44 ? -22.609 25.578 5.18 1 97.88 44 ASP B C 1
ATOM 2816 O O . ASP B 1 44 ? -22.859 24.484 4.668 1 97.88 44 ASP B O 1
ATOM 2820 N N . ASP B 1 45 ? -21.5 26.188 4.918 1 96.62 45 ASP B N 1
ATOM 2821 C CA . ASP B 1 45 ? -20.406 25.547 4.191 1 96.62 45 ASP B CA 1
ATOM 2822 C C . ASP B 1 45 ? -19.984 24.25 4.883 1 96.62 45 ASP B C 1
ATOM 2824 O O . ASP B 1 45 ? -19.875 23.203 4.238 1 96.62 45 ASP B O 1
ATOM 2828 N N . LEU B 1 46 ? -19.734 24.391 6.191 1 98.25 46 LEU B N 1
ATOM 2829 C CA . LEU B 1 46 ? -19.281 23.266 6.984 1 98.25 46 LEU B CA 1
ATOM 2830 C C . LEU B 1 46 ? -20.344 22.172 7.039 1 98.25 46 LEU B C 1
ATOM 2832 O O . LEU B 1 46 ? -20.031 20.984 6.832 1 98.25 46 LEU B O 1
ATOM 2836 N N . LEU B 1 47 ? -21.531 22.562 7.281 1 98.25 47 LEU B N 1
ATOM 2837 C CA . LEU B 1 47 ? -22.641 21.625 7.375 1 98.25 47 LEU B CA 1
ATOM 2838 C C . LEU B 1 47 ? -22.859 20.906 6.051 1 98.25 47 LEU B C 1
ATOM 2840 O O . LEU B 1 47 ? -23.062 19.688 6.027 1 98.25 47 LEU B O 1
ATOM 2844 N N . GLY B 1 48 ? -22.906 21.672 4.977 1 97.75 48 GLY B N 1
ATOM 2845 C CA . GLY B 1 48 ? -23.062 21.078 3.662 1 97.75 48 GLY B CA 1
ATOM 2846 C C . GLY B 1 48 ? -22.016 20.031 3.344 1 97.75 48 GLY B C 1
ATOM 2847 O O . GLY B 1 48 ? -22.344 18.938 2.873 1 97.75 48 GLY B O 1
ATOM 2848 N N . LEU B 1 49 ? -20.781 20.359 3.584 1 97.5 49 LEU B N 1
ATOM 2849 C CA . LEU B 1 49 ? -19.688 19.438 3.311 1 97.5 49 LEU B CA 1
ATOM 2850 C C . LEU B 1 49 ? -19.781 18.203 4.211 1 97.5 49 LEU B C 1
ATOM 2852 O O . LEU B 1 49 ? -19.578 17.078 3.756 1 97.5 49 LEU B O 1
ATOM 2856 N N . ARG B 1 50 ? -20.031 18.438 5.48 1 98.19 50 ARG B N 1
ATOM 2857 C CA . ARG B 1 50 ? -20.234 17.328 6.41 1 98.19 50 ARG B CA 1
ATOM 2858 C C . ARG B 1 50 ? -21.328 16.375 5.918 1 98.19 50 ARG B C 1
ATOM 2860 O O . ARG B 1 50 ? -21.172 15.156 5.953 1 98.19 50 ARG B O 1
ATOM 2867 N N . ASN B 1 51 ? -22.375 16.922 5.441 1 98.19 51 ASN B N 1
ATOM 2868 C CA . ASN B 1 51 ? -23.484 16.109 4.926 1 98.19 51 ASN B CA 1
ATOM 2869 C C . ASN B 1 51 ? -23.062 15.297 3.709 1 98.19 51 ASN B C 1
ATOM 2871 O O . ASN B 1 51 ? -23.422 14.125 3.584 1 98.19 51 ASN B O 1
ATOM 2875 N N . TRP B 1 52 ? -22.375 15.938 2.799 1 97.69 52 TRP B N 1
ATOM 2876 C CA . TRP B 1 52 ? -21.906 15.234 1.611 1 97.69 52 TRP B CA 1
ATOM 2877 C C . TRP B 1 52 ? -21.031 14.047 1.993 1 97.69 52 TRP B C 1
ATOM 2879 O O . TRP B 1 52 ? -21.203 12.945 1.463 1 97.69 52 TRP B O 1
ATOM 2889 N N . LEU B 1 53 ? -20.062 14.305 2.859 1 98.31 53 LEU B N 1
ATOM 2890 C CA . LEU B 1 53 ? -19.172 13.242 3.309 1 98.31 53 LEU B CA 1
ATOM 2891 C C . LEU B 1 53 ? -19.953 12.117 3.971 1 98.31 53 LEU B C 1
ATOM 2893 O O . LEU B 1 53 ? -19.766 10.938 3.641 1 98.31 53 LEU B O 1
ATOM 2897 N N . GLU B 1 54 ? -20.828 12.477 4.871 1 97.81 54 GLU B N 1
ATOM 2898 C CA . GLU B 1 54 ? -21.641 11.484 5.582 1 97.81 54 GLU B CA 1
ATOM 2899 C C . GLU B 1 54 ? -22.453 10.641 4.609 1 97.81 54 GLU B C 1
ATOM 2901 O O . GLU B 1 54 ? -22.547 9.422 4.762 1 97.81 54 GLU B O 1
ATOM 2906 N N . ASP B 1 55 ? -23.031 11.273 3.684 1 97.31 55 ASP B N 1
ATOM 2907 C CA . ASP B 1 55 ? -23.844 10.586 2.686 1 97.31 55 ASP B CA 1
ATOM 2908 C C . ASP B 1 55 ? -23 9.57 1.905 1 97.31 55 ASP B C 1
ATOM 2910 O O . ASP B 1 55 ? -23.531 8.547 1.45 1 97.31 55 ASP B O 1
ATOM 2914 N N . ALA B 1 56 ? -21.766 9.852 1.778 1 97.38 56 ALA B N 1
ATOM 2915 C CA . ALA B 1 56 ? -20.859 8.977 1.039 1 97.38 56 ALA B CA 1
ATOM 2916 C C . ALA B 1 56 ? -20.219 7.945 1.963 1 97.38 56 ALA B C 1
ATOM 2918 O O . ALA B 1 56 ? -19.391 7.152 1.531 1 97.38 56 ALA B O 1
ATOM 2919 N N . GLY B 1 57 ? -20.547 7.969 3.193 1 97.75 57 GLY B N 1
ATOM 2920 C CA . GLY B 1 57 ? -19.984 7.027 4.141 1 97.75 57 GLY B CA 1
ATOM 2921 C C . GLY B 1 57 ? -18.625 7.457 4.656 1 97.75 57 GLY B C 1
ATOM 2922 O O . GLY B 1 57 ? -17.812 6.621 5.074 1 97.75 57 GLY B O 1
ATOM 2923 N N . LEU B 1 58 ? -18.312 8.688 4.574 1 98.5 58 LEU B N 1
ATOM 2924 C CA . LEU B 1 58 ? -17.062 9.266 5.074 1 98.5 58 LEU B CA 1
ATOM 2925 C C . LEU B 1 58 ? -17.344 10.172 6.273 1 98.5 58 LEU B C 1
ATOM 2927 O O . LEU B 1 58 ? -18.484 10.586 6.5 1 98.5 58 LEU B O 1
ATOM 2931 N N . GLU B 1 59 ? -16.297 10.383 7.023 1 98.31 59 GLU B N 1
ATOM 2932 C CA . GLU B 1 59 ? -16.375 11.25 8.195 1 98.31 59 GLU B CA 1
ATOM 2933 C C . GLU B 1 59 ? -15.453 12.461 8.047 1 98.31 59 GLU B C 1
ATOM 2935 O O . GLU B 1 59 ? -14.312 12.328 7.602 1 98.31 59 GLU B O 1
ATOM 2940 N N . PHE B 1 60 ? -16.031 13.602 8.336 1 98.5 60 PHE B N 1
ATOM 2941 C CA . PHE B 1 60 ? -15.211 14.805 8.383 1 98.5 60 PHE B CA 1
ATOM 2942 C C . PHE B 1 60 ? -14.305 14.797 9.609 1 98.5 60 PHE B C 1
ATOM 2944 O O . PHE B 1 60 ? -14.672 15.305 10.664 1 98.5 60 PHE B O 1
ATOM 2951 N N . ALA B 1 61 ? -13.062 14.367 9.422 1 98.62 61 ALA B N 1
ATOM 2952 C CA . ALA B 1 61 ? -12.211 14.07 10.578 1 98.62 61 ALA B CA 1
ATOM 2953 C C . ALA B 1 61 ? -11.352 15.281 10.945 1 98.62 61 ALA B C 1
ATOM 2955 O O . ALA B 1 61 ? -11.094 15.523 12.125 1 98.62 61 ALA B O 1
ATOM 2956 N N . VAL B 1 62 ? -10.875 15.953 9.961 1 98.81 62 VAL B N 1
ATOM 2957 C CA . VAL B 1 62 ? -9.953 17.062 10.211 1 98.81 62 VAL B CA 1
ATOM 2958 C C . VAL B 1 62 ? -10.188 18.172 9.18 1 98.81 62 VAL B C 1
ATOM 2960 O O . VAL B 1 62 ? -10.344 17.891 7.988 1 98.81 62 VAL B O 1
ATOM 2963 N N . LEU B 1 63 ? -10.328 19.359 9.586 1 98.69 63 LEU B N 1
ATOM 2964 C CA . LEU B 1 63 ? -10.141 20.531 8.719 1 98.69 63 LEU B CA 1
ATOM 2965 C C . LEU B 1 63 ? -8.727 21.094 8.875 1 98.69 63 LEU B C 1
ATOM 2967 O O . LEU B 1 63 ? -8.359 21.562 9.953 1 98.69 63 LEU B O 1
ATOM 2971 N N . GLU B 1 64 ? -7.961 21.047 7.777 1 97.88 64 GLU B N 1
ATOM 2972 C CA . GLU B 1 64 ? -6.523 21.297 7.859 1 97.88 64 GLU B CA 1
ATOM 2973 C C . GLU B 1 64 ? -6.125 22.5 7.008 1 97.88 64 GLU B C 1
ATOM 2975 O O . GLU B 1 64 ? -6.418 22.547 5.812 1 97.88 64 GLU B O 1
ATOM 2980 N N . GLY B 1 65 ? -5.324 23.391 7.621 1 93.56 65 GLY B N 1
ATOM 2981 C CA . GLY B 1 65 ? -4.645 24.484 6.934 1 93.56 65 GLY B CA 1
ATOM 2982 C C . GLY B 1 65 ? -5.602 25.5 6.34 1 93.56 65 GLY B C 1
ATOM 2983 O O . GLY B 1 65 ? -5.207 26.625 6.047 1 93.56 65 GLY B O 1
ATOM 2984 N N . SER B 1 66 ? -6.77 25.297 6.113 1 92.5 66 SER B N 1
ATOM 2985 C CA . SER B 1 66 ? -7.812 26.141 5.531 1 92.5 66 SER B CA 1
ATOM 2986 C C . SER B 1 66 ? -8.695 26.75 6.613 1 92.5 66 SER B C 1
ATOM 2988 O O . SER B 1 66 ? -9.922 26.656 6.539 1 92.5 66 SER B O 1
ATOM 2990 N N . VAL B 1 67 ? -7.992 27.391 7.562 1 96.31 67 VAL B N 1
ATOM 2991 C CA . VAL B 1 67 ? -8.703 27.953 8.711 1 96.31 67 VAL B CA 1
ATOM 2992 C C . VAL B 1 67 ? -8.555 29.469 8.727 1 96.31 67 VAL B C 1
ATOM 2994 O O . VAL B 1 67 ? -7.605 30.016 8.164 1 96.31 67 VAL B O 1
ATOM 2997 N N . PRO B 1 68 ? -9.5 30.188 9.328 1 96.62 68 PRO B N 1
ATOM 2998 C CA . PRO B 1 68 ? -9.484 31.641 9.305 1 96.62 68 PRO B CA 1
ATOM 2999 C C . PRO B 1 68 ? -8.523 32.25 10.336 1 96.62 68 PRO B C 1
ATOM 3001 O O . PRO B 1 68 ? -8.961 32.969 11.242 1 96.62 68 PRO B O 1
ATOM 3004 N N . ILE B 1 69 ? -7.281 32.031 10.164 1 96.75 69 ILE B N 1
ATOM 3005 C CA . ILE B 1 69 ? -6.227 32.656 10.945 1 96.75 69 ILE B CA 1
ATOM 3006 C C . ILE B 1 69 ? -5.434 33.625 10.047 1 96.75 69 ILE B C 1
ATOM 3008 O O . ILE B 1 69 ? -4.73 33.188 9.133 1 96.75 69 ILE B O 1
ATOM 3012 N N . SER B 1 70 ? -5.566 34.875 10.32 1 94.19 70 SER B N 1
ATOM 3013 C CA . SER B 1 70 ? -4.922 35.875 9.5 1 94.19 70 SER B CA 1
ATOM 3014 C C . SER B 1 70 ? -3.506 36.188 9.984 1 94.19 70 SER B C 1
ATOM 3016 O O . SER B 1 70 ? -3.139 35.812 11.102 1 94.19 70 SER B O 1
ATOM 3018 N N . ASP B 1 71 ? -2.738 36.844 9.172 1 92.19 71 ASP B N 1
ATOM 3019 C CA . ASP B 1 71 ? -1.41 37.281 9.586 1 92.19 71 ASP B CA 1
ATOM 3020 C C . ASP B 1 71 ? -1.498 38.312 10.711 1 92.19 71 ASP B C 1
ATOM 3022 O O . ASP B 1 71 ? -0.579 38.438 11.523 1 92.19 71 ASP B O 1
ATOM 3026 N N . ARG B 1 72 ? -2.609 39.031 10.797 1 94.62 72 ARG B N 1
ATOM 3027 C CA . ARG B 1 72 ? -2.799 39.938 11.922 1 94.62 72 ARG B CA 1
ATOM 3028 C C . ARG B 1 72 ? -2.787 39.188 13.25 1 94.62 72 ARG B C 1
ATOM 3030 O O . ARG B 1 72 ? -2.23 39.656 14.234 1 94.62 72 ARG B O 1
ATOM 3037 N N . ILE B 1 73 ? -3.365 38.031 13.227 1 96.88 73 ILE B N 1
ATOM 3038 C CA . ILE B 1 73 ? -3.377 37.188 14.422 1 96.88 73 ILE B CA 1
ATOM 3039 C C . ILE B 1 73 ? -1.965 36.688 14.719 1 96.88 73 ILE B C 1
ATOM 3041 O O . ILE B 1 73 ? -1.441 36.906 15.812 1 96.88 73 ILE B O 1
ATOM 3045 N N . ARG B 1 74 ? -1.271 36.156 13.734 1 95.25 74 ARG B N 1
ATOM 3046 C CA . ARG B 1 74 ? 0.028 35.5 13.922 1 95.25 74 ARG B CA 1
ATOM 3047 C C . ARG B 1 74 ? 1.077 36.531 14.359 1 95.25 74 ARG B C 1
ATOM 3049 O O . ARG B 1 74 ? 1.98 36.188 15.133 1 95.25 74 ARG B O 1
ATOM 3056 N N . LEU B 1 75 ? 0.896 37.75 13.883 1 93.06 75 LEU B N 1
ATOM 3057 C CA . LEU B 1 75 ? 1.922 38.75 14.109 1 93.06 75 LEU B CA 1
ATOM 3058 C C . LEU B 1 75 ? 1.534 39.688 15.258 1 93.06 75 LEU B C 1
ATOM 3060 O O . LEU B 1 75 ? 2.301 40.562 15.641 1 93.06 75 LEU B O 1
ATOM 3064 N N . GLY B 1 76 ? 0.394 39.5 15.812 1 94 76 GLY B N 1
ATOM 3065 C CA . GLY B 1 76 ? -0.064 40.312 16.922 1 94 76 GLY B CA 1
ATOM 3066 C C . GLY B 1 76 ? -0.305 41.781 16.531 1 94 76 GLY B C 1
ATOM 3067 O O . GLY B 1 76 ? 0.101 42.688 17.234 1 94 76 GLY B O 1
ATOM 3068 N N . ARG B 1 77 ? -0.872 41.969 15.398 1 94.31 77 ARG B N 1
ATOM 3069 C CA . ARG B 1 77 ? -1.1 43.312 14.891 1 94.31 77 ARG B CA 1
ATOM 3070 C C . ARG B 1 77 ? -2.5 43.781 15.242 1 94.31 77 ARG B C 1
ATOM 3072 O O . ARG B 1 77 ? -3.316 43.031 15.766 1 94.31 77 ARG B O 1
ATOM 3079 N N . GLU B 1 78 ? -2.672 45.125 14.953 1 95.69 78 GLU B N 1
ATOM 3080 C CA . GLU B 1 78 ? -3.992 45.688 15.18 1 95.69 78 GLU B CA 1
ATOM 3081 C C . GLU B 1 78 ? -5.066 44.938 14.406 1 95.69 78 GLU B C 1
ATOM 3083 O O . GLU B 1 78 ? -4.871 44.562 13.25 1 95.69 78 GLU B O 1
ATOM 3088 N N . GLY B 1 79 ? -6.234 44.625 15.094 1 97.19 79 GLY B N 1
ATOM 3089 C CA . GLY B 1 79 ? -7.32 43.906 14.469 1 97.19 79 GLY B CA 1
ATOM 3090 C C . GLY B 1 79 ? -7.293 42.406 14.781 1 97.19 79 GLY B C 1
ATOM 3091 O O . GLY B 1 79 ? -8.242 41.688 14.469 1 97.19 79 GLY B O 1
ATOM 3092 N N . ARG B 1 80 ? -6.258 42 15.469 1 97.38 80 ARG B N 1
ATOM 3093 C CA . ARG B 1 80 ? -6.102 40.594 15.75 1 97.38 80 ARG B CA 1
ATOM 3094 C C . ARG B 1 80 ? -7.262 40.062 16.594 1 97.38 80 ARG B C 1
ATOM 3096 O O . ARG B 1 80 ? -7.707 38.906 16.391 1 97.38 80 ARG B O 1
ATOM 3103 N N . ASP B 1 81 ? -7.777 40.844 17.484 1 98.19 81 ASP B N 1
ATOM 3104 C CA . ASP B 1 81 ? -8.836 40.375 18.375 1 98.19 81 ASP B CA 1
ATOM 3105 C C . ASP B 1 81 ? -10.141 40.156 17.609 1 98.19 81 ASP B C 1
ATOM 3107 O O . ASP B 1 81 ? -10.891 39.219 17.906 1 98.19 81 ASP B O 1
ATOM 3111 N N . GLU B 1 82 ? -10.383 41.094 16.656 1 98.25 82 GLU B N 1
ATOM 3112 C CA . GLU B 1 82 ? -11.539 40.875 15.797 1 98.25 82 GLU B CA 1
ATOM 3113 C C . GLU B 1 82 ? -11.391 39.594 14.992 1 98.25 82 GLU B C 1
ATOM 3115 O O . GLU B 1 82 ? -12.359 38.844 14.828 1 98.25 82 GLU B O 1
ATOM 3120 N N . ASP B 1 83 ? -10.258 39.406 14.445 1 98.12 83 ASP B N 1
ATOM 3121 C CA . ASP B 1 83 ? -9.984 38.188 13.68 1 98.12 83 ASP B CA 1
ATOM 3122 C C . ASP B 1 83 ? -10.086 36.969 14.562 1 98.12 83 ASP B C 1
ATOM 3124 O O . ASP B 1 83 ? -10.547 35.906 14.109 1 98.12 83 ASP B O 1
ATOM 3128 N N . ILE B 1 84 ? -9.625 37.031 15.773 1 98.69 84 ILE B N 1
ATOM 3129 C CA . ILE B 1 84 ? -9.703 35.938 16.719 1 98.69 84 ILE B CA 1
ATOM 3130 C C . ILE B 1 84 ? -11.164 35.594 17 1 98.69 84 ILE B C 1
ATOM 3132 O O . ILE B 1 84 ? -11.516 34.406 17.125 1 98.69 84 ILE B O 1
ATOM 3136 N N . GLU B 1 85 ? -12 36.625 17.078 1 98.62 85 GLU B N 1
ATOM 3137 C CA . GLU B 1 85 ? -13.422 36.375 17.266 1 98.62 85 GLU B CA 1
ATOM 3138 C C . GLU B 1 85 ? -14.008 35.594 16.094 1 98.62 85 GLU B C 1
ATOM 3140 O O . GLU B 1 85 ? -14.859 34.719 16.281 1 98.62 85 GLU B O 1
ATOM 3145 N N . THR B 1 86 ? -13.547 35.906 14.938 1 98.25 86 THR B N 1
ATOM 3146 C CA . THR B 1 86 ? -13.953 35.156 13.758 1 98.25 86 THR B CA 1
ATOM 3147 C C . THR B 1 86 ? -13.539 33.719 13.875 1 98.25 86 THR B C 1
ATOM 3149 O O . THR B 1 86 ? -14.312 32.812 13.555 1 98.25 86 THR B O 1
ATOM 3152 N N . PHE B 1 87 ? -12.359 33.469 14.297 1 98.62 87 PHE B N 1
ATOM 3153 C CA . PHE B 1 87 ? -11.859 32.094 14.469 1 98.62 87 PHE B CA 1
ATOM 3154 C C . PHE B 1 87 ? -12.664 31.359 15.523 1 98.62 87 PHE B C 1
ATOM 3156 O O . PHE B 1 87 ? -12.977 30.188 15.359 1 98.62 87 PHE B O 1
ATOM 3163 N N . LYS B 1 88 ? -12.992 32.062 16.656 1 98.75 88 LYS B N 1
ATOM 3164 C CA . LYS B 1 88 ? -13.805 31.469 17.703 1 98.75 88 LYS B CA 1
ATOM 3165 C C . LYS B 1 88 ? -15.156 31.031 17.156 1 98.75 88 LYS B C 1
ATOM 3167 O O . LYS B 1 88 ? -15.633 29.938 17.484 1 98.75 88 LYS B O 1
ATOM 3172 N N . THR B 1 89 ? -15.742 31.875 16.375 1 98.69 89 THR B N 1
ATOM 3173 C CA . THR B 1 89 ? -17.016 31.516 15.758 1 98.69 89 THR B CA 1
ATOM 3174 C C . THR B 1 89 ? -16.875 30.297 14.859 1 98.69 89 THR B C 1
ATOM 3176 O O . THR B 1 89 ? -17.719 29.406 14.875 1 98.69 89 THR B O 1
ATOM 3179 N N . PHE B 1 90 ? -15.852 30.266 14.07 1 98.5 90 PHE B N 1
ATOM 3180 C CA . PHE B 1 90 ? -15.523 29.141 13.227 1 98.5 90 PHE B CA 1
ATOM 3181 C C . PHE B 1 90 ? -15.406 27.859 14.047 1 98.5 90 PHE B C 1
ATOM 3183 O O . PHE B 1 90 ? -15.984 26.828 13.695 1 98.5 90 PHE B O 1
ATOM 3190 N N . LEU B 1 91 ? -14.711 27.891 15.18 1 98.69 91 LEU B N 1
ATOM 3191 C CA . LEU B 1 91 ? -14.547 26.719 16.047 1 98.69 91 LEU B CA 1
ATOM 3192 C C . LEU B 1 91 ? -15.898 26.234 16.562 1 98.69 91 LEU B C 1
ATOM 3194 O O . LEU B 1 91 ? -16.156 25.031 16.562 1 98.69 91 LEU B O 1
ATOM 3198 N N . ARG B 1 92 ? -16.688 27.188 17.047 1 98.75 92 ARG B N 1
ATOM 3199 C CA . ARG B 1 92 ? -18.016 26.828 17.531 1 98.75 92 ARG B CA 1
ATOM 3200 C C . ARG B 1 92 ? -18.828 26.141 16.438 1 98.75 92 ARG B C 1
ATOM 3202 O O . ARG B 1 92 ? -19.531 25.172 16.703 1 98.75 92 ARG B O 1
ATOM 3209 N N . ASN B 1 93 ? -18.734 26.672 15.227 1 98.75 93 ASN B N 1
ATOM 3210 C CA . ASN B 1 93 ? -19.438 26.047 14.102 1 98.75 93 ASN B CA 1
ATOM 3211 C C . ASN B 1 93 ? -18.922 24.641 13.82 1 98.75 93 ASN B C 1
ATOM 3213 O O . ASN B 1 93 ? -19.703 23.734 13.523 1 98.75 93 ASN B O 1
ATOM 3217 N N . CYS B 1 94 ? -17.578 24.438 13.844 1 98.81 94 CYS B N 1
ATOM 3218 C CA . CYS B 1 94 ? -17 23.109 13.68 1 98.81 94 CYS B CA 1
ATOM 3219 C C . CYS B 1 94 ? -17.578 22.141 14.703 1 98.81 94 CYS B C 1
ATOM 3221 O O . CYS B 1 94 ? -17.969 21.016 14.352 1 98.81 94 CYS B O 1
ATOM 3223 N N . GLY B 1 95 ? -17.578 22.594 15.922 1 98.75 95 GLY B N 1
ATOM 3224 C CA . GLY B 1 95 ? -18.141 21.766 16.969 1 98.75 95 GLY B CA 1
ATOM 3225 C C . GLY B 1 95 ? -19.594 21.391 16.734 1 98.75 95 GLY B C 1
ATOM 3226 O O . GLY B 1 95 ? -19.984 20.234 16.922 1 98.75 95 GLY B O 1
ATOM 3227 N N . ARG B 1 96 ? -20.359 22.359 16.359 1 98.44 96 ARG B N 1
ATOM 3228 C CA . ARG B 1 96 ? -21.781 22.156 16.125 1 98.44 96 ARG B CA 1
ATOM 3229 C C . ARG B 1 96 ? -22.016 21.141 15.008 1 98.44 96 ARG B C 1
ATOM 3231 O O . ARG B 1 96 ? -22.984 20.375 15.055 1 98.44 96 ARG B O 1
ATOM 3238 N N . VAL B 1 97 ? -21.156 21.172 14.008 1 98.12 97 VAL B N 1
ATOM 3239 C CA . VAL B 1 97 ? -21.328 20.266 12.867 1 98.12 97 VAL B CA 1
ATOM 3240 C C . VAL B 1 97 ? -20.656 18.938 13.156 1 98.12 97 VAL B C 1
ATOM 3242 O O . VAL B 1 97 ? -20.938 17.938 12.484 1 98.12 97 VAL B O 1
ATOM 3245 N N . GLY B 1 98 ? -19.812 18.859 14.094 1 98.12 98 GLY B N 1
ATOM 3246 C CA . GLY B 1 98 ? -19.219 17.594 14.523 1 98.12 98 GLY B CA 1
ATOM 3247 C C . GLY B 1 98 ? -17.828 17.375 13.961 1 98.12 98 GLY B C 1
ATOM 3248 O O . GLY B 1 98 ? -17.406 16.234 13.781 1 98.12 98 GLY B O 1
ATOM 3249 N N . ILE B 1 99 ? -17.141 18.344 13.547 1 98.5 99 ILE B N 1
ATOM 3250 C CA . ILE B 1 99 ? -15.75 18.25 13.133 1 98.5 99 ILE B CA 1
ATOM 3251 C C . ILE B 1 99 ? -14.852 18.234 14.367 1 98.5 99 ILE B C 1
ATOM 3253 O O . ILE B 1 99 ? -14.766 19.234 15.094 1 98.5 99 ILE B O 1
ATOM 3257 N N . PRO B 1 100 ? -14.125 17.203 14.57 1 98.56 100 PRO B N 1
ATOM 3258 C CA . PRO B 1 100 ? -13.508 17.031 15.883 1 98.56 100 PRO B CA 1
ATOM 3259 C C . PRO B 1 100 ? -12.117 17.672 15.961 1 98.56 100 PRO B C 1
ATOM 3261 O O . PRO B 1 100 ? -11.609 17.922 17.062 1 98.56 100 PRO B O 1
ATOM 3264 N N . VAL B 1 101 ? -11.422 17.828 14.852 1 98.81 101 VAL B N 1
ATOM 3265 C CA . VAL B 1 101 ? -10.031 18.281 14.883 1 98.81 101 VAL B CA 1
ATOM 3266 C C . VAL B 1 101 ? -9.82 19.375 13.852 1 98.81 101 VAL B C 1
ATOM 3268 O O . VAL B 1 101 ? -10.281 19.281 12.711 1 98.81 101 VAL B O 1
ATOM 3271 N N . VAL B 1 102 ? -9.219 20.438 14.242 1 98.88 102 VAL B N 1
ATOM 3272 C CA . VAL B 1 102 ? -8.758 21.5 13.367 1 98.88 102 VAL B CA 1
ATOM 3273 C C . VAL B 1 102 ? -7.238 21.609 13.43 1 98.88 102 VAL B C 1
ATOM 3275 O O . VAL B 1 102 ? -6.66 21.734 14.516 1 98.88 102 VAL B O 1
ATOM 3278 N N . CYS B 1 103 ? -6.602 21.469 12.297 1 98.75 103 CYS B N 1
ATOM 3279 C CA . CYS B 1 103 ? -5.156 21.625 12.18 1 98.75 103 CYS B CA 1
ATOM 3280 C C . CYS B 1 103 ? -4.801 23.016 11.672 1 98.75 103 CYS B C 1
ATOM 3282 O O . CYS B 1 103 ? -5.328 23.469 10.648 1 98.75 103 CYS B O 1
ATOM 3284 N N . TYR B 1 104 ? -3.959 23.672 12.383 1 98.06 104 TYR B N 1
ATOM 3285 C CA . TYR B 1 104 ? -3.531 25.016 12.008 1 98.06 104 TYR B CA 1
ATOM 3286 C C . TYR B 1 104 ? -2.016 25.141 12.094 1 98.06 104 TYR B C 1
ATOM 3288 O O . TYR B 1 104 ? -1.325 24.203 12.492 1 98.06 104 TYR B O 1
ATOM 3296 N N . ASP B 1 105 ? -1.482 26.172 11.57 1 96.69 105 ASP B N 1
ATOM 3297 C CA . ASP B 1 105 ? -0.056 26.484 11.656 1 96.69 105 ASP B CA 1
ATOM 3298 C C . ASP B 1 105 ? 0.176 27.922 12.086 1 96.69 105 ASP B C 1
ATOM 3300 O O . ASP B 1 105 ? -0.771 28.703 12.195 1 96.69 105 ASP B O 1
ATOM 3304 N N . TRP B 1 106 ? 1.397 28.203 12.422 1 96.94 106 TRP B N 1
ATOM 3305 C CA . TRP B 1 106 ? 1.729 29.547 12.875 1 96.94 106 TRP B CA 1
ATOM 3306 C C . TRP B 1 106 ? 2.826 30.156 12.008 1 96.94 106 TRP B C 1
ATOM 3308 O O . TRP B 1 106 ? 3.67 30.906 12.508 1 96.94 106 TRP B O 1
ATOM 3318 N N . MET B 1 107 ? 2.906 29.703 10.781 1 92.88 107 MET B N 1
ATOM 3319 C CA . MET B 1 107 ? 3.873 30.219 9.82 1 92.88 107 MET B CA 1
ATOM 3320 C C . MET B 1 107 ? 3.381 31.531 9.203 1 92.88 107 MET B C 1
ATOM 3322 O O . MET B 1 107 ? 2.416 31.531 8.438 1 92.88 107 MET B O 1
ATOM 3326 N N . ALA B 1 108 ? 4.066 32.594 9.562 1 87.31 108 ALA B N 1
ATOM 3327 C CA . ALA B 1 108 ? 3.709 33.875 8.992 1 87.31 108 ALA B CA 1
ATOM 3328 C C . ALA B 1 108 ? 4.41 34.125 7.656 1 87.31 108 ALA B C 1
ATOM 3330 O O . ALA B 1 108 ? 5.574 33.75 7.488 1 87.31 108 ALA B O 1
ATOM 3331 N N . GLY B 1 109 ? 3.785 34.719 6.762 1 81.5 109 GLY B N 1
ATOM 3332 C CA . GLY B 1 109 ? 4.383 34.938 5.457 1 81.5 109 GLY B CA 1
ATOM 3333 C C . GLY B 1 109 ? 4.422 33.688 4.59 1 81.5 109 GLY B C 1
ATOM 3334 O O . GLY B 1 109 ? 3.379 33.188 4.176 1 81.5 109 GLY B O 1
ATOM 3335 N N . ILE B 1 110 ? 5.664 33.219 4.488 1 80.56 110 ILE B N 1
ATOM 3336 C CA . ILE B 1 110 ? 5.828 31.984 3.717 1 80.56 110 ILE B CA 1
ATOM 3337 C C . ILE B 1 110 ? 5.438 30.766 4.57 1 80.56 110 ILE B C 1
ATOM 3339 O O . ILE B 1 110 ? 6.078 30.484 5.586 1 80.56 110 ILE B O 1
ATOM 3343 N N . ARG B 1 111 ? 4.469 30.078 4.148 1 83.5 111 ARG B N 1
ATOM 3344 C CA . ARG B 1 111 ? 3.99 28.938 4.922 1 83.5 111 ARG B CA 1
ATOM 3345 C C . ARG B 1 111 ? 4.859 27.719 4.68 1 83.5 111 ARG B C 1
ATOM 3347 O O . ARG B 1 111 ? 6.031 27.688 5.07 1 83.5 111 ARG B O 1
ATOM 3354 N N . TRP B 1 112 ? 4.375 26.734 3.928 1 82.44 112 TRP B N 1
ATOM 3355 C CA . TRP B 1 112 ? 5.188 25.562 3.619 1 82.44 112 TRP B CA 1
ATOM 3356 C C . TRP B 1 112 ? 6.102 25.828 2.428 1 82.44 112 TRP B C 1
ATOM 3358 O O . TRP B 1 112 ? 5.633 26 1.304 1 82.44 112 TRP B O 1
ATOM 3368 N N . ALA B 1 113 ? 7.375 25.891 2.738 1 85.38 113 ALA B N 1
ATOM 3369 C CA . ALA B 1 113 ? 8.312 26.266 1.685 1 85.38 113 ALA B CA 1
ATOM 3370 C C . ALA B 1 113 ? 8.883 25.031 0.988 1 85.38 113 ALA B C 1
ATOM 3372 O O . ALA B 1 113 ? 9.367 24.109 1.646 1 85.38 113 ALA B O 1
ATOM 3373 N N . ARG B 1 114 ? 8.727 24.984 -0.27 1 91.06 114 ARG B N 1
ATOM 3374 C CA . ARG B 1 114 ? 9.359 23.969 -1.117 1 91.06 114 ARG B CA 1
ATOM 3375 C C . ARG B 1 114 ? 10.117 24.625 -2.268 1 91.06 114 ARG B C 1
ATOM 3377 O O . ARG B 1 114 ? 9.633 25.578 -2.875 1 91.06 114 ARG B O 1
ATOM 3384 N N . THR B 1 115 ? 11.281 24.141 -2.5 1 93.25 115 THR B N 1
ATOM 3385 C CA . THR B 1 115 ? 12.109 24.719 -3.557 1 93.25 115 THR B CA 1
ATOM 3386 C C . THR B 1 115 ? 12.281 23.719 -4.707 1 93.25 115 THR B C 1
ATOM 3388 O O . THR B 1 115 ? 12.891 24.047 -5.723 1 93.25 115 THR B O 1
ATOM 3391 N N . GLY B 1 116 ? 11.844 22.578 -4.574 1 93.81 116 GLY B N 1
ATOM 3392 C CA . GLY B 1 116 ? 11.867 21.547 -5.609 1 93.81 116 GLY B CA 1
ATOM 3393 C C . GLY B 1 116 ? 10.602 20.719 -5.656 1 93.81 116 GLY B C 1
ATOM 3394 O O . GLY B 1 116 ? 10.07 20.328 -4.617 1 93.81 116 GLY B O 1
ATOM 3395 N N . ALA B 1 117 ? 10.133 20.484 -6.887 1 93.44 117 ALA B N 1
ATOM 3396 C CA . ALA B 1 117 ? 8.93 19.672 -7.059 1 93.44 117 ALA B CA 1
ATOM 3397 C C . ALA B 1 117 ? 9.203 18.484 -7.965 1 93.44 117 ALA B C 1
ATOM 3399 O O . ALA B 1 117 ? 8.359 17.594 -8.102 1 93.44 117 ALA B O 1
ATOM 3400 N N . HIS B 1 118 ? 10.383 18.406 -8.594 1 95.69 118 HIS B N 1
ATOM 3401 C CA . HIS B 1 118 ? 10.75 17.359 -9.539 1 95.69 118 HIS B CA 1
ATOM 3402 C C . HIS B 1 118 ? 12.023 16.641 -9.102 1 95.69 118 HIS B C 1
ATOM 3404 O O . HIS B 1 118 ? 12.844 16.266 -9.938 1 95.69 118 HIS B O 1
ATOM 3410 N N . VAL B 1 119 ? 12.172 16.594 -7.793 1 97.38 119 VAL B N 1
ATOM 3411 C CA . VAL B 1 119 ? 13.312 15.828 -7.305 1 97.38 119 VAL B CA 1
ATOM 3412 C C . VAL B 1 119 ? 13.109 14.344 -7.609 1 97.38 119 VAL B C 1
ATOM 3414 O O . VAL B 1 119 ? 12.117 13.75 -7.18 1 97.38 119 VAL B O 1
ATOM 3417 N N . GLU B 1 120 ? 14.047 13.781 -8.359 1 97.69 120 GLU B N 1
ATOM 3418 C CA . GLU B 1 120 ? 13.914 12.375 -8.727 1 97.69 120 GLU B CA 1
ATOM 3419 C C . GLU B 1 120 ? 14.125 11.469 -7.52 1 97.69 120 GLU B C 1
ATOM 3421 O O . GLU B 1 120 ? 15 11.719 -6.691 1 97.69 120 GLU B O 1
ATOM 3426 N N . SER B 1 121 ? 13.336 10.469 -7.43 1 97.81 121 SER B N 1
ATOM 3427 C CA . SER B 1 121 ? 13.391 9.469 -6.375 1 97.81 121 SER B CA 1
ATOM 3428 C C . SER B 1 121 ? 13.281 8.055 -6.949 1 97.81 121 SER B C 1
ATOM 3430 O O . SER B 1 121 ? 13.516 7.844 -8.141 1 97.81 121 SER B O 1
ATOM 3432 N N . ARG B 1 122 ? 13.047 7.102 -6.137 1 97.5 122 ARG B N 1
ATOM 3433 C CA . ARG B 1 122 ? 13.062 5.684 -6.492 1 97.5 122 ARG B CA 1
ATOM 3434 C C . ARG B 1 122 ? 12.266 5.434 -7.77 1 97.5 122 ARG B C 1
ATOM 3436 O O . ARG B 1 122 ? 11.133 5.895 -7.902 1 97.5 122 ARG B O 1
ATOM 3443 N N . GLY B 1 123 ? 12.891 4.723 -8.711 1 96.94 123 GLY B N 1
ATOM 3444 C CA . GLY B 1 123 ? 12.234 4.293 -9.938 1 96.94 123 GLY B CA 1
ATOM 3445 C C . GLY B 1 123 ? 11.883 5.445 -10.859 1 96.94 123 GLY B C 1
ATOM 3446 O O . GLY B 1 123 ? 10.984 5.332 -11.695 1 96.94 123 GLY B O 1
ATOM 3447 N N . GLY B 1 124 ? 12.438 6.559 -10.625 1 97.12 124 GLY B N 1
ATOM 3448 C CA . GLY B 1 124 ? 12.164 7.703 -11.477 1 97.12 124 GLY B CA 1
ATOM 3449 C C . GLY B 1 124 ? 10.945 8.492 -11.039 1 97.12 124 GLY B C 1
ATOM 3450 O O . GLY B 1 124 ? 10.469 9.359 -11.773 1 97.12 124 GLY B O 1
ATOM 3451 N N . SER B 1 125 ? 10.406 8.234 -9.883 1 98.31 125 SER B N 1
ATOM 3452 C CA . SER B 1 125 ? 9.32 9.031 -9.32 1 98.31 125 SER B CA 1
ATOM 3453 C C . SER B 1 125 ? 9.812 10.422 -8.914 1 98.31 125 SER B C 1
ATOM 3455 O O . SER B 1 125 ? 11.023 10.672 -8.891 1 98.31 125 SER B O 1
ATOM 3457 N N . TYR B 1 126 ? 8.836 11.312 -8.688 1 98.5 126 TYR B N 1
ATOM 3458 C CA . TYR B 1 126 ? 9.211 12.656 -8.258 1 98.5 126 TYR B CA 1
ATOM 3459 C C . TYR B 1 126 ? 8.719 12.93 -6.84 1 98.5 126 TYR B C 1
ATOM 3461 O O . TYR B 1 126 ? 7.602 12.539 -6.477 1 98.5 126 TYR B O 1
ATOM 3469 N N . VAL B 1 127 ? 9.594 13.57 -6.09 1 98.38 127 VAL B N 1
ATOM 3470 C CA . VAL B 1 127 ? 9.219 14.039 -4.762 1 98.38 127 VAL B CA 1
ATOM 3471 C C . VAL B 1 127 ? 9.562 15.523 -4.625 1 98.38 127 VAL B C 1
ATOM 3473 O O . VAL B 1 127 ? 10.18 16.109 -5.523 1 98.38 127 VAL B O 1
ATOM 3476 N N . THR B 1 128 ? 9.117 16.094 -3.539 1 97.81 128 THR B N 1
ATOM 3477 C CA . THR B 1 128 ? 9.398 17.5 -3.287 1 97.81 128 THR B CA 1
ATOM 3478 C C . THR B 1 128 ? 10.578 17.656 -2.328 1 97.81 128 THR B C 1
ATOM 3480 O O . THR B 1 128 ? 10.969 16.688 -1.661 1 97.81 128 THR B O 1
ATOM 3483 N N . GLY B 1 129 ? 11.172 18.812 -2.354 1 97.69 129 GLY B N 1
ATOM 3484 C CA . GLY B 1 129 ? 12.289 19.109 -1.47 1 97.69 129 GLY B CA 1
ATOM 3485 C C . GLY B 1 129 ? 12.414 20.578 -1.12 1 97.69 129 GLY B C 1
ATOM 3486 O O . GLY B 1 129 ? 11.695 21.406 -1.674 1 97.69 129 GLY B O 1
ATOM 3487 N N . TYR B 1 130 ? 13.164 20.859 -0.158 1 97 130 TYR B N 1
ATOM 3488 C CA . TYR B 1 130 ? 13.477 22.203 0.313 1 97 130 TYR B CA 1
ATOM 3489 C C . TYR B 1 130 ? 14.984 22.391 0.419 1 97 130 TYR B C 1
ATOM 3491 O O . TYR B 1 130 ? 15.703 21.516 0.889 1 97 130 TYR B O 1
ATOM 3499 N N . ASP B 1 131 ? 15.43 23.453 -0.054 1 96.31 131 ASP B N 1
ATOM 3500 C CA . ASP B 1 131 ? 16.812 23.906 0.054 1 96.31 131 ASP B CA 1
ATOM 3501 C C . ASP B 1 131 ? 16.891 25.391 0.386 1 96.31 131 ASP B C 1
ATOM 3503 O O . ASP B 1 131 ? 16.625 26.234 -0.469 1 96.31 131 ASP B O 1
ATOM 3507 N N . ASP B 1 132 ? 17.312 25.641 1.556 1 94.19 132 ASP B N 1
ATOM 3508 C CA . ASP B 1 132 ? 17.328 27.016 2.031 1 94.19 132 ASP B CA 1
ATOM 3509 C C . ASP B 1 132 ? 18.234 27.891 1.182 1 94.19 132 ASP B C 1
ATOM 3511 O O . ASP B 1 132 ? 18.016 29.094 1.04 1 94.19 132 ASP B O 1
ATOM 3515 N N . ALA B 1 133 ? 19.266 27.359 0.685 1 92.88 133 ALA B N 1
ATOM 3516 C CA . ALA B 1 133 ? 20.219 28.094 -0.138 1 92.88 133 ALA B CA 1
ATOM 3517 C C . ALA B 1 133 ? 19.547 28.672 -1.376 1 92.88 133 ALA B C 1
ATOM 3519 O O . ALA B 1 133 ? 19.953 29.719 -1.895 1 92.88 133 ALA B O 1
ATOM 3520 N N . LYS B 1 134 ? 18.5 28.047 -1.774 1 91.25 134 LYS B N 1
ATOM 3521 C CA . LYS B 1 134 ? 17.797 28.5 -2.973 1 91.25 134 LYS B CA 1
ATOM 3522 C C . LYS B 1 134 ? 16.797 29.594 -2.645 1 91.25 134 LYS B C 1
ATOM 3524 O O . LYS B 1 134 ? 16.219 30.203 -3.547 1 91.25 134 LYS B O 1
ATOM 3529 N N . LEU B 1 135 ? 16.422 29.781 -1.475 1 83.88 135 LEU B N 1
ATOM 3530 C CA . LEU B 1 135 ? 15.469 30.797 -1.049 1 83.88 135 LEU B CA 1
ATOM 3531 C C . LEU B 1 135 ? 16.188 32.031 -0.532 1 83.88 135 LEU B C 1
ATOM 3533 O O . LEU B 1 135 ? 15.547 33.031 -0.149 1 83.88 135 LEU B O 1
ATOM 3537 N N . ARG B 1 136 ? 17.547 32 -0.563 1 73.56 136 ARG B N 1
ATOM 3538 C CA . ARG B 1 136 ? 18.344 33.094 -0.046 1 73.56 136 ARG B CA 1
ATOM 3539 C C . ARG B 1 136 ? 18.188 34.344 -0.917 1 73.56 136 ARG B C 1
ATOM 3541 O O . ARG B 1 136 ? 18.031 34.25 -2.135 1 73.56 136 ARG B O 1
ATOM 3548 N N . GLY B 1 137 ? 17.922 35.438 -0.215 1 66.56 137 GLY B N 1
ATOM 3549 C CA . GLY B 1 137 ? 17.844 36.75 -0.828 1 66.56 137 GLY B CA 1
ATOM 3550 C C . GLY B 1 137 ? 16.5 37.438 -0.643 1 66.56 137 GLY B C 1
ATOM 3551 O O . GLY B 1 137 ? 15.508 36.781 -0.349 1 66.56 137 GLY B O 1
ATOM 3552 N N . GLY B 1 138 ? 16.375 38.75 -0.519 1 62.12 138 GLY B N 1
ATOM 3553 C CA . GLY B 1 138 ? 15.266 39.688 -0.61 1 62.12 138 GLY B CA 1
ATOM 3554 C C . GLY B 1 138 ? 14.477 39.812 0.68 1 62.12 138 GLY B C 1
ATOM 3555 O O . GLY B 1 138 ? 13.57 40.625 0.784 1 62.12 138 GLY B O 1
ATOM 3556 N N . GLY B 1 139 ? 14.609 38.719 1.533 1 58.84 139 GLY B N 1
ATOM 3557 C CA . GLY B 1 139 ? 13.617 38.781 2.596 1 58.84 139 GLY B CA 1
ATOM 3558 C C . GLY B 1 139 ? 13.969 39.75 3.699 1 58.84 139 GLY B C 1
ATOM 3559 O O . GLY B 1 139 ? 15.094 39.75 4.199 1 58.84 139 GLY B O 1
ATOM 3560 N N . ASP B 1 140 ? 13.43 40.906 3.58 1 58.09 140 ASP B N 1
ATOM 3561 C CA . ASP B 1 140 ? 13.578 41.812 4.691 1 58.09 140 ASP B CA 1
ATOM 3562 C C . ASP B 1 140 ? 12.609 41.5 5.824 1 58.09 140 ASP B C 1
ATOM 3564 O O . ASP B 1 140 ? 11.391 41.562 5.656 1 58.09 140 ASP B O 1
ATOM 3568 N N . GLY B 1 141 ? 12.883 40.469 6.477 1 61.31 141 GLY B N 1
ATOM 3569 C CA . GLY B 1 141 ? 12.039 40.25 7.641 1 61.31 141 GLY B CA 1
ATOM 3570 C C . GLY B 1 141 ? 11.227 41.469 8.031 1 61.31 141 GLY B C 1
ATOM 3571 O O . GLY B 1 141 ? 11.57 42.594 7.672 1 61.31 141 GLY B O 1
ATOM 3572 N N . GLU B 1 142 ? 9.93 41.469 7.949 1 63 142 GLU B N 1
ATOM 3573 C CA . GLU B 1 142 ? 9.031 42.562 8.289 1 63 142 GLU B CA 1
ATOM 3574 C C . GLU B 1 142 ? 9.336 43.125 9.672 1 63 142 GLU B C 1
ATOM 3576 O O . GLU B 1 142 ? 8.445 43.656 10.344 1 63 142 GLU B O 1
ATOM 3581 N N . GLY B 1 143 ? 10.578 42.938 10.008 1 77.06 143 GLY B N 1
ATOM 3582 C CA . GLY B 1 143 ? 10.906 43.5 11.305 1 77.06 143 GLY B CA 1
ATOM 3583 C C . GLY B 1 143 ? 10.242 42.75 12.453 1 77.06 143 GLY B C 1
ATOM 3584 O O . GLY B 1 143 ? 10.078 43.312 13.547 1 77.06 143 GLY B O 1
ATOM 3585 N N . ILE B 1 144 ? 9.758 41.625 12.297 1 86.44 144 ILE B N 1
ATOM 3586 C CA . ILE B 1 144 ? 9.078 40.812 13.312 1 86.44 144 ILE B CA 1
ATOM 3587 C C . ILE B 1 144 ? 10.094 39.969 14.07 1 86.44 144 ILE B C 1
ATOM 3589 O O . ILE B 1 144 ? 11.023 39.438 13.469 1 86.44 144 ILE B O 1
ATOM 3593 N N . THR B 1 145 ? 9.891 39.875 15.477 1 92.31 145 THR B N 1
ATOM 3594 C CA . THR B 1 145 ? 10.805 39.094 16.312 1 92.31 145 THR B CA 1
ATOM 3595 C C . THR B 1 145 ? 10.164 37.781 16.734 1 92.31 145 THR B C 1
ATOM 3597 O O . THR B 1 145 ? 8.945 37.625 16.641 1 92.31 145 THR B O 1
ATOM 3600 N N . HIS B 1 146 ? 11.016 36.875 17.156 1 95.88 146 HIS B N 1
ATOM 3601 C CA . HIS B 1 146 ? 10.523 35.625 17.703 1 95.88 146 HIS B CA 1
ATOM 3602 C C . HIS B 1 146 ? 9.586 35.875 18.875 1 95.88 146 HIS B C 1
ATOM 3604 O O . HIS B 1 146 ? 8.547 35.219 19 1 95.88 146 HIS B O 1
ATOM 3610 N N . GLU B 1 147 ? 9.992 36.75 19.719 1 95.94 147 GLU B N 1
ATOM 3611 C CA . GLU B 1 147 ? 9.211 37.031 20.922 1 95.94 147 GLU B CA 1
ATOM 3612 C C . GLU B 1 147 ? 7.816 37.562 20.578 1 95.94 147 GLU B C 1
ATOM 3614 O O . GLU B 1 147 ? 6.844 37.219 21.25 1 95.94 147 GLU B O 1
ATOM 3619 N N . GLN B 1 148 ? 7.75 38.375 19.594 1 94.81 148 GLN B N 1
ATOM 3620 C CA . GLN B 1 148 ? 6.457 38.875 19.141 1 94.81 148 GLN B CA 1
ATOM 3621 C C . GLN B 1 148 ? 5.555 37.719 18.688 1 94.81 148 GLN B C 1
ATOM 3623 O O . GLN B 1 148 ? 4.352 37.719 18.953 1 94.81 148 GLN B O 1
ATOM 3628 N N . LEU B 1 149 ? 6.129 36.812 17.984 1 96.62 149 LEU B N 1
ATOM 3629 C CA . LEU B 1 149 ? 5.363 35.656 17.516 1 96.62 149 LEU B CA 1
ATOM 3630 C C . LEU B 1 149 ? 4.891 34.781 18.688 1 96.62 149 LEU B C 1
ATOM 3632 O O . LEU B 1 149 ? 3.754 34.312 18.688 1 96.62 149 LEU B O 1
ATOM 3636 N N . TRP B 1 150 ? 5.742 34.594 19.656 1 98 150 TRP B N 1
ATOM 3637 C CA . TRP B 1 150 ? 5.375 33.812 20.844 1 98 150 TRP B CA 1
ATOM 3638 C C . TRP B 1 150 ? 4.254 34.5 21.609 1 98 150 TRP B C 1
ATOM 3640 O O . TRP B 1 150 ? 3.305 33.844 22.062 1 98 150 TRP B O 1
ATOM 3650 N N . GLU B 1 151 ? 4.395 35.781 21.766 1 97.94 151 GLU B N 1
ATOM 3651 C CA . GLU B 1 151 ? 3.367 36.531 22.469 1 97.94 151 GLU B CA 1
ATOM 3652 C C . GLU B 1 151 ? 2.021 36.438 21.75 1 97.94 151 GLU B C 1
ATOM 3654 O O . GLU B 1 151 ? 0.978 36.344 22.406 1 97.94 151 GLU B O 1
ATOM 3659 N N . ALA B 1 152 ? 2.133 36.594 20.469 1 98.06 152 ALA B N 1
ATOM 3660 C CA . ALA B 1 152 ? 0.911 36.5 19.672 1 98.06 152 ALA B CA 1
ATOM 3661 C C . ALA B 1 152 ? 0.28 35.094 19.812 1 98.06 152 ALA B C 1
ATOM 3663 O O . ALA B 1 152 ? -0.941 34.969 19.938 1 98.06 152 ALA B O 1
ATOM 3664 N N . LEU B 1 153 ? 1.086 34.062 19.766 1 98.56 153 LEU B N 1
ATOM 3665 C CA . LEU B 1 153 ? 0.59 32.688 19.906 1 98.56 153 LEU B CA 1
ATOM 3666 C C . LEU B 1 153 ? -0.03 32.469 21.281 1 98.56 153 LEU B C 1
ATOM 3668 O O . LEU B 1 153 ? -1.089 31.859 21.406 1 98.56 153 LEU B O 1
ATOM 3672 N N . GLU B 1 154 ? 0.666 32.969 22.297 1 98.62 154 GLU B N 1
ATOM 3673 C CA . GLU B 1 154 ? 0.143 32.844 23.656 1 98.62 154 GLU B CA 1
ATOM 3674 C C . GLU B 1 154 ? -1.222 33.531 23.766 1 98.62 154 GLU B C 1
ATOM 3676 O O . GLU B 1 154 ? -2.156 32.969 24.328 1 98.62 154 GLU B O 1
ATOM 3681 N N . HIS B 1 155 ? -1.3 34.75 23.25 1 98.62 155 HIS B N 1
ATOM 3682 C CA . HIS B 1 155 ? -2.555 35.5 23.25 1 98.62 155 HIS B CA 1
ATOM 3683 C C . HIS B 1 155 ? -3.66 34.719 22.547 1 98.62 155 HIS B C 1
ATOM 3685 O O . HIS B 1 155 ? -4.785 34.625 23.031 1 98.62 155 HIS B O 1
ATOM 3691 N N . PHE B 1 156 ? -3.346 34.188 21.453 1 98.75 156 PHE B N 1
ATOM 3692 C CA . PHE B 1 156 ? -4.281 33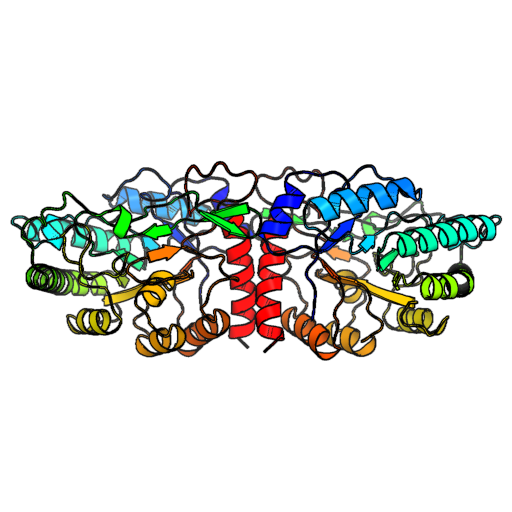.438 20.641 1 98.75 156 PHE B CA 1
ATOM 3693 C C . PHE B 1 156 ? -4.777 32.219 21.391 1 98.75 156 PHE B C 1
ATOM 3695 O O . PHE B 1 156 ? -5.988 31.984 21.5 1 98.75 156 PHE B O 1
ATOM 3702 N N . LEU B 1 157 ? -3.855 31.344 21.906 1 98.88 157 LEU B N 1
ATOM 3703 C CA . LEU B 1 157 ? -4.211 30.094 22.562 1 98.88 157 LEU B CA 1
ATOM 3704 C C . LEU B 1 157 ? -5.027 30.359 23.828 1 98.88 157 LEU B C 1
ATOM 3706 O O . LEU B 1 157 ? -5.988 29.641 24.109 1 98.88 157 LEU B O 1
ATOM 3710 N N . GLU B 1 158 ? -4.672 31.344 24.562 1 98.69 158 GLU B N 1
ATOM 3711 C CA . GLU B 1 158 ? -5.422 31.688 25.766 1 98.69 158 GLU B CA 1
ATOM 3712 C C . GLU B 1 158 ? -6.852 32.094 25.422 1 98.69 158 GLU B C 1
ATOM 3714 O O . GLU B 1 158 ? -7.773 31.828 26.203 1 98.69 158 GLU B O 1
ATOM 3719 N N . ALA B 1 159 ? -6.969 32.719 24.328 1 98.75 159 ALA B N 1
ATOM 3720 C CA . ALA B 1 159 ? -8.281 33.219 23.906 1 98.75 159 ALA B CA 1
ATOM 3721 C C . ALA B 1 159 ? -9.109 32.094 23.297 1 98.75 159 ALA B C 1
ATOM 3723 O O . ALA B 1 159 ? -10.336 32.031 23.469 1 98.75 159 ALA B O 1
ATOM 3724 N N . VAL B 1 160 ? -8.484 31.156 22.578 1 98.75 160 VAL B N 1
ATOM 3725 C CA . VAL B 1 160 ? -9.242 30.297 21.688 1 98.75 160 VAL B CA 1
ATOM 3726 C C . VAL B 1 160 ? -9.406 28.922 22.312 1 98.75 160 VAL B C 1
ATOM 3728 O O . VAL B 1 160 ? -10.383 28.219 22.031 1 98.75 160 VAL B O 1
ATOM 3731 N N . VAL B 1 161 ? -8.484 28.406 23.141 1 98.88 161 VAL B N 1
ATOM 3732 C CA . VAL B 1 161 ? -8.516 27.031 23.625 1 98.88 161 VAL B CA 1
ATOM 3733 C C . VAL B 1 161 ? -9.758 26.828 24.484 1 98.88 161 VAL B C 1
ATOM 3735 O O . VAL B 1 161 ? -10.414 25.781 24.391 1 98.88 161 VAL B O 1
ATOM 3738 N N . PRO B 1 162 ? -10.133 27.797 25.375 1 98.81 162 PRO B N 1
ATOM 3739 C CA . PRO B 1 162 ? -11.383 27.609 26.109 1 98.81 162 PRO B CA 1
ATOM 3740 C C . PRO B 1 162 ? -12.586 27.406 25.188 1 98.81 162 PRO B C 1
ATOM 3742 O O . PRO B 1 162 ? -13.492 26.625 25.516 1 98.81 162 PRO B O 1
ATOM 3745 N N . VAL B 1 163 ? -12.656 28.125 24.109 1 98.88 163 VAL B N 1
ATOM 3746 C CA . VAL B 1 163 ? -13.727 27.969 23.141 1 98.88 163 VAL B CA 1
ATOM 3747 C C . VAL B 1 163 ? -13.648 26.594 22.484 1 98.88 163 VAL B C 1
ATOM 3749 O O . VAL B 1 163 ? -14.672 25.953 22.234 1 98.88 163 VAL B O 1
ATOM 3752 N N . ALA B 1 164 ? -12.43 26.156 22.141 1 98.88 164 ALA B N 1
ATOM 3753 C CA . ALA B 1 164 ? -12.211 24.828 21.594 1 98.88 164 ALA B CA 1
ATOM 3754 C C . ALA B 1 164 ? -12.734 23.75 22.547 1 98.88 164 ALA B C 1
ATOM 3756 O O . ALA B 1 164 ? -13.383 22.797 22.109 1 98.88 164 ALA B O 1
ATOM 3757 N N . GLU B 1 165 ? -12.477 23.906 23.844 1 98.75 165 GLU B N 1
ATOM 3758 C CA . GLU B 1 165 ? -12.977 23 24.859 1 98.75 165 GLU B CA 1
ATOM 3759 C C . GLU B 1 165 ? -14.5 22.953 24.859 1 98.75 165 GLU B C 1
ATOM 3761 O O . GLU B 1 165 ? -15.094 21.875 24.859 1 98.75 165 GLU B O 1
ATOM 3766 N N . GLU B 1 166 ? -15.008 24.109 24.875 1 98.56 166 GLU B N 1
ATOM 3767 C CA . GLU B 1 166 ? -16.469 24.219 24.922 1 98.56 166 GLU B CA 1
ATOM 3768 C C . GLU B 1 166 ? -17.094 23.578 23.688 1 98.56 166 GLU B C 1
ATOM 3770 O O . GLU B 1 166 ? -18.125 22.922 23.781 1 98.56 166 GLU B O 1
ATOM 3775 N N . ALA B 1 167 ? -16.5 23.797 22.531 1 98.69 167 ALA B N 1
ATOM 3776 C CA . ALA B 1 167 ? -17.031 23.328 21.25 1 98.69 167 ALA B CA 1
ATOM 3777 C C . ALA B 1 167 ? -16.719 21.844 21.047 1 98.69 167 ALA B C 1
ATOM 3779 O O . ALA B 1 167 ? -17.328 21.203 20.172 1 98.69 167 ALA B O 1
ATOM 3780 N N . GLY B 1 168 ? -15.773 21.312 21.797 1 98.69 168 GLY B N 1
ATOM 3781 C CA . GLY B 1 168 ? -15.336 19.938 21.594 1 98.69 168 GLY B CA 1
ATOM 3782 C C . GLY B 1 168 ? -14.5 19.75 20.328 1 98.69 168 GLY B C 1
ATOM 3783 O O . GLY B 1 168 ? -14.664 18.766 19.609 1 98.69 168 GLY B O 1
ATOM 3784 N N . VAL B 1 169 ? -13.711 20.703 19.984 1 98.88 169 VAL B N 1
ATOM 3785 C CA . VAL B 1 169 ? -12.867 20.656 18.797 1 98.88 169 VAL B CA 1
ATOM 3786 C C . VAL B 1 169 ? -11.398 20.703 19.203 1 98.88 169 VAL B C 1
ATOM 3788 O O . VAL B 1 169 ? -10.922 21.719 19.734 1 98.88 169 VAL B O 1
ATOM 3791 N N . LYS B 1 170 ? -10.672 19.641 18.953 1 98.88 170 LYS B N 1
ATOM 3792 C CA . LYS B 1 170 ? -9.25 19.609 19.266 1 98.88 170 LYS B CA 1
ATOM 3793 C C . LYS B 1 170 ? -8.438 20.406 18.25 1 98.88 170 LYS B C 1
ATOM 3795 O O . LYS B 1 170 ? -8.688 20.328 17.047 1 98.88 170 LYS B O 1
ATOM 3800 N N . LEU B 1 171 ? -7.547 21.188 18.766 1 98.88 171 LEU B N 1
ATOM 3801 C CA . LEU B 1 171 ? -6.617 21.922 17.922 1 98.88 171 LEU B CA 1
ATOM 3802 C C . LEU B 1 171 ? -5.301 21.172 17.766 1 98.88 171 LEU B C 1
ATOM 3804 O O . LEU B 1 171 ? -4.809 20.578 18.734 1 98.88 171 LEU B O 1
ATOM 3808 N N . GLY B 1 172 ? -4.762 21.078 16.609 1 98.81 172 GLY B N 1
ATOM 3809 C CA . GLY B 1 172 ? -3.438 20.547 16.328 1 98.81 172 GLY B CA 1
ATOM 3810 C C . GLY B 1 172 ? -2.527 21.547 15.633 1 98.81 172 GLY B C 1
ATOM 3811 O O . GLY B 1 172 ? -2.76 21.891 14.477 1 98.81 172 GLY B O 1
ATOM 3812 N N . LEU B 1 173 ? -1.524 22 16.312 1 98.81 173 LEU B N 1
ATOM 3813 C CA . LEU B 1 173 ? -0.575 22.953 15.742 1 98.81 173 LEU B CA 1
ATOM 3814 C C . LEU B 1 173 ? 0.469 22.234 14.898 1 98.81 173 LEU B C 1
ATOM 3816 O O . LEU B 1 173 ? 1.203 21.375 15.406 1 98.81 173 LEU B O 1
ATOM 3820 N N . HIS B 1 174 ? 0.49 22.484 13.648 1 98.44 174 HIS B N 1
ATOM 3821 C CA . HIS B 1 174 ? 1.51 21.953 12.75 1 98.44 174 HIS B CA 1
ATOM 3822 C C . HIS B 1 174 ? 2.846 22.656 12.953 1 98.44 174 HIS B C 1
ATOM 3824 O O . HIS B 1 174 ? 2.885 23.875 13.133 1 98.44 174 HIS B O 1
ATOM 3830 N N . PRO B 1 175 ? 3.934 21.969 12.898 1 97.94 175 PRO B N 1
ATOM 3831 C CA . PRO B 1 175 ? 5.234 22.625 13.008 1 97.94 175 PRO B CA 1
ATOM 3832 C C . PRO B 1 175 ? 5.527 23.562 11.836 1 97.94 175 PRO B C 1
ATOM 3834 O O . PRO B 1 175 ? 4.898 23.438 10.781 1 97.94 175 PRO B O 1
ATOM 3837 N N . ASP B 1 176 ? 6.465 24.453 12.125 1 96.94 176 ASP B N 1
ATOM 3838 C CA . ASP B 1 176 ? 6.969 25.25 11.016 1 96.94 176 ASP B CA 1
ATOM 3839 C C . ASP B 1 176 ? 7.656 24.375 9.977 1 96.94 176 ASP B C 1
ATOM 3841 O O . ASP B 1 176 ? 8.391 23.453 10.328 1 96.94 176 ASP B O 1
ATOM 3845 N N . ASP B 1 177 ? 7.391 24.594 8.766 1 96.06 177 ASP B N 1
ATOM 3846 C CA . ASP B 1 177 ? 7.902 23.812 7.641 1 96.06 177 ASP B CA 1
ATOM 3847 C C . ASP B 1 177 ? 8.555 24.719 6.594 1 96.06 177 ASP B C 1
ATOM 3849 O O . ASP B 1 177 ? 7.867 25.312 5.766 1 96.06 177 ASP B O 1
ATOM 3853 N N . PRO B 1 178 ? 9.875 24.797 6.605 1 96.25 178 PRO B N 1
ATOM 3854 C CA . PRO B 1 178 ? 10.836 24 7.379 1 96.25 178 PRO B CA 1
ATOM 3855 C C . PRO B 1 178 ? 10.961 24.484 8.82 1 96.25 178 PRO B C 1
ATOM 3857 O O . PRO B 1 178 ? 10.617 25.625 9.133 1 96.25 178 PRO B O 1
ATOM 3860 N N . PRO B 1 179 ? 11.438 23.547 9.609 1 97.31 179 PRO B N 1
ATOM 3861 C CA . PRO B 1 179 ? 11.602 23.906 11.016 1 97.31 179 PRO B CA 1
ATOM 3862 C C . PRO B 1 179 ? 12.906 24.656 11.289 1 97.31 179 PRO B C 1
ATOM 3864 O O . PRO B 1 179 ? 13.742 24.188 12.062 1 97.31 179 PRO B O 1
ATOM 3867 N N . ARG B 1 180 ? 12.969 25.844 10.719 1 94.56 180 ARG B N 1
ATOM 3868 C CA . ARG B 1 180 ? 14.125 26.734 10.867 1 94.56 180 ARG B CA 1
ATOM 3869 C C . ARG B 1 180 ? 13.797 27.922 11.766 1 94.56 180 ARG B C 1
ATOM 3871 O O . ARG B 1 180 ? 12.625 28.188 12.055 1 94.56 180 ARG B O 1
ATOM 3878 N N . GLU B 1 181 ? 14.93 28.578 12.141 1 93.12 181 GLU B N 1
ATOM 3879 C CA . GLU B 1 181 ? 14.75 29.75 12.984 1 93.12 181 GLU B CA 1
ATOM 3880 C C . GLU B 1 181 ? 14.055 30.875 12.219 1 93.12 181 GLU B C 1
ATOM 3882 O O . GLU B 1 181 ? 13.367 31.703 12.812 1 93.12 181 GLU B O 1
ATOM 3887 N N . SER B 1 182 ? 14.305 30.906 10.969 1 91.88 182 SER B N 1
ATOM 3888 C CA . SER B 1 182 ? 13.656 31.875 10.102 1 91.88 182 SER B CA 1
ATOM 3889 C C . SER B 1 182 ? 13.656 31.406 8.648 1 91.88 182 SER B C 1
ATOM 3891 O O . SER B 1 182 ? 14.469 30.562 8.266 1 91.88 182 SER B O 1
ATOM 3893 N N . VAL B 1 183 ? 12.727 31.875 7.902 1 90.25 183 VAL B N 1
ATOM 3894 C CA . VAL B 1 183 ? 12.664 31.703 6.457 1 90.25 183 VAL B CA 1
ATOM 3895 C C . VAL B 1 183 ? 12.547 33.062 5.77 1 90.25 183 VAL B C 1
ATOM 3897 O O . VAL B 1 183 ? 11.594 33.812 6.012 1 90.25 183 VAL B O 1
ATOM 3900 N N . ARG B 1 184 ? 13.5 33.406 4.98 1 88.06 184 ARG B N 1
ATOM 3901 C CA . ARG B 1 184 ? 13.586 34.688 4.305 1 88.06 184 ARG B CA 1
ATOM 3902 C C . ARG B 1 184 ? 13.445 35.844 5.297 1 88.06 184 ARG B C 1
ATOM 3904 O O . ARG B 1 184 ? 12.703 36.781 5.055 1 88.06 184 ARG B O 1
ATOM 3911 N N . GLY B 1 185 ? 13.992 35.656 6.391 1 85 185 GLY B N 1
ATOM 3912 C CA . GLY B 1 185 ? 14.055 36.719 7.379 1 85 185 GLY B CA 1
ATOM 3913 C C . GLY B 1 185 ? 12.875 36.719 8.336 1 85 185 GLY B C 1
ATOM 3914 O O . GLY B 1 185 ? 12.914 37.375 9.375 1 85 185 GLY B O 1
ATOM 3915 N N . THR B 1 186 ? 11.859 36.031 8.062 1 88.38 186 THR B N 1
ATOM 3916 C CA . THR B 1 186 ? 10.703 35.938 8.953 1 88.38 186 THR B CA 1
ATOM 3917 C C . THR B 1 186 ? 10.914 34.844 10 1 88.38 186 THR B C 1
ATOM 3919 O O . THR B 1 186 ? 11.156 33.688 9.656 1 88.38 186 THR B O 1
ATOM 3922 N N . PRO B 1 187 ? 10.805 35.219 11.219 1 93.06 187 PRO B N 1
ATOM 3923 C CA . PRO B 1 187 ? 11.07 34.25 12.281 1 93.06 187 PRO B CA 1
ATOM 3924 C C . PRO B 1 187 ? 10.07 33.094 12.289 1 93.06 187 PRO B C 1
ATOM 3926 O O . PRO B 1 187 ? 8.922 33.281 11.883 1 93.06 187 PRO B O 1
ATOM 3929 N N . ARG B 1 188 ? 10.516 31.938 12.734 1 95.06 188 ARG B N 1
ATOM 3930 C CA . ARG B 1 188 ? 9.719 30.75 13.031 1 95.06 188 ARG B CA 1
ATOM 3931 C C . ARG B 1 188 ? 9.875 30.344 14.484 1 95.06 188 ARG B C 1
ATOM 3933 O O . ARG B 1 188 ? 10.953 30.469 15.062 1 95.06 188 ARG B O 1
ATOM 3940 N N . ILE B 1 189 ? 8.844 29.828 15.078 1 97 189 ILE B N 1
ATOM 3941 C CA . ILE B 1 189 ? 8.953 29.625 16.516 1 97 189 ILE B CA 1
ATOM 3942 C C . ILE B 1 189 ? 8.625 28.172 16.859 1 97 189 ILE B C 1
ATOM 3944 O O . ILE B 1 189 ? 9.07 27.641 17.875 1 97 189 ILE B O 1
ATOM 3948 N N . VAL B 1 190 ? 7.867 27.422 16.047 1 98 190 VAL B N 1
ATOM 3949 C CA . VAL B 1 190 ? 7.516 26.031 16.328 1 98 190 VAL B CA 1
ATOM 3950 C C . VAL B 1 190 ? 8.438 25.109 15.539 1 98 190 VAL B C 1
ATOM 3952 O O . VAL B 1 190 ? 8.008 24.469 14.578 1 98 190 VAL B O 1
ATOM 3955 N N . THR B 1 191 ? 9.711 24.984 15.992 1 97.75 191 THR B N 1
ATOM 3956 C CA . THR B 1 191 ? 10.766 24.406 15.156 1 97.75 191 THR B CA 1
ATOM 3957 C C . THR B 1 191 ? 11.484 23.281 15.875 1 97.75 191 THR B C 1
ATOM 3959 O O . THR B 1 191 ? 12.5 22.781 15.391 1 97.75 191 THR B O 1
ATOM 3962 N N . SER B 1 192 ? 11 22.953 17.078 1 98 192 SER B N 1
ATOM 3963 C CA . SER B 1 192 ? 11.68 21.922 17.859 1 98 192 SER B CA 1
ATOM 3964 C C . SER B 1 192 ? 10.711 21.266 18.844 1 98 192 SER B C 1
ATOM 3966 O O . SER B 1 192 ? 9.609 21.766 19.078 1 98 192 SER B O 1
ATOM 3968 N N . VAL B 1 193 ? 11.141 20.125 19.406 1 98.25 193 VAL B N 1
ATOM 3969 C CA . VAL B 1 193 ? 10.375 19.406 20.422 1 98.25 193 VAL B CA 1
ATOM 3970 C C . VAL B 1 193 ? 10.164 20.312 21.625 1 98.25 193 VAL B C 1
ATOM 3972 O O . VAL B 1 193 ? 9.062 20.375 22.188 1 98.25 193 VAL B O 1
ATOM 3975 N N . ASP B 1 194 ? 11.172 21.047 22.016 1 97.94 194 ASP B N 1
ATOM 3976 C CA . ASP B 1 194 ? 11.078 21.938 23.172 1 97.94 194 ASP B CA 1
ATOM 3977 C C . ASP B 1 194 ? 10.086 23.062 22.891 1 97.94 194 ASP B C 1
ATOM 3979 O O . ASP B 1 194 ? 9.406 23.531 23.812 1 97.94 194 ASP B O 1
ATOM 3983 N N . ALA B 1 195 ? 10.117 23.578 21.688 1 98.31 195 ALA B N 1
ATOM 3984 C CA . ALA B 1 195 ? 9.141 24.609 21.328 1 98.31 195 ALA B CA 1
ATOM 3985 C C . ALA B 1 195 ? 7.715 24.125 21.547 1 98.31 195 ALA B C 1
ATOM 3987 O O . ALA B 1 195 ? 6.852 24.875 21.984 1 98.31 195 ALA B O 1
ATOM 3988 N N . TYR B 1 196 ? 7.461 22.859 21.234 1 98.44 196 TYR B N 1
ATOM 3989 C CA . TYR B 1 196 ? 6.133 22.281 21.422 1 98.44 196 TYR B CA 1
ATOM 3990 C C . TYR B 1 196 ? 5.793 22.203 22.906 1 98.44 196 TYR B C 1
ATOM 3992 O O . TYR B 1 196 ? 4.641 22.406 23.297 1 98.44 196 TYR B O 1
ATOM 4000 N N . ASP B 1 197 ? 6.781 21.875 23.734 1 98.25 197 ASP B N 1
ATOM 4001 C CA . ASP B 1 197 ? 6.531 21.906 25.172 1 98.25 197 ASP B CA 1
ATOM 4002 C C . ASP B 1 197 ? 6.055 23.281 25.625 1 98.25 197 ASP B C 1
ATOM 4004 O O . ASP B 1 197 ? 5.121 23.391 26.422 1 98.25 197 ASP B O 1
ATOM 4008 N N . ARG B 1 198 ? 6.738 24.266 25.125 1 98.38 198 ARG B N 1
ATOM 4009 C CA . ARG B 1 198 ? 6.344 25.625 25.453 1 98.38 198 ARG B CA 1
ATOM 4010 C C . ARG B 1 198 ? 4.918 25.906 25 1 98.38 198 ARG B C 1
ATOM 4012 O O . ARG B 1 198 ? 4.141 26.531 25.719 1 98.38 198 ARG B O 1
ATOM 4019 N N . VAL B 1 199 ? 4.57 25.484 23.781 1 98.75 199 VAL B N 1
ATOM 4020 C CA . VAL B 1 199 ? 3.232 25.672 23.234 1 98.75 199 VAL B CA 1
ATOM 4021 C C . VAL B 1 199 ? 2.201 25.031 24.156 1 98.75 199 VAL B C 1
ATOM 4023 O O . VAL B 1 199 ? 1.196 25.641 24.5 1 98.75 199 VAL B O 1
ATOM 4026 N N . LEU B 1 200 ? 2.428 23.781 24.531 1 98.69 200 LEU B N 1
ATOM 4027 C CA . LEU B 1 200 ? 1.48 23 25.328 1 98.69 200 LEU B CA 1
ATOM 4028 C C . LEU B 1 200 ? 1.339 23.594 26.734 1 98.69 200 LEU B C 1
ATOM 4030 O O . LEU B 1 200 ? 0.276 23.484 27.344 1 98.69 200 LEU B O 1
ATOM 4034 N N . ASP B 1 201 ? 2.367 24.266 27.188 1 98 201 ASP B N 1
ATOM 4035 C CA . ASP B 1 201 ? 2.371 24.859 28.531 1 98 201 ASP B CA 1
ATOM 4036 C C . ASP B 1 201 ? 1.564 26.156 28.547 1 98 201 ASP B C 1
ATOM 4038 O O . ASP B 1 201 ? 1.166 26.625 29.625 1 98 201 ASP B O 1
ATOM 4042 N N . ILE B 1 202 ? 1.42 26.797 27.438 1 98.31 202 ILE B N 1
ATOM 4043 C CA . ILE B 1 202 ? 0.661 28.047 27.391 1 98.31 202 ILE B CA 1
ATOM 4044 C C . ILE B 1 202 ? -0.746 27.812 27.938 1 98.31 202 ILE B C 1
ATOM 4046 O O . ILE B 1 202 ? -1.277 28.656 28.656 1 98.31 202 ILE B O 1
ATOM 4050 N N . TYR B 1 203 ? -1.294 26.734 27.516 1 98.31 203 TYR B N 1
ATOM 4051 C CA . TYR B 1 203 ? -2.611 26.328 28 1 98.31 203 TYR B CA 1
ATOM 4052 C C . TYR B 1 203 ? -2.717 24.812 28.109 1 98.31 203 TYR B C 1
ATOM 4054 O O . TYR B 1 203 ? -2.822 24.125 27.094 1 98.31 203 TYR B O 1
ATOM 4062 N N . ASP B 1 204 ? -2.715 24.297 29.344 1 97.88 204 ASP B N 1
ATOM 4063 C CA . ASP B 1 204 ? -2.713 22.859 29.578 1 97.88 204 ASP B CA 1
ATOM 4064 C C . ASP B 1 204 ? -4.102 22.266 29.344 1 97.88 204 ASP B C 1
ATOM 4066 O O . ASP B 1 204 ? -4.977 22.359 30.203 1 97.88 204 ASP B O 1
ATOM 4070 N N . SER B 1 205 ? -4.297 21.75 28.219 1 98.31 205 SER B N 1
ATOM 4071 C CA . SER B 1 205 ? -5.562 21.156 27.797 1 98.31 205 SER B CA 1
ATOM 4072 C C . SER B 1 205 ? -5.359 20.188 26.641 1 98.31 205 SER B C 1
ATOM 4074 O O . SER B 1 205 ? -4.543 20.453 25.75 1 98.31 205 SER B O 1
ATOM 4076 N N . GLU B 1 206 ? -6.117 19.094 26.562 1 97.31 206 GLU B N 1
ATOM 4077 C CA . GLU B 1 206 ? -6.059 18.172 25.438 1 97.31 206 GLU B CA 1
ATOM 4078 C C . GLU B 1 206 ? -6.543 18.828 24.156 1 97.31 206 GLU B C 1
ATOM 4080 O O . GLU B 1 206 ? -6.312 18.312 23.062 1 97.31 206 GLU B O 1
ATOM 4085 N N . TYR B 1 207 ? -7.242 19.938 24.266 1 98.69 207 TYR B N 1
ATOM 4086 C CA . TYR B 1 207 ? -7.742 20.672 23.109 1 98.69 207 TYR B CA 1
ATOM 4087 C C . TYR B 1 207 ? -6.684 21.625 22.562 1 98.69 207 TYR B C 1
ATOM 4089 O O . TYR B 1 207 ? -6.875 22.234 21.5 1 98.69 207 TYR B O 1
ATOM 4097 N N . ASN B 1 208 ? -5.652 21.828 23.281 1 98.81 208 ASN B N 1
ATOM 4098 C CA . ASN B 1 208 ? -4.391 22.391 22.812 1 98.81 208 ASN B CA 1
ATOM 4099 C C . ASN B 1 208 ? -3.352 21.312 22.547 1 98.81 208 ASN B C 1
ATOM 4101 O O . ASN B 1 208 ? -2.623 20.906 23.453 1 98.81 208 ASN B O 1
ATOM 4105 N N . GLY B 1 209 ? -3.307 20.859 21.266 1 98.69 209 GLY B N 1
ATOM 4106 C CA . GLY B 1 209 ? -2.438 19.734 20.953 1 98.69 209 GLY B CA 1
ATOM 4107 C C . GLY B 1 209 ? -1.576 19.969 19.734 1 98.69 209 GLY B C 1
ATOM 4108 O O . GLY B 1 209 ? -1.416 21.094 19.281 1 98.69 209 GLY B O 1
ATOM 4109 N N . ILE B 1 210 ? -1.039 18.828 19.297 1 98.25 210 ILE B N 1
ATOM 4110 C CA . ILE B 1 210 ? 0.005 18.828 18.266 1 98.25 210 ILE B CA 1
ATOM 4111 C C . ILE B 1 210 ? -0.488 18.109 17.016 1 98.25 210 ILE B C 1
ATOM 4113 O O . ILE B 1 210 ? -1.146 17.078 17.125 1 98.25 210 ILE B O 1
ATOM 4117 N N . THR B 1 211 ? -0.306 18.734 15.859 1 98.69 211 THR B N 1
ATOM 4118 C CA . THR B 1 211 ? -0.212 17.922 14.648 1 98.69 211 THR B CA 1
ATOM 4119 C C . THR B 1 211 ? 1.2 17.375 14.477 1 98.69 211 THR B C 1
ATOM 4121 O O . THR B 1 211 ? 2.121 18.109 14.117 1 98.69 211 THR B O 1
ATOM 4124 N N . PHE B 1 212 ? 1.331 16.172 14.758 1 98.81 212 PHE B N 1
ATOM 4125 C CA . PHE B 1 212 ? 2.648 15.547 14.695 1 98.81 212 PHE B CA 1
ATOM 4126 C C . PHE B 1 212 ? 3.033 15.227 13.258 1 98.81 212 PHE B C 1
ATOM 4128 O O . PHE B 1 212 ? 2.816 14.102 12.789 1 98.81 212 PHE B O 1
ATOM 4135 N N . CYS B 1 213 ? 3.65 16.188 12.656 1 98.5 213 CYS B N 1
ATOM 4136 C CA . CYS B 1 213 ? 4.184 15.969 11.32 1 98.5 213 CYS B CA 1
ATOM 4137 C C . CYS B 1 213 ? 5.555 15.305 11.375 1 98.5 213 CYS B C 1
ATOM 4139 O O . CYS B 1 213 ? 6.574 15.984 11.492 1 98.5 213 CYS B O 1
ATOM 4141 N N . GLN B 1 214 ? 5.609 14.102 11.141 1 98.56 214 GLN B N 1
ATOM 4142 C CA . GLN B 1 214 ? 6.805 13.289 11.336 1 98.56 214 GLN B CA 1
ATOM 4143 C C . GLN B 1 214 ? 7.973 13.812 10.508 1 98.56 214 GLN B C 1
ATOM 4145 O O . GLN B 1 214 ? 9.117 13.82 10.969 1 98.56 214 GLN B O 1
ATOM 4150 N N . GLY B 1 215 ? 7.688 14.156 9.273 1 97.69 215 GLY B N 1
ATOM 4151 C CA . GLY B 1 215 ? 8.75 14.656 8.422 1 97.69 215 GLY B CA 1
ATOM 4152 C C . GLY B 1 215 ? 9.422 15.898 8.984 1 97.69 215 GLY B C 1
ATOM 4153 O O . GLY B 1 215 ? 10.656 16.016 8.953 1 97.69 215 GLY B O 1
ATOM 4154 N N . ASN B 1 216 ? 8.609 16.812 9.492 1 97.62 216 ASN B N 1
ATOM 4155 C CA . ASN B 1 216 ? 9.172 18.031 10.047 1 97.62 216 ASN B CA 1
ATOM 4156 C C . ASN B 1 216 ? 9.898 17.766 11.367 1 97.62 216 ASN B C 1
ATOM 4158 O O . ASN B 1 216 ? 10.914 18.391 11.664 1 97.62 216 ASN B O 1
ATOM 4162 N N . PHE B 1 217 ? 9.266 16.906 12.172 1 98.56 217 PHE B N 1
ATOM 4163 C CA . PHE B 1 217 ? 9.953 16.5 13.398 1 98.56 217 PHE B CA 1
ATOM 4164 C C . PHE B 1 217 ? 11.297 15.859 13.078 1 98.56 217 PHE B C 1
ATOM 4166 O O . PHE B 1 217 ? 12.281 16.109 13.773 1 98.56 217 PHE B O 1
ATOM 4173 N N . ALA B 1 218 ? 11.367 15.031 12.039 1 98.19 218 ALA B N 1
ATOM 4174 C CA . ALA B 1 218 ? 12.641 14.445 11.609 1 98.19 218 ALA B CA 1
ATOM 4175 C C . ALA B 1 218 ? 13.617 15.531 11.172 1 98.19 218 ALA B C 1
ATOM 4177 O O . ALA B 1 218 ? 14.797 15.492 11.523 1 98.19 218 ALA B O 1
ATOM 4178 N N . ALA B 1 219 ? 13.133 16.469 10.414 1 97.62 219 ALA B N 1
ATOM 4179 C CA . ALA B 1 219 ? 13.977 17.547 9.898 1 97.62 219 ALA B CA 1
ATOM 4180 C C . ALA B 1 219 ? 14.555 18.375 11.031 1 97.62 219 ALA B C 1
ATOM 4182 O O . ALA B 1 219 ? 15.633 18.969 10.891 1 97.62 219 ALA B O 1
ATOM 4183 N N . MET B 1 220 ? 13.883 18.469 12.156 1 96.56 220 MET B N 1
ATOM 4184 C CA . MET B 1 220 ? 14.422 19.25 13.273 1 96.56 220 MET B CA 1
ATOM 4185 C C . MET B 1 220 ? 15.336 18.391 14.133 1 96.56 220 MET B C 1
ATOM 4187 O O . MET B 1 220 ? 15.906 18.875 15.117 1 96.56 220 MET B O 1
ATOM 4191 N N . GLY B 1 221 ? 15.531 17.078 13.766 1 97.06 221 GLY B N 1
ATOM 4192 C CA . GLY B 1 221 ? 16.5 16.203 14.414 1 97.06 221 GLY B CA 1
ATOM 4193 C C . GLY B 1 221 ? 15.898 15.398 15.555 1 97.06 221 GLY B C 1
ATOM 4194 O O . GLY B 1 221 ? 16.625 14.812 16.359 1 97.06 221 GLY B O 1
ATOM 4195 N N . ALA B 1 222 ? 14.625 15.297 15.594 1 98.06 222 ALA B N 1
ATOM 4196 C CA . ALA B 1 222 ? 13.969 14.602 16.703 1 98.06 222 ALA B CA 1
ATOM 4197 C C . ALA B 1 222 ? 14.047 13.086 16.516 1 98.06 222 ALA B C 1
ATOM 4199 O O . ALA B 1 222 ? 14.016 12.586 15.391 1 98.06 222 ALA B O 1
ATOM 4200 N N . ASP B 1 223 ? 14.25 12.406 17.625 1 98.19 223 ASP B N 1
ATOM 4201 C CA . ASP B 1 223 ? 13.93 10.984 17.656 1 98.19 223 ASP B CA 1
ATOM 4202 C C . ASP B 1 223 ? 12.422 10.758 17.625 1 98.19 223 ASP B C 1
ATOM 4204 O O . ASP B 1 223 ? 11.734 10.984 18.609 1 98.19 223 ASP B O 1
ATOM 4208 N N . ILE B 1 224 ? 11.945 10.219 16.547 1 98.69 224 ILE B N 1
ATOM 4209 C CA . ILE B 1 224 ? 10.516 10.242 16.266 1 98.69 224 ILE B CA 1
ATOM 4210 C C . ILE B 1 224 ? 9.766 9.398 17.281 1 98.69 224 ILE B C 1
ATOM 4212 O O . ILE B 1 224 ? 8.844 9.883 17.953 1 98.69 224 ILE B O 1
ATOM 4216 N N . PRO B 1 225 ? 10.117 8.094 17.531 1 98.69 225 PRO B N 1
ATOM 4217 C CA . PRO B 1 225 ? 9.383 7.324 18.531 1 98.69 225 PRO B CA 1
ATOM 4218 C C . PRO B 1 225 ? 9.445 7.957 19.922 1 98.69 225 PRO B C 1
ATOM 4220 O O . PRO B 1 225 ? 8.445 7.977 20.641 1 98.69 225 PRO B O 1
ATOM 4223 N N . ALA B 1 226 ? 10.57 8.5 20.281 1 98.62 226 ALA B N 1
ATOM 4224 C CA . ALA B 1 226 ? 10.711 9.133 21.594 1 98.62 226 ALA B CA 1
ATOM 4225 C C . ALA B 1 226 ? 9.828 10.367 21.703 1 98.62 226 ALA B C 1
ATOM 4227 O O . ALA B 1 226 ? 9.211 10.617 22.734 1 98.62 226 ALA B O 1
ATOM 4228 N N . ALA B 1 227 ? 9.781 11.172 20.609 1 98.75 227 ALA B N 1
ATOM 4229 C CA . ALA B 1 227 ? 8.945 12.367 20.609 1 98.75 227 ALA B CA 1
ATOM 4230 C C . ALA B 1 227 ? 7.465 12 20.719 1 98.75 227 ALA B C 1
ATOM 4232 O O . ALA B 1 227 ? 6.711 12.68 21.422 1 98.75 227 ALA B O 1
ATOM 4233 N N . ILE B 1 228 ? 7.051 10.938 20.047 1 98.69 228 ILE B N 1
ATOM 4234 C CA . ILE B 1 228 ? 5.676 10.461 20.125 1 98.69 228 ILE B CA 1
ATOM 4235 C C . ILE B 1 228 ? 5.336 10.109 21.578 1 98.69 228 ILE B C 1
ATOM 4237 O O . ILE B 1 228 ? 4.289 10.516 22.094 1 98.69 228 ILE B O 1
ATOM 4241 N N . ARG B 1 229 ? 6.223 9.43 22.25 1 98.44 229 ARG B N 1
ATOM 4242 C CA . ARG B 1 229 ? 6 9.023 23.625 1 98.44 229 ARG B CA 1
ATOM 4243 C C . ARG B 1 229 ? 5.98 10.234 24.547 1 98.44 229 ARG B C 1
ATOM 4245 O O . ARG B 1 229 ? 5.223 10.266 25.531 1 98.44 229 ARG B O 1
ATOM 4252 N N . ARG B 1 230 ? 6.789 11.156 24.219 1 98.12 230 ARG B N 1
ATOM 4253 C CA . ARG B 1 230 ? 6.883 12.359 25.031 1 98.12 230 ARG B CA 1
ATOM 4254 C C . ARG B 1 230 ? 5.57 13.141 25.016 1 98.12 230 ARG B C 1
ATOM 4256 O O . ARG B 1 230 ? 5.09 13.586 26.062 1 98.12 230 ARG B O 1
ATOM 4263 N N . PHE B 1 231 ? 4.98 13.32 23.844 1 98.38 231 PHE B N 1
ATOM 4264 C CA . PHE B 1 231 ? 3.799 14.164 23.719 1 98.38 231 PHE B CA 1
ATOM 4265 C C . PHE B 1 231 ? 2.533 13.383 24.047 1 98.38 231 PHE B C 1
ATOM 4267 O O . PHE B 1 231 ? 1.564 13.945 24.562 1 98.38 231 PHE B O 1
ATOM 4274 N N . GLY B 1 232 ? 2.525 12.078 23.688 1 96.62 232 GLY B N 1
ATOM 4275 C CA . GLY B 1 232 ? 1.481 11.156 24.094 1 96.62 232 GLY B CA 1
ATOM 4276 C C . GLY B 1 232 ? 0.086 11.633 23.75 1 96.62 232 GLY B C 1
ATOM 4277 O O . GLY B 1 232 ? -0.225 11.828 22.562 1 96.62 232 GLY B O 1
ATOM 4278 N N . ASP B 1 233 ? -0.681 11.961 24.734 1 96.38 233 ASP B N 1
ATOM 4279 C CA . ASP B 1 233 ? -2.102 12.25 24.562 1 96.38 233 ASP B CA 1
ATOM 4280 C C . ASP B 1 233 ? -2.312 13.664 24.031 1 96.38 233 ASP B C 1
ATOM 4282 O O . ASP B 1 233 ? -3.447 14.078 23.781 1 96.38 233 ASP B O 1
ATOM 4286 N N . ARG B 1 234 ? -1.216 14.375 23.766 1 98.31 234 ARG B N 1
ATOM 4287 C CA . ARG B 1 234 ? -1.334 15.727 23.234 1 98.31 234 ARG B CA 1
ATOM 4288 C C . ARG B 1 234 ? -1.229 15.727 21.719 1 98.31 234 ARG B C 1
ATOM 4290 O O . ARG B 1 234 ? -1.355 16.781 21.078 1 98.31 234 ARG B O 1
ATOM 4297 N N . ILE B 1 235 ? -1.027 14.578 21.141 1 98.75 235 ILE B N 1
ATOM 4298 C CA . ILE B 1 235 ? -1.06 14.469 19.672 1 98.75 235 ILE B CA 1
ATOM 4299 C C . ILE B 1 235 ? -2.506 14.336 19.203 1 98.75 235 ILE B C 1
ATOM 4301 O O . ILE B 1 235 ? -3.189 13.367 19.531 1 98.75 235 ILE B O 1
ATOM 4305 N N . ASN B 1 236 ? -2.941 15.312 18.438 1 98.69 236 ASN B N 1
ATOM 4306 C CA . ASN B 1 236 ? -4.332 15.336 18 1 98.69 236 ASN B CA 1
ATOM 4307 C C . ASN B 1 236 ? -4.465 14.922 16.547 1 98.69 236 ASN B C 1
ATOM 4309 O O . ASN B 1 236 ? -5.559 14.578 16.078 1 98.69 236 ASN B O 1
ATOM 4313 N N . PHE B 1 237 ? -3.449 14.953 15.805 1 98.81 237 PHE B N 1
ATOM 4314 C CA . PHE B 1 237 ? -3.422 14.648 14.383 1 98.81 237 PHE B CA 1
ATOM 4315 C C . PHE B 1 237 ? -2.016 14.258 13.938 1 98.81 237 PHE B C 1
ATOM 4317 O O . PHE B 1 237 ? -1.028 14.789 14.453 1 98.81 237 PHE B O 1
ATOM 4324 N N . VAL B 1 238 ? -1.855 13.312 12.969 1 98.88 238 VAL B N 1
ATOM 4325 C CA . VAL B 1 238 ? -0.529 12.844 12.57 1 98.88 238 VAL B CA 1
ATOM 4326 C C . VAL B 1 238 ? -0.371 12.953 11.062 1 98.88 238 VAL B C 1
ATOM 4328 O O . VAL B 1 238 ? -1.249 12.531 10.305 1 98.88 238 VAL B O 1
ATOM 4331 N N . HIS B 1 239 ? 0.665 13.617 10.672 1 98.69 239 HIS B N 1
ATOM 4332 C CA . HIS B 1 239 ? 1.21 13.469 9.328 1 98.69 239 HIS B CA 1
ATOM 4333 C C . HIS B 1 239 ? 2.277 12.383 9.281 1 98.69 239 HIS B C 1
ATOM 4335 O O . HIS B 1 239 ? 3.406 12.594 9.734 1 98.69 239 HIS B O 1
ATOM 4341 N N . PHE B 1 240 ? 1.885 11.242 8.703 1 98.75 240 PHE B N 1
ATOM 4342 C CA . PHE B 1 240 ? 2.777 10.094 8.641 1 98.75 240 PHE B CA 1
ATOM 4343 C C . PHE B 1 240 ? 3.621 10.133 7.371 1 98.75 240 PHE B C 1
ATOM 4345 O O . PHE B 1 240 ? 3.213 9.609 6.332 1 98.75 240 PHE B O 1
ATOM 4352 N N . ARG B 1 241 ? 4.738 10.742 7.453 1 98.31 241 ARG B N 1
ATOM 4353 C CA . ARG B 1 241 ? 5.664 10.898 6.336 1 98.31 241 ARG B CA 1
ATOM 4354 C C . ARG B 1 241 ? 7.105 10.969 6.828 1 98.31 241 ARG B C 1
ATOM 4356 O O . ARG B 1 241 ? 7.355 11.016 8.031 1 98.31 241 ARG B O 1
ATOM 4363 N N . ASP B 1 242 ? 8.031 10.961 5.852 1 98.19 242 ASP B N 1
ATOM 4364 C CA . ASP B 1 242 ? 9.445 10.992 6.207 1 98.19 242 ASP B CA 1
ATOM 4365 C C . ASP B 1 242 ? 10.242 11.836 5.215 1 98.19 242 ASP B C 1
ATOM 4367 O O . ASP B 1 242 ? 9.781 12.094 4.102 1 98.19 242 ASP B O 1
ATOM 4371 N N . VAL B 1 243 ? 11.336 12.352 5.672 1 98.38 243 VAL B N 1
ATOM 4372 C CA . VAL B 1 243 ? 12.227 13.133 4.832 1 98.38 243 VAL B CA 1
ATOM 4373 C C . VAL B 1 243 ? 13.68 12.75 5.117 1 98.38 243 VAL B C 1
ATOM 4375 O O . VAL B 1 243 ? 13.992 12.266 6.203 1 98.38 243 VAL B O 1
ATOM 4378 N N . GLU B 1 244 ? 14.508 12.938 4.168 1 98.25 244 GLU B N 1
ATOM 4379 C CA . GLU B 1 244 ? 15.953 12.867 4.332 1 98.25 244 GLU B CA 1
ATOM 4380 C C . GLU B 1 244 ? 16.578 14.258 4.348 1 98.25 244 GLU B C 1
ATOM 4382 O O . GLU B 1 244 ? 16.375 15.055 3.426 1 98.25 244 GLU B O 1
ATOM 4387 N N . GLY B 1 245 ? 17.297 14.5 5.324 1 98.19 245 GLY B N 1
ATOM 4388 C CA . GLY B 1 245 ? 17.891 15.812 5.461 1 98.19 245 GLY B CA 1
ATOM 4389 C C . GLY B 1 245 ? 17.562 16.484 6.781 1 98.19 245 GLY B C 1
ATOM 4390 O O . GLY B 1 245 ? 17.25 15.812 7.766 1 98.19 245 GLY B O 1
ATOM 4391 N N . ASP B 1 246 ? 17.719 17.797 6.812 1 97.94 246 ASP B N 1
ATOM 4392 C CA . ASP B 1 246 ? 17.516 18.562 8.039 1 97.94 246 ASP B CA 1
ATOM 4393 C C . ASP B 1 246 ? 16.797 19.875 7.746 1 97.94 246 ASP B C 1
ATOM 4395 O O . ASP B 1 246 ? 16.203 20.047 6.68 1 97.94 246 ASP B O 1
ATOM 4399 N N . ALA B 1 247 ? 16.719 20.781 8.695 1 97.12 247 ALA B N 1
ATOM 4400 C CA . ALA B 1 247 ? 15.938 22.016 8.625 1 97.12 247 ALA B CA 1
ATOM 4401 C C . ALA B 1 247 ? 16.406 22.906 7.477 1 97.12 247 ALA B C 1
ATOM 4403 O O . ALA B 1 247 ? 15.633 23.688 6.922 1 97.12 247 ALA B O 1
ATOM 4404 N N . ASP B 1 248 ? 17.688 22.781 7.105 1 96.38 248 ASP B N 1
ATOM 4405 C CA . ASP B 1 248 ? 18.234 23.641 6.07 1 96.38 248 ASP B CA 1
ATOM 4406 C C . ASP B 1 248 ? 18.016 23.047 4.684 1 96.38 248 ASP B C 1
ATOM 4408 O O . ASP B 1 248 ? 18.141 23.75 3.674 1 96.38 248 ASP B O 1
ATOM 4412 N N . GLY B 1 249 ? 17.781 21.766 4.691 1 97.25 249 GLY B N 1
ATOM 4413 C CA . GLY B 1 249 ? 17.562 21.062 3.438 1 97.25 249 GLY B CA 1
ATOM 4414 C C . GLY B 1 249 ? 17.062 19.641 3.635 1 97.25 249 GLY B C 1
ATOM 4415 O O . GLY B 1 249 ? 17.656 18.875 4.406 1 97.25 249 GLY B O 1
ATOM 4416 N N . PHE B 1 250 ? 15.984 19.359 2.969 1 98 250 PHE B N 1
ATOM 4417 C CA . PHE B 1 250 ? 15.477 18 3.047 1 98 250 PHE B CA 1
ATOM 4418 C C . PHE B 1 250 ? 14.734 17.625 1.772 1 98 250 PHE B C 1
ATOM 4420 O O . PHE B 1 250 ? 14.352 18.5 0.991 1 98 250 PHE B O 1
ATOM 4427 N N . VAL B 1 251 ? 14.617 16.359 1.486 1 98.19 251 VAL B N 1
ATOM 4428 C CA . VAL B 1 251 ? 13.844 15.789 0.387 1 98.19 251 VAL B CA 1
ATOM 4429 C C . VAL B 1 251 ? 12.859 14.75 0.927 1 98.19 251 VAL B C 1
ATOM 4431 O O . VAL B 1 251 ? 13.203 13.969 1.819 1 98.19 251 VAL B O 1
ATOM 4434 N N . GLU B 1 252 ? 11.641 14.844 0.456 1 98.25 252 GLU B N 1
ATOM 4435 C CA . GLU B 1 252 ? 10.641 13.836 0.814 1 98.25 252 GLU B CA 1
ATOM 4436 C C . GLU B 1 252 ? 11.094 12.438 0.393 1 98.25 252 GLU B C 1
ATOM 4438 O O . GLU B 1 252 ? 11.711 12.273 -0.663 1 98.25 252 GLU B O 1
ATOM 4443 N N . THR B 1 253 ? 10.805 11.477 1.198 1 98.38 253 THR B N 1
ATOM 4444 C CA . THR B 1 253 ? 11.109 10.094 0.83 1 98.38 253 THR B CA 1
ATOM 4445 C C . THR B 1 253 ? 9.82 9.289 0.659 1 98.38 253 THR B C 1
ATOM 4447 O O . THR B 1 253 ? 8.75 9.727 1.08 1 98.38 253 THR B O 1
ATOM 4450 N N . TRP B 1 254 ? 9.977 8.195 -0.052 1 98.44 254 TRP B N 1
ATOM 4451 C CA . TRP B 1 254 ? 8.906 7.207 0.075 1 98.44 254 TRP B CA 1
ATOM 4452 C C . TRP B 1 254 ? 8.719 6.789 1.529 1 98.44 254 TRP B C 1
ATOM 4454 O O . TRP B 1 254 ? 9.68 6.77 2.303 1 98.44 254 TRP B O 1
ATOM 4464 N N . HIS B 1 255 ? 7.48 6.469 1.894 1 98.31 255 HIS B N 1
ATOM 4465 C CA . HIS B 1 255 ? 7.152 6.145 3.277 1 98.31 255 HIS B CA 1
ATOM 4466 C C . HIS B 1 255 ? 7.988 4.977 3.783 1 98.31 255 HIS B C 1
ATOM 4468 O O . HIS B 1 255 ? 8.312 4.906 4.973 1 98.31 255 HIS B O 1
ATOM 4474 N N . ASP B 1 256 ? 8.352 4.074 2.877 1 97.94 256 ASP B N 1
ATOM 4475 C CA . ASP B 1 256 ? 9.102 2.887 3.277 1 97.94 256 ASP B CA 1
ATOM 4476 C C . ASP B 1 256 ? 10.594 3.068 3.025 1 97.94 256 ASP B C 1
ATOM 4478 O O . ASP B 1 256 ? 11.375 2.123 3.172 1 97.94 256 ASP B O 1
ATOM 4482 N N . ASP B 1 257 ? 11.031 4.234 2.607 1 97.75 257 ASP B N 1
ATOM 4483 C CA . ASP B 1 257 ? 12.406 4.387 2.164 1 97.75 257 ASP B CA 1
ATOM 4484 C C . ASP B 1 257 ? 13.039 5.652 2.748 1 97.75 257 ASP B C 1
ATOM 4486 O O . ASP B 1 257 ? 13.781 6.355 2.062 1 97.75 257 ASP B O 1
ATOM 4490 N N . GLY B 1 258 ? 12.656 6.062 3.92 1 97.62 258 GLY B N 1
ATOM 4491 C CA . GLY B 1 258 ? 13.258 7.168 4.648 1 97.62 258 GLY B CA 1
ATOM 4492 C C . GLY B 1 258 ? 14.102 6.711 5.824 1 97.62 258 GLY B C 1
ATOM 4493 O O . GLY B 1 258 ? 14.227 5.512 6.078 1 97.62 258 GLY B O 1
ATOM 4494 N N . PRO B 1 259 ? 14.734 7.656 6.5 1 97.75 259 PRO B N 1
ATOM 4495 C CA . PRO B 1 259 ? 15.656 7.312 7.59 1 97.75 259 PRO B CA 1
ATOM 4496 C C . PRO B 1 259 ? 14.922 6.926 8.875 1 97.75 259 PRO B C 1
ATOM 4498 O O . PRO B 1 259 ? 15.523 6.344 9.781 1 97.75 259 PRO B O 1
ATOM 4501 N N . THR B 1 260 ? 13.664 7.25 9.031 1 98.06 260 THR B N 1
ATOM 4502 C CA . THR B 1 260 ? 12.922 6.988 10.258 1 98.06 260 THR B CA 1
ATOM 4503 C C . THR B 1 260 ? 12.484 5.527 10.32 1 98.06 260 THR B C 1
ATOM 4505 O O . THR B 1 260 ? 12.047 4.957 9.312 1 98.06 260 THR B O 1
ATOM 4508 N N . ASP B 1 261 ? 12.664 4.891 11.484 1 97.44 261 ASP B N 1
ATOM 4509 C CA . ASP B 1 261 ? 12.047 3.592 11.727 1 97.44 261 ASP B CA 1
ATOM 4510 C C . ASP B 1 261 ? 10.531 3.719 11.859 1 97.44 261 ASP B C 1
ATOM 4512 O O . ASP B 1 261 ? 10.016 3.963 12.953 1 97.44 261 ASP B O 1
ATOM 4516 N N . MET B 1 262 ? 9.836 3.477 10.797 1 98.19 262 MET B N 1
ATOM 4517 C CA . MET B 1 262 ? 8.406 3.764 10.719 1 98.19 262 MET B CA 1
ATOM 4518 C C . MET B 1 262 ? 7.605 2.77 11.555 1 98.19 262 MET B C 1
ATOM 4520 O O . MET B 1 262 ? 6.543 3.109 12.078 1 98.19 262 MET B O 1
ATOM 4524 N N . LEU B 1 263 ? 8.062 1.557 11.602 1 98.06 263 LEU B N 1
ATOM 4525 C CA . LEU B 1 263 ? 7.395 0.577 12.453 1 98.06 263 LEU B CA 1
ATOM 4526 C C . LEU B 1 263 ? 7.484 0.981 13.922 1 98.06 263 LEU B C 1
ATOM 4528 O O . LEU B 1 263 ? 6.496 0.905 14.656 1 98.06 263 LEU B O 1
ATOM 4532 N N . ALA B 1 264 ? 8.664 1.35 14.344 1 98.06 264 ALA B N 1
ATOM 4533 C CA . ALA B 1 264 ? 8.828 1.817 15.719 1 98.06 264 ALA B CA 1
ATOM 4534 C C . ALA B 1 264 ? 7.93 3.016 16 1 98.06 264 ALA B C 1
ATOM 4536 O O . ALA B 1 264 ? 7.383 3.143 17.094 1 98.06 264 ALA B O 1
ATOM 4537 N N . ALA B 1 265 ? 7.828 3.91 15.016 1 98.44 265 ALA B N 1
ATOM 4538 C CA . ALA B 1 265 ? 6.938 5.055 15.172 1 98.44 265 ALA B CA 1
ATOM 4539 C C . ALA B 1 265 ? 5.488 4.605 15.352 1 98.44 265 ALA B C 1
ATOM 4541 O O . ALA B 1 265 ? 4.797 5.062 16.266 1 98.44 265 ALA B O 1
ATOM 4542 N N . MET B 1 266 ? 5.062 3.711 14.461 1 98.38 266 MET B N 1
ATOM 4543 C CA . MET B 1 266 ? 3.693 3.213 14.547 1 98.38 266 MET B CA 1
ATOM 4544 C C . MET B 1 266 ? 3.432 2.561 15.898 1 98.38 266 MET B C 1
ATOM 4546 O O . MET B 1 266 ? 2.377 2.77 16.5 1 98.38 266 MET B O 1
ATOM 4550 N N . ARG B 1 267 ? 4.359 1.802 16.391 1 97.62 267 ARG B N 1
ATOM 4551 C CA . ARG B 1 267 ? 4.242 1.16 17.703 1 97.62 267 ARG B CA 1
ATOM 4552 C C . ARG B 1 267 ? 4.148 2.197 18.812 1 97.62 267 ARG B C 1
ATOM 4554 O O . ARG B 1 267 ? 3.402 2.018 19.781 1 97.62 267 ARG B O 1
ATOM 4561 N N . ALA B 1 268 ? 4.934 3.25 18.688 1 98.38 268 ALA B N 1
ATOM 4562 C CA . ALA B 1 268 ? 4.895 4.312 19.688 1 98.38 268 ALA B CA 1
ATOM 4563 C C . ALA B 1 268 ? 3.508 4.941 19.766 1 98.38 268 ALA B C 1
ATOM 4565 O O . ALA B 1 268 ? 3.014 5.234 20.859 1 98.38 268 ALA B O 1
ATOM 4566 N N . TYR B 1 269 ? 2.902 5.195 18.578 1 98.38 269 TYR B N 1
ATOM 4567 C CA . TYR B 1 269 ? 1.546 5.73 18.578 1 98.38 269 TYR B CA 1
ATOM 4568 C C . TYR B 1 269 ? 0.592 4.801 19.312 1 98.38 269 TYR B C 1
ATOM 4570 O O . TYR B 1 269 ? -0.262 5.258 20.078 1 98.38 269 TYR B O 1
ATOM 4578 N N . GLU B 1 270 ? 0.698 3.518 19.062 1 96.94 270 GLU B N 1
ATOM 4579 C CA . GLU B 1 270 ? -0.144 2.543 19.75 1 96.94 270 GLU B CA 1
ATOM 4580 C C . GLU B 1 270 ? 0.129 2.541 21.25 1 96.94 270 GLU B C 1
ATOM 4582 O O . GLU B 1 270 ? -0.798 2.432 22.062 1 96.94 270 GLU B O 1
ATOM 4587 N N . GLU B 1 271 ? 1.345 2.561 21.609 1 96.94 271 GLU B N 1
ATOM 4588 C CA . GLU B 1 271 ? 1.769 2.529 23 1 96.94 271 GLU B CA 1
ATOM 4589 C C . GLU B 1 271 ? 1.148 3.68 23.797 1 96.94 271 GLU B C 1
ATOM 4591 O O . GLU B 1 271 ? 0.725 3.496 24.938 1 96.94 271 GLU B O 1
ATOM 4596 N N . VAL B 1 272 ? 1.086 4.891 23.172 1 97.44 272 VAL B N 1
ATOM 4597 C CA . VAL B 1 272 ? 0.596 6.051 23.906 1 97.44 272 VAL B CA 1
ATOM 4598 C C . VAL B 1 272 ? -0.926 6.125 23.797 1 97.44 272 VAL B C 1
ATOM 4600 O O . VAL B 1 272 ? -1.547 7.047 24.328 1 97.44 272 VAL B O 1
ATOM 4603 N N . GLY B 1 273 ? -1.491 5.195 23.078 1 96.56 273 GLY B N 1
ATOM 4604 C CA . GLY B 1 273 ? -2.939 5.121 22.984 1 96.56 273 GLY B CA 1
ATOM 4605 C C . GLY B 1 273 ? -3.527 6.145 22.031 1 96.56 273 GLY B C 1
ATOM 4606 O O . GLY B 1 273 ? -4.668 6.578 22.203 1 96.56 273 GLY B O 1
ATOM 4607 N N . PHE B 1 274 ? -2.74 6.547 21.062 1 97.31 274 PHE B N 1
ATOM 4608 C CA . PHE B 1 274 ? -3.24 7.496 20.062 1 97.31 274 PHE B CA 1
ATOM 4609 C C . PHE B 1 274 ? -4.422 6.91 19.312 1 97.31 274 PHE B C 1
ATOM 4611 O O . PHE B 1 274 ? -4.32 5.82 18.734 1 97.31 274 PHE B O 1
ATOM 4618 N N . ASP B 1 275 ? -5.484 7.617 19.219 1 94.69 275 ASP B N 1
ATOM 4619 C CA . ASP B 1 275 ? -6.684 7.152 18.531 1 94.69 275 ASP B CA 1
ATOM 4620 C C . ASP B 1 275 ? -7.211 8.219 17.578 1 94.69 275 ASP B C 1
ATOM 4622 O O . ASP B 1 275 ? -8.406 8.234 17.25 1 94.69 275 ASP B O 1
ATOM 4626 N N . GLY B 1 276 ? -6.41 9.102 17.141 1 95.88 276 GLY B N 1
ATOM 4627 C CA . GLY B 1 276 ? -6.789 10.18 16.234 1 95.88 276 GLY B CA 1
ATOM 4628 C C . GLY B 1 276 ? -6.445 9.891 14.789 1 95.88 276 GLY B C 1
ATOM 4629 O O . GLY B 1 276 ? -5.984 8.797 14.461 1 95.88 276 GLY B O 1
ATOM 4630 N N . PRO B 1 277 ? -6.781 10.82 13.891 1 98.31 277 PRO B N 1
ATOM 4631 C CA . PRO B 1 277 ? -6.535 10.656 12.453 1 98.31 277 PRO B CA 1
ATOM 4632 C C . PRO B 1 277 ? -5.051 10.734 12.102 1 98.31 277 PRO B C 1
ATOM 4634 O O . PRO B 1 277 ? -4.309 11.523 12.688 1 98.31 277 PRO B O 1
ATOM 4637 N N . MET B 1 278 ? -4.645 9.844 11.25 1 98.69 278 MET B N 1
ATOM 4638 C CA . MET B 1 278 ? -3.299 9.797 10.688 1 98.69 278 MET B CA 1
ATOM 4639 C C . MET B 1 278 ? -3.348 9.727 9.164 1 98.69 278 MET B C 1
ATOM 4641 O O . MET B 1 278 ? -4.02 8.867 8.602 1 98.69 278 MET B O 1
ATOM 4645 N N . ARG B 1 279 ? -2.775 10.617 8.484 1 98.56 279 ARG B N 1
ATOM 4646 C CA . ARG B 1 279 ? -2.777 10.57 7.027 1 98.56 279 ARG B CA 1
ATOM 4647 C C . ARG B 1 279 ? -1.356 10.5 6.48 1 98.56 279 ARG B C 1
ATOM 4649 O O . ARG B 1 279 ? -0.418 10.992 7.109 1 98.56 279 ARG B O 1
ATOM 4656 N N . PRO B 1 280 ? -1.241 9.859 5.266 1 97.75 280 PRO B N 1
ATOM 4657 C CA . PRO B 1 280 ? 0.032 10.039 4.562 1 97.75 280 PRO B CA 1
ATOM 4658 C C . PRO B 1 280 ? 0.198 11.445 3.986 1 97.75 280 PRO B C 1
ATOM 4660 O O . PRO B 1 280 ? -0.639 11.898 3.199 1 97.75 280 PRO B O 1
ATOM 4663 N N . ASP B 1 281 ? 0.873 12.289 4.52 1 94.94 281 ASP B N 1
ATOM 4664 C CA . ASP B 1 281 ? 0.966 13.703 4.164 1 94.94 281 ASP B CA 1
ATOM 4665 C C . ASP B 1 281 ? 1.421 13.875 2.717 1 94.94 281 ASP B C 1
ATOM 4667 O O . ASP B 1 281 ? 0.594 14 1.812 1 94.94 281 ASP B O 1
ATOM 4671 N N . HIS B 1 282 ? 2.686 13.695 2.371 1 96.56 282 HIS B N 1
ATOM 4672 C CA . HIS B 1 282 ? 3.207 13.875 1.021 1 96.56 282 HIS B CA 1
ATOM 4673 C C . HIS B 1 282 ? 3.627 12.539 0.411 1 96.56 282 HIS B C 1
ATOM 4675 O O . HIS B 1 282 ? 4.297 11.742 1.064 1 96.56 282 HIS B O 1
ATOM 4681 N N . VAL B 1 283 ? 3.191 12.383 -0.811 1 97.94 283 VAL B N 1
ATOM 4682 C CA . VAL B 1 283 ? 3.51 11.156 -1.529 1 97.94 283 VAL B CA 1
ATOM 4683 C C . VAL B 1 283 ? 4.227 11.492 -2.834 1 97.94 283 VAL B C 1
ATOM 4685 O O . VAL B 1 283 ? 4.129 12.609 -3.334 1 97.94 283 VAL B O 1
ATOM 4688 N N . PRO B 1 284 ? 4.957 10.531 -3.389 1 98.38 284 PRO B N 1
ATOM 4689 C CA . PRO B 1 284 ? 5.594 10.781 -4.684 1 98.38 284 PRO B CA 1
ATOM 4690 C C . PRO B 1 284 ? 4.59 10.883 -5.828 1 98.38 284 PRO B C 1
ATOM 4692 O O . PRO B 1 284 ? 3.494 10.32 -5.742 1 98.38 284 PRO B O 1
ATOM 4695 N N . THR B 1 285 ? 5.012 11.648 -6.895 1 98.44 285 THR B N 1
ATOM 4696 C CA . THR B 1 285 ? 4.352 11.562 -8.195 1 98.44 285 THR B CA 1
ATOM 4697 C C . THR B 1 285 ? 4.844 10.344 -8.969 1 98.44 285 THR B C 1
ATOM 4699 O O . THR B 1 285 ? 6.051 10.164 -9.148 1 98.44 285 THR B O 1
ATOM 4702 N N . MET B 1 286 ? 3.914 9.586 -9.43 1 98.5 286 MET B N 1
ATOM 4703 C CA . MET B 1 286 ? 4.289 8.328 -10.062 1 98.5 286 MET B CA 1
ATOM 4704 C C . MET B 1 286 ? 3.992 8.359 -11.562 1 98.5 286 MET B C 1
ATOM 4706 O O . MET B 1 286 ? 3.375 9.305 -12.055 1 98.5 286 MET B O 1
ATOM 4710 N N . ALA B 1 287 ? 4.504 7.312 -12.219 1 97.88 287 ALA B N 1
ATOM 4711 C CA . ALA B 1 287 ? 4.254 7.176 -13.656 1 97.88 287 ALA B CA 1
ATOM 4712 C C . ALA B 1 287 ? 2.76 7.227 -13.961 1 97.88 287 ALA B C 1
ATOM 4714 O O . ALA B 1 287 ? 1.959 6.582 -13.273 1 97.88 287 ALA B O 1
ATOM 4715 N N . GLY B 1 288 ? 2.434 7.992 -14.984 1 96.44 288 GLY B N 1
ATOM 4716 C CA . GLY B 1 288 ? 1.035 8.164 -15.352 1 96.44 288 GLY B CA 1
ATOM 4717 C C . GLY B 1 288 ? 0.418 9.422 -14.75 1 96.44 288 GLY B C 1
ATOM 4718 O O . GLY B 1 288 ? -0.659 9.844 -15.172 1 96.44 288 GLY B O 1
ATOM 4719 N N . GLU B 1 289 ? 1.032 10.031 -13.773 1 97.31 289 GLU B N 1
ATOM 4720 C CA . GLU B 1 289 ? 0.613 11.297 -13.188 1 97.31 289 GLU B CA 1
ATOM 4721 C C . GLU B 1 289 ? 1.427 12.461 -13.75 1 97.31 289 GLU B C 1
ATOM 4723 O O . GLU B 1 289 ? 2.596 12.289 -14.102 1 97.31 289 GLU B O 1
ATOM 4728 N N . ASP B 1 290 ? 0.858 13.656 -13.773 1 96.38 290 ASP B N 1
ATOM 4729 C CA . ASP B 1 290 ? 1.493 14.758 -14.492 1 96.38 290 ASP B CA 1
ATOM 4730 C C . ASP B 1 290 ? 2.195 15.711 -13.531 1 96.38 290 ASP B C 1
ATOM 4732 O O . ASP B 1 290 ? 2.637 16.797 -13.938 1 96.38 290 ASP B O 1
ATOM 4736 N N . ASN B 1 291 ? 2.26 15.422 -12.297 1 96.88 291 ASN B N 1
ATOM 4737 C CA . ASN B 1 291 ? 2.912 16.203 -11.25 1 96.88 291 ASN B CA 1
ATOM 4738 C C . ASN B 1 291 ? 2.299 17.594 -11.125 1 96.88 291 ASN B C 1
ATOM 4740 O O . ASN B 1 291 ? 2.994 18.547 -10.789 1 96.88 291 ASN B O 1
ATOM 4744 N N . SER B 1 292 ? 1.029 17.797 -11.438 1 95.69 292 SER B N 1
ATOM 4745 C CA . SER B 1 292 ? 0.327 19.062 -11.328 1 95.69 292 SER B CA 1
ATOM 4746 C C . SER B 1 292 ? 0.052 19.422 -9.867 1 95.69 292 SER B C 1
ATOM 4748 O O . SER B 1 292 ? -0.227 20.578 -9.547 1 95.69 292 SER B O 1
ATOM 4750 N N . ASN B 1 293 ? 0.079 18.5 -9.023 1 95 293 ASN B N 1
ATOM 4751 C CA . ASN B 1 293 ? -0.096 18.672 -7.59 1 95 293 ASN B CA 1
ATOM 4752 C C . ASN B 1 293 ? 0.938 17.891 -6.793 1 95 293 ASN B C 1
ATOM 4754 O O . ASN B 1 293 ? 0.584 16.969 -6.047 1 95 293 ASN B O 1
ATOM 4758 N N . PRO B 1 294 ? 2.184 18.328 -6.887 1 96.12 294 PRO B N 1
ATOM 4759 C CA . PRO B 1 294 ? 3.27 17.578 -6.254 1 96.12 294 PRO B CA 1
ATOM 4760 C C . PRO B 1 294 ? 3.012 17.297 -4.777 1 96.12 294 PRO B C 1
ATOM 4762 O O . PRO B 1 294 ? 2.641 18.203 -4.027 1 96.12 294 PRO B O 1
ATOM 4765 N N . GLY B 1 295 ? 3.189 16.062 -4.402 1 96 295 GLY B N 1
ATOM 4766 C CA . GLY B 1 295 ? 3.029 15.641 -3.021 1 96 295 GLY B CA 1
ATOM 4767 C C . GLY B 1 295 ? 1.639 15.117 -2.715 1 96 295 GLY B C 1
ATOM 4768 O O . GLY B 1 295 ? 1.416 14.5 -1.668 1 96 295 GLY B O 1
ATOM 4769 N N . TYR B 1 296 ? 0.738 15.305 -3.709 1 95.94 296 TYR B N 1
ATOM 4770 C CA . TYR B 1 296 ? -0.649 15.07 -3.324 1 95.94 296 TYR B CA 1
ATOM 4771 C C . TYR B 1 296 ? -1.385 14.281 -4.398 1 95.94 296 TYR B C 1
ATOM 4773 O O . TYR B 1 296 ? -2.613 14.336 -4.488 1 95.94 296 TYR B O 1
ATOM 4781 N N . HIS B 1 297 ? -0.67 13.547 -5.27 1 96.38 297 HIS B N 1
ATOM 4782 C CA . HIS B 1 297 ? -1.319 12.719 -6.277 1 96.38 297 HIS B CA 1
ATOM 4783 C C . HIS B 1 297 ? -1.834 11.422 -5.668 1 96.38 297 HIS B C 1
ATOM 4785 O O . HIS B 1 297 ? -1.712 11.203 -4.461 1 96.38 297 HIS B O 1
ATOM 4791 N N . THR B 1 298 ? -2.463 10.617 -6.488 1 96.69 298 THR B N 1
ATOM 4792 C CA . THR B 1 298 ? -3.311 9.531 -6 1 96.69 298 THR B CA 1
ATOM 4793 C C . THR B 1 298 ? -2.502 8.25 -5.824 1 96.69 298 THR B C 1
ATOM 4795 O O . THR B 1 298 ? -2.654 7.551 -4.82 1 96.69 298 THR B O 1
ATOM 4798 N N . LEU B 1 299 ? -1.629 7.879 -6.715 1 98.12 299 LEU B N 1
ATOM 4799 C CA . LEU B 1 299 ? -1.008 6.562 -6.754 1 98.12 299 LEU B CA 1
ATOM 4800 C C . LEU B 1 299 ? -0.102 6.352 -5.543 1 98.12 299 LEU B C 1
ATOM 4802 O O . LEU B 1 299 ? -0.13 5.293 -4.918 1 98.12 299 LEU B O 1
ATOM 4806 N N . GLY B 1 300 ? 0.698 7.395 -5.223 1 98.31 300 GLY B N 1
ATOM 4807 C CA . GLY B 1 300 ? 1.535 7.301 -4.035 1 98.31 300 GLY B CA 1
ATOM 4808 C C . GLY B 1 300 ? 0.741 7.102 -2.758 1 98.31 300 GLY B C 1
ATOM 4809 O O . GLY B 1 300 ? 1.212 6.445 -1.825 1 98.31 300 GLY B O 1
ATOM 4810 N N . ARG B 1 301 ? -0.471 7.656 -2.738 1 98.19 301 ARG B N 1
ATOM 4811 C CA . ARG B 1 301 ? -1.334 7.516 -1.57 1 98.19 301 ARG B CA 1
ATOM 4812 C C . ARG B 1 301 ? -1.819 6.078 -1.42 1 98.19 301 ARG B C 1
ATOM 4814 O O . ARG B 1 301 ? -1.947 5.574 -0.302 1 98.19 301 ARG B O 1
ATOM 4821 N N . LEU B 1 302 ? -2.168 5.422 -2.551 1 98.44 302 LEU B N 1
ATOM 4822 C CA . LEU B 1 302 ? -2.592 4.027 -2.498 1 98.44 302 LEU B CA 1
ATOM 4823 C C . LEU B 1 302 ? -1.513 3.152 -1.865 1 98.44 302 LEU B C 1
ATOM 4825 O O . LEU B 1 302 ? -1.797 2.365 -0.96 1 98.44 302 LEU B O 1
ATOM 4829 N N . PHE B 1 303 ? -0.284 3.346 -2.301 1 98.69 303 PHE B N 1
ATOM 4830 C CA . PHE B 1 303 ? 0.846 2.611 -1.746 1 98.69 303 PHE B CA 1
ATOM 4831 C C . PHE B 1 303 ? 1.027 2.934 -0.267 1 98.69 303 PHE B C 1
ATOM 4833 O O . PHE B 1 303 ? 1.204 2.031 0.553 1 98.69 303 PHE B O 1
ATOM 4840 N N . ALA B 1 304 ? 0.998 4.223 0.064 1 98.81 304 ALA B N 1
ATOM 4841 C CA . ALA B 1 304 ? 1.251 4.668 1.432 1 98.81 304 ALA B CA 1
ATOM 4842 C C . ALA B 1 304 ? 0.209 4.109 2.395 1 98.81 304 ALA B C 1
ATOM 4844 O O . ALA B 1 304 ? 0.546 3.668 3.496 1 98.81 304 ALA B O 1
ATOM 4845 N N . VAL B 1 305 ? -1.05 4.137 1.997 1 98.69 305 VAL B N 1
ATOM 4846 C CA . VAL B 1 305 ? -2.111 3.617 2.854 1 98.69 305 VAL B CA 1
ATOM 4847 C C . VAL B 1 305 ? -1.93 2.113 3.047 1 98.69 305 VAL B C 1
ATOM 4849 O O . VAL B 1 305 ? -2.107 1.596 4.152 1 98.69 305 VAL B O 1
ATOM 4852 N N . GLY B 1 306 ? -1.609 1.388 1.952 1 98.56 306 GLY B N 1
ATOM 4853 C CA . GLY B 1 306 ? -1.275 -0.019 2.109 1 98.56 306 GLY B CA 1
ATOM 4854 C C . GLY B 1 306 ? -0.155 -0.259 3.104 1 98.56 306 GLY B C 1
ATOM 4855 O O . GLY B 1 306 ? -0.283 -1.092 4.004 1 98.56 306 GLY B O 1
ATOM 4856 N N . TYR B 1 307 ? 0.947 0.464 2.971 1 98.62 307 TYR B N 1
ATOM 4857 C CA . TYR B 1 307 ? 2.109 0.373 3.846 1 98.62 307 TYR B CA 1
ATOM 4858 C C . TYR B 1 307 ? 1.719 0.627 5.297 1 98.62 307 TYR B C 1
ATOM 4860 O O . TYR B 1 307 ? 2.078 -0.147 6.188 1 98.62 307 TYR B O 1
ATOM 4868 N N . MET B 1 308 ? 0.937 1.68 5.516 1 98.56 308 MET B N 1
ATOM 4869 C CA . MET B 1 308 ? 0.464 2.029 6.855 1 98.56 308 MET B CA 1
ATOM 4870 C C . MET B 1 308 ? -0.396 0.911 7.434 1 98.56 308 MET B C 1
ATOM 4872 O O . MET B 1 308 ? -0.279 0.584 8.617 1 98.56 308 MET B O 1
ATOM 4876 N N . THR B 1 309 ? -1.265 0.362 6.609 1 98.12 309 THR B N 1
ATOM 4877 C CA . THR B 1 309 ? -2.15 -0.713 7.043 1 98.12 309 THR B CA 1
ATOM 4878 C C . THR B 1 309 ? -1.343 -1.918 7.52 1 98.12 309 THR B C 1
ATOM 4880 O O . THR B 1 309 ? -1.659 -2.516 8.547 1 98.12 309 THR B O 1
ATOM 4883 N N . GLY B 1 310 ? -0.286 -2.277 6.762 1 98 310 GLY B N 1
ATOM 4884 C CA . GLY B 1 310 ? 0.591 -3.361 7.172 1 98 310 GLY B CA 1
ATOM 4885 C C . GLY B 1 310 ? 1.301 -3.09 8.484 1 98 310 GLY B C 1
ATOM 4886 O O . GLY B 1 310 ? 1.373 -3.965 9.352 1 98 310 GLY B O 1
ATOM 4887 N N . LEU B 1 311 ? 1.82 -1.891 8.641 1 98 311 LEU B N 1
ATOM 4888 C CA . LEU B 1 311 ? 2.508 -1.516 9.867 1 98 311 LEU B CA 1
ATOM 4889 C C . LEU B 1 311 ? 1.558 -1.567 11.062 1 98 311 LEU B C 1
ATOM 4891 O O . LEU B 1 311 ? 1.938 -2.014 12.148 1 98 311 LEU B O 1
ATOM 4895 N N . LEU B 1 312 ? 0.372 -1.028 10.836 1 97.19 312 LEU B N 1
ATOM 4896 C CA . LEU B 1 312 ? -0.617 -0.963 11.906 1 97.19 312 LEU B CA 1
ATOM 4897 C C . LEU B 1 312 ? -0.97 -2.359 12.406 1 97.19 312 LEU B C 1
ATOM 4899 O O . LEU B 1 312 ? -1.147 -2.566 13.609 1 97.19 312 LEU B O 1
ATOM 4903 N N . GLU B 1 313 ? -1.124 -3.299 11.461 1 95.44 313 GLU B N 1
ATOM 4904 C CA . GLU B 1 313 ? -1.405 -4.68 11.844 1 95.44 313 GLU B CA 1
ATOM 4905 C C . GLU B 1 313 ? -0.316 -5.238 12.75 1 95.44 313 GLU B C 1
ATOM 4907 O O . GLU B 1 313 ? -0.611 -5.934 13.727 1 95.44 313 GLU B O 1
ATOM 4912 N N . ALA B 1 314 ? 0.859 -4.926 12.438 1 93.69 314 ALA B N 1
ATOM 4913 C CA . ALA B 1 314 ? 2 -5.41 13.211 1 93.69 314 ALA B CA 1
ATOM 4914 C C . ALA B 1 314 ? 2.084 -4.711 14.57 1 93.69 314 ALA B C 1
ATOM 4916 O O . ALA B 1 314 ? 2.418 -5.336 15.578 1 93.69 314 ALA B O 1
ATOM 4917 N N . ALA B 1 315 ? 1.801 -3.422 14.57 1 93.5 315 ALA B N 1
ATOM 4918 C CA . ALA B 1 315 ? 1.925 -2.611 15.781 1 93.5 315 ALA B CA 1
ATOM 4919 C C . ALA B 1 315 ? 0.828 -2.951 16.781 1 93.5 315 ALA B C 1
ATOM 4921 O O . ALA B 1 315 ? 0.989 -2.734 17.984 1 93.5 315 ALA B O 1
ATOM 4922 N N . SER B 1 316 ? -0.257 -3.463 16.359 1 86.75 316 SER B N 1
ATOM 4923 C CA . SER B 1 316 ? -1.407 -3.729 17.219 1 86.75 316 SER B CA 1
ATOM 4924 C C . SER B 1 316 ? -1.293 -5.094 17.891 1 86.75 316 SER B C 1
ATOM 4926 O O . SER B 1 316 ? -2.146 -5.469 18.688 1 86.75 316 SER B O 1
ATOM 4928 N N . GLU B 1 317 ? -0.315 -5.934 17.562 1 82.06 317 GLU B N 1
ATOM 4929 C CA . GLU B 1 317 ? -0.108 -7.223 18.219 1 82.06 317 GLU B CA 1
ATOM 4930 C C . GLU B 1 317 ? 0.521 -7.051 19.594 1 82.06 317 GLU B C 1
ATOM 4932 O O . GLU B 1 317 ? 1.405 -6.215 19.781 1 82.06 317 GLU B O 1
#

pLDDT: mean 95.82, std 6.04, range [57.72, 98.88]

Secondary structure (DSSP, 8-state):
--EEEEEE-SS-SHHHHHHHHTT--EEEE-TTTSSS------HHHHHHHHHHHHHTT-EEEEEES-S---HHHHHT-TTHHHHHHHHHHHHHHHHHHT--EEEE----SS-S--SEEEEE-GGG-EEEEEEGGGG-S-----S--HHHHHHHHHHHHHHHHHHHHHHT-EEEEPPPSS--SEETTEE----SHHHHHHHHHHS-STTEEEEEEHHHHHHTT--HHHHHHHHGGGEEEEE---EEEETTEEEE--TTSSSS-HHHHHHHHHHTT--SEEE---B-B-TT---SSTB--SHHHHHHHHHHHHHHHHHT-/--EEEEEE-SS--HHHHHHHHTT--EEEE-TTTSSS------HHHHHHHHHHHHHTT-EEEEEES-S---HHHHHT-TTHHHHHHHHHHHHHHHHHHT--EEEE----SS-S--SEEEEE-GGG-EEEEEEGGGG-S-----S--HHHHHHHHHHHHHHHHHHHHHHT-EEEEPPPSS-SSEETTEE----SHHHHHHHHHHS-STTEEEEEEHHHHHHTT--HHHHHHHHGGGEEEEE---EEEETTEEEE--TTSSSS-HHHHHHHHHHTT--SEEE---B-B-TT---SSTB--SHHHHHHHHHHHHHHHHHT-